Protein AF-W6Z1D4-F1 (afdb_monomer)

Solvent-accessible surface area (backbone atoms only — not comparable to full-atom values): 33164 Å² total; per-residue (Å²): 136,82,80,73,82,75,75,82,73,79,56,74,67,78,78,37,56,40,79,55,51,76,67,74,68,61,49,74,65,32,55,49,47,57,71,74,48,84,62,74,86,43,56,58,60,74,37,72,70,52,59,51,46,56,58,51,53,50,53,50,41,42,54,59,42,61,68,42,86,90,57,48,70,42,57,30,40,47,49,32,44,51,51,51,37,50,51,51,35,44,55,33,66,64,41,55,37,60,101,57,88,87,54,86,67,48,43,51,81,35,26,44,56,51,52,31,75,82,48,58,75,86,40,72,54,58,48,49,69,56,43,52,53,55,52,45,39,54,52,31,33,58,66,36,71,65,37,65,70,63,39,50,54,43,48,54,47,41,47,68,48,45,56,46,70,42,93,81,51,72,70,41,63,69,61,42,35,53,52,57,50,48,52,50,50,51,52,46,64,77,39,38,64,52,39,35,48,51,58,33,42,32,60,57,35,53,26,22,51,49,12,34,47,36,2,62,88,58,61,28,46,34,53,56,61,84,73,66,53,29,49,47,51,49,33,54,53,30,48,51,54,46,17,41,44,8,12,48,42,23,37,66,52,61,76,66,42,65,80,74,44,40,63,42,50,47,40,49,67,40,61,37,35,53,50,16,23,53,51,37,14,51,50,41,21,68,64,43,72,47,55,63,51,49,17,33,31,47,14,23,27,66,39,34,30,17,43,66,62,45,42,55,61,55,44,97,34,63,68,25,71,27,47,38,64,72,52,48,54,48,53,43,55,44,20,21,43,25,57,37,64,25,49,62,49,29,51,52,22,50,34,62,78,73,46,96,45,72,69,63,37,54,49,44,44,49,53,46,42,48,46,42,15,46,50,46,14,38,53,51,8,33,52,49,8,42,50,51,36,50,53,49,50,56,35,57,78,65,66,72,58,56,77,70,52,55,64,49,47,57,58,49,53,25,54,47,34,27,54,52,18,56,75,70,65,25,28,33,27,32,11,7,14,29,17,20,33,25,38,22,62,88,49,84,44,85,63,66,83,44,70,53,69,60,49,50,45,59,53,53,53,35,49,47,26,24,48,49,27,29,61,58,57,68,70,55,44,65,68,40,94,56,39,35,64,68,50,53,52,53,49,46,54,48,46,65,55,56,29,33,29,56,54,40,41,52,36,44,77,66,64,52,28,82,81,48,89,36,72,52,44,28,49,47,59,17,62,69,55,34,33,38,58,50,29,54,25,42,40,41,44,50,36,5,37,66,74,66,69,38,88,56,41,56,68,61,84,78,92,81,54,61,68,73,52,42,50,37,54,64,49,33,53,49,54,49,52,51,42,27,52,52,29,34,44,53,57,32,43,40,56,30,51,52,31,53,51,57,42,68,72,41,56,84,90,74,43,56,98,46,72,52,65,63,78,65,61,47,80,73,57,80,46,73,75,65,53,59,58,57,55,55,67,73,78,107

Sequence (636 aa):
MSLQPSSSKDARRRRSSSLVYKEPPESLEQLSDQSALPNLNVEWVNAKGAWAIHFVLIFFGKILFDIIPGMTQEASWTLVNLSYVAGSYLMFHYVRGVPFDFNSGAYDNLNMWEQIDNGDQYTPAKKFLLSVPIVLFLVSTHYTNYGLTYFLINCFATIAVVIPKLPSLEPTGPHVTYLVLTFFLILYALFSLMIRNRLHLSEPPLATLFGIIVGPRALGLLKPYDWGFSDDTIQETTRLIVGIQCFAVGLELENHYLSKKKYALLALLGPVMTFGWLICALFVTVIFETDVVTAMTIAACLTPTDPVLAASVLSNSQFSTRVPKRIRDLLSAESGCNDGVSFPFLYIGLSLLLKNTAGGVLKKWFLVTILYQCAVGIIIGIVLGHIFNRLYRLSHAREWMGEASYLTFYLLAAVFSIGLASVLGVDDFLVAFFAGRGFSHRQKSPMADTALPVIIDMMINSAFFVFFGAMIPWESFSAFDAITPARLIGFLILILLFRRIPIVFILFQANMLPFVKTTTEALFVGHFGPMGVGALFLAIEARAQLETGTSLPLPNPPDDLPIERQRTVTLIWPIVCFVVLGSTMIHGFSTLAVSIGGHFARKEGERAPLIGAESEGLHDMVHDEEVETEVEDIDA

Radius of gyration: 29.56 Å; Cα contacts (8 Å, |Δi|>4): 922; chains: 1; bounding box: 84×56×97 Å

InterPro domains:
  IPR004712 Na+/H+ antiporter, fungi [PTHR31382] (167-606)
  IPR006153 Cation/H+ exchanger, transmembrane domain [PF00999] (187-591)
  IPR007203 ORMDL family [PF04061] (39-169)
  IPR038770 Sodium/solute symporter superfamily [G3DSA:1.20.1530.20] (176-544)

Secondary structure (DSSP, 8-state):
---PPP------PPPP--SS--PPPPPHHHHHHHHHS--HHHHGGGSHHHHHHHHHHHHHHHHHHHTSTT--HHHHHHHHHHHHHHHHHIIIII-BS-SSGGGTTTTTT-BHHHHGGGG-SS-HHHHHHHHHHHHHHHHHHHHTTT-HHHHHHHHHHHHHHHGGG-TT----HHHHHHHHHHHHHHHHHHHHHIIIIIS---HHHHHHHHHHHHSTTTT----SGGGT--HHHHHHHHHHHHHHHHHHHHHHSPTTHHHHHHHHHHHIIIIIHHHHHHHHHHHHHHHHT--HHHHHHHHHHHSSPPHHHHHHHHSSSTTGGGS-HHHHHHHHHHHHHHHHHTHHHHHHHHHHHH-S-HHHHHHHIIIIIIIIIIIIHHHHHHHHHHHHHHHHHHHHHTT-S-HHHHHHHHHHHHHHHHHHHHHHTS-HHHHHHHHHHHHTSSS--TTTTSSHHHHHIIIIIHHHHHHHHHH--GGGGSSBTTB-HHHHHHHHHHHHHHSSHHHHHHHHHTT--TT--SHHHHHHHHH-----HHHHHHHHHHHHHHHTSSS---SS--S-S-HHHHHHHHHHHHHHHHHHHHHHHHHHHHHHHHHHHHHHHS-TTTS-SSTT---SPPTT---HHHHHHHHHTT--

Nearest PDB structures (foldseek):
  8c82-assembly1_E  TM=8.390E-01  e=1.818E-09  Saccharomyces cerevisiae
  8iaj-assembly1_D  TM=8.479E-01  e=1.390E-08  Saccharomyces cerevisiae S288C
  8jd9-assembly1_B  TM=7.496E-01  e=9.452E-08  Arabidopsis thaliana
  7dsx-assembly1_A  TM=7.145E-01  e=2.078E-06  Homo sapiens
  7dsv-assembly1_B  TM=7.031E-01  e=1.405E-06  Homo sapiens

pLDDT: mean 85.46, std 12.83, range [28.91, 97.81]

Structure (mmCIF, N/CA/C/O backbone):
data_AF-W6Z1D4-F1
#
_entry.id   AF-W6Z1D4-F1
#
loop_
_atom_site.group_PDB
_atom_site.id
_atom_site.type_symbol
_atom_site.label_atom_id
_atom_site.label_alt_id
_atom_site.label_comp_id
_atom_site.label_asym_id
_atom_site.label_entity_id
_atom_site.label_seq_id
_atom_site.pdbx_PDB_ins_code
_atom_site.Cartn_x
_atom_site.Cartn_y
_atom_site.Cartn_z
_atom_site.occupancy
_atom_site.B_iso_or_equiv
_atom_site.auth_seq_id
_atom_site.auth_comp_id
_atom_site.auth_asym_id
_atom_site.auth_atom_id
_atom_site.pdbx_PDB_model_num
ATOM 1 N N . MET A 1 1 ? -19.022 -15.669 -41.832 1.00 33.41 1 MET A N 1
ATOM 2 C CA . MET A 1 1 ? -18.170 -16.683 -41.180 1.00 33.41 1 MET A CA 1
ATOM 3 C C . MET A 1 1 ? -16.730 -16.251 -41.408 1.00 33.41 1 MET A C 1
ATOM 5 O O . MET A 1 1 ? -16.145 -16.597 -42.424 1.00 33.41 1 MET A O 1
ATOM 9 N N . SER A 1 2 ? -16.229 -15.343 -40.564 1.00 28.91 2 SER A N 1
ATOM 10 C CA . SER A 1 2 ? -14.841 -14.885 -40.627 1.00 28.91 2 SER A CA 1
ATOM 11 C C . SER A 1 2 ? -13.964 -15.992 -40.060 1.00 28.91 2 SER A C 1
ATOM 13 O O . SER A 1 2 ? -14.155 -16.442 -38.932 1.00 28.91 2 SER A O 1
ATOM 15 N N . LEU A 1 3 ? -13.045 -16.484 -40.880 1.00 30.77 3 LEU A N 1
ATOM 16 C CA . LEU A 1 3 ? -12.021 -17.416 -40.444 1.00 30.77 3 LEU A CA 1
ATOM 17 C C . LEU A 1 3 ? -11.114 -16.663 -39.463 1.00 30.77 3 LEU A C 1
ATOM 19 O O . LEU A 1 3 ? -10.347 -15.795 -39.872 1.00 30.77 3 LEU A O 1
ATOM 23 N N . GLN A 1 4 ? -11.231 -16.969 -38.169 1.00 30.22 4 GLN A N 1
ATOM 24 C CA . GLN A 1 4 ? -10.151 -16.711 -37.219 1.00 30.22 4 GLN A CA 1
ATOM 25 C C . GLN A 1 4 ? -8.902 -17.426 -37.755 1.00 30.22 4 GLN A C 1
ATOM 27 O O . GLN A 1 4 ? -8.993 -18.622 -38.055 1.00 30.22 4 GLN A O 1
ATOM 32 N N . PRO A 1 5 ? -7.753 -16.746 -37.907 1.00 33.19 5 PRO A N 1
ATOM 33 C CA . PRO A 1 5 ? -6.526 -17.429 -38.267 1.00 33.19 5 PRO A CA 1
ATOM 34 C C . PRO A 1 5 ? -6.215 -18.457 -37.181 1.00 33.19 5 PRO A C 1
ATOM 36 O O . PRO A 1 5 ? -6.076 -18.129 -36.003 1.00 33.19 5 PRO A O 1
ATOM 39 N N . SER A 1 6 ? -6.156 -19.717 -37.595 1.00 32.62 6 SER A N 1
ATOM 40 C CA . SER A 1 6 ? -5.701 -20.839 -36.788 1.00 32.62 6 SER A CA 1
ATOM 41 C C . SER A 1 6 ? -4.349 -20.517 -36.155 1.00 32.62 6 SER A C 1
ATOM 43 O O . SER A 1 6 ? -3.433 -20.130 -36.879 1.00 32.62 6 SER A O 1
ATOM 45 N N . SER A 1 7 ? -4.262 -20.707 -34.836 1.00 38.78 7 SER A N 1
ATOM 46 C CA . SER A 1 7 ? -3.057 -20.851 -34.006 1.00 38.78 7 SER A CA 1
ATOM 47 C C . SER A 1 7 ? -1.733 -20.558 -34.720 1.00 38.78 7 SER A C 1
ATOM 49 O O . SER A 1 7 ? -1.265 -21.369 -35.527 1.00 38.78 7 SER A O 1
ATOM 51 N N . SER A 1 8 ? -1.103 -19.439 -34.356 1.00 38.84 8 SER A N 1
ATOM 52 C CA . SER A 1 8 ? 0.315 -19.179 -34.593 1.00 38.84 8 SER A CA 1
ATOM 53 C C . SER A 1 8 ? 1.124 -20.428 -34.234 1.00 38.84 8 SER A C 1
ATOM 55 O O . SER A 1 8 ? 1.319 -20.727 -33.056 1.00 38.84 8 SER A O 1
ATOM 57 N N . LYS A 1 9 ? 1.546 -21.195 -35.243 1.00 40.53 9 LYS A N 1
ATOM 58 C CA . LYS A 1 9 ? 2.541 -22.252 -35.067 1.00 40.53 9 LYS A CA 1
ATOM 59 C C . LYS A 1 9 ? 3.776 -21.592 -34.468 1.00 40.53 9 LYS A C 1
ATOM 61 O O . LYS A 1 9 ? 4.325 -20.703 -35.108 1.00 40.53 9 LYS A O 1
ATOM 66 N N . ASP A 1 10 ? 4.116 -22.000 -33.248 1.00 45.97 10 ASP A N 1
ATOM 67 C CA . ASP A 1 10 ? 5.319 -21.691 -32.470 1.00 45.97 10 ASP A CA 1
ATOM 68 C C . ASP A 1 10 ? 6.316 -20.748 -33.165 1.00 45.97 10 ASP A C 1
ATOM 70 O O . ASP A 1 10 ? 7.315 -21.184 -33.742 1.00 45.97 10 ASP A O 1
ATOM 74 N N . ALA A 1 11 ? 6.060 -19.437 -33.096 1.00 46.91 11 ALA A N 1
ATOM 75 C CA . ALA A 1 11 ? 7.100 -18.459 -33.378 1.00 46.91 11 ALA A CA 1
ATOM 76 C C . ALA A 1 11 ? 8.188 -18.661 -32.316 1.00 46.91 11 ALA A C 1
ATOM 78 O O . ALA A 1 11 ? 7.921 -18.597 -31.111 1.00 46.91 11 ALA A O 1
ATOM 79 N N . ARG A 1 12 ? 9.403 -19.007 -32.753 1.00 51.84 12 ARG A N 1
ATOM 80 C CA . ARG A 1 12 ? 10.516 -19.334 -31.859 1.00 51.84 12 ARG A CA 1
ATOM 81 C C . ARG A 1 12 ? 10.841 -18.096 -31.027 1.00 51.84 12 ARG A C 1
ATOM 83 O O . ARG A 1 12 ? 11.356 -17.118 -31.545 1.00 51.84 12 ARG A O 1
ATOM 90 N N . ARG A 1 13 ? 10.535 -18.129 -29.731 1.00 57.25 13 ARG A N 1
ATOM 91 C CA . ARG A 1 13 ? 10.830 -17.011 -28.832 1.00 57.25 13 ARG A CA 1
ATOM 92 C C . ARG A 1 13 ? 12.336 -16.948 -28.562 1.00 57.25 13 ARG A C 1
ATOM 94 O O . ARG A 1 13 ? 12.894 -17.911 -28.030 1.00 57.25 13 ARG A O 1
ATOM 101 N N . ARG A 1 14 ? 12.990 -15.835 -28.908 1.00 65.50 14 ARG A N 1
ATOM 102 C CA . ARG A 1 14 ? 14.395 -15.589 -28.554 1.00 65.50 14 ARG A CA 1
ATOM 103 C C . ARG A 1 14 ? 14.546 -15.408 -27.040 1.00 65.50 14 ARG A C 1
ATOM 105 O O . ARG A 1 14 ? 13.624 -14.983 -26.339 1.00 65.50 14 ARG A O 1
ATOM 112 N N . ARG A 1 15 ? 15.712 -15.789 -26.514 1.00 67.69 15 ARG A N 1
ATOM 113 C CA . ARG A 1 15 ? 16.064 -15.583 -25.102 1.00 67.69 15 ARG A CA 1
ATOM 114 C C . ARG A 1 15 ? 16.450 -14.121 -24.904 1.00 67.69 15 ARG A C 1
ATOM 116 O O . ARG A 1 15 ? 17.391 -13.667 -25.546 1.00 67.69 15 ARG A O 1
ATOM 123 N N . SER A 1 16 ? 15.755 -13.426 -24.003 1.00 68.38 16 SER A N 1
ATOM 124 C CA . SER A 1 16 ? 16.112 -12.054 -23.630 1.00 68.38 16 SER A CA 1
ATOM 125 C C . SER A 1 16 ? 17.320 -12.058 -22.699 1.00 68.38 16 SER A C 1
ATOM 127 O O . SER A 1 16 ? 17.330 -12.734 -21.670 1.00 68.38 16 SER A O 1
ATOM 129 N N . SER A 1 17 ? 18.315 -11.250 -23.045 1.00 70.00 17 SER A N 1
ATOM 130 C CA . SER A 1 17 ? 19.462 -10.932 -22.187 1.00 70.00 17 SER A CA 1
ATOM 131 C C . SER A 1 17 ? 19.147 -9.845 -21.148 1.00 70.00 17 SER A C 1
ATOM 133 O O . SER A 1 17 ? 19.993 -9.512 -20.318 1.00 70.00 17 SER A O 1
ATOM 135 N N . SER A 1 18 ? 17.936 -9.276 -21.173 1.00 69.50 18 SER A N 1
ATOM 136 C CA . SER A 1 18 ? 17.510 -8.171 -20.312 1.00 69.50 18 SER A CA 1
ATOM 137 C C . SER A 1 18 ? 16.590 -8.632 -19.181 1.00 69.50 18 SER A C 1
ATOM 139 O O . SER A 1 18 ? 15.619 -9.347 -19.407 1.00 69.50 18 SER A O 1
ATOM 141 N N . LEU A 1 19 ? 16.836 -8.138 -17.962 1.00 65.75 19 LEU A N 1
ATOM 142 C CA . LEU A 1 19 ? 15.927 -8.310 -16.817 1.00 65.75 19 LEU A CA 1
ATOM 143 C C . LEU A 1 19 ? 14.692 -7.389 -16.876 1.00 65.75 19 LEU A C 1
ATOM 145 O O . LEU A 1 19 ? 13.708 -7.645 -16.192 1.00 65.75 19 LEU A O 1
ATOM 149 N N . VAL A 1 20 ? 14.755 -6.309 -17.661 1.00 65.31 20 VAL A N 1
ATOM 150 C CA . VAL A 1 20 ? 13.753 -5.221 -17.688 1.00 65.31 20 VAL A CA 1
ATOM 151 C C . VAL A 1 20 ? 12.790 -5.364 -18.868 1.00 65.31 20 VAL A C 1
ATOM 153 O O . VAL A 1 20 ? 11.639 -4.911 -18.837 1.00 65.31 20 VAL A O 1
ATOM 156 N N . TYR A 1 21 ? 13.265 -5.981 -19.948 1.00 69.94 21 TYR A N 1
ATOM 157 C CA . TYR A 1 21 ? 12.504 -6.113 -21.174 1.00 69.94 21 TYR A CA 1
ATOM 158 C C . TYR A 1 21 ? 12.424 -7.546 -21.642 1.00 69.94 21 TYR A C 1
ATOM 160 O O . TYR A 1 21 ? 13.416 -8.270 -21.732 1.00 69.94 21 TYR A O 1
ATOM 168 N N . LYS A 1 22 ? 11.199 -7.913 -21.988 1.00 66.69 22 LYS A N 1
ATOM 169 C CA . LYS A 1 22 ? 10.873 -9.192 -22.569 1.00 66.69 22 LYS A CA 1
ATOM 170 C C . LYS A 1 22 ? 10.519 -8.955 -24.023 1.00 66.69 22 LYS A C 1
ATOM 172 O O . LYS A 1 22 ? 9.577 -8.223 -24.313 1.00 66.69 22 LYS A O 1
ATOM 177 N N . GLU A 1 23 ? 11.269 -9.589 -24.908 1.00 66.56 23 GLU A N 1
ATOM 178 C CA . GLU A 1 23 ? 11.008 -9.501 -26.334 1.00 66.56 23 GLU A CA 1
ATOM 179 C C . GLU A 1 23 ? 9.618 -10.093 -26.659 1.00 66.56 23 GLU A C 1
ATOM 181 O O . GLU A 1 23 ? 9.253 -11.163 -26.118 1.00 66.56 23 GLU A O 1
ATOM 186 N N . PRO A 1 24 ? 8.809 -9.402 -27.488 1.00 70.56 24 PRO A N 1
ATOM 187 C CA . PRO A 1 24 ? 7.626 -10.001 -28.085 1.00 70.56 24 PRO A CA 1
ATOM 188 C C . PRO A 1 24 ? 8.036 -11.150 -29.024 1.00 70.56 24 PRO A C 1
ATOM 190 O O . PRO A 1 24 ? 9.175 -11.204 -29.479 1.00 70.56 24 PRO A O 1
ATOM 193 N N . PRO A 1 25 ? 7.140 -12.110 -29.302 1.00 73.06 25 PRO A N 1
ATOM 194 C CA . PRO A 1 25 ? 7.410 -13.116 -30.323 1.00 73.06 25 PRO A CA 1
ATOM 195 C C . PRO A 1 25 ? 7.637 -12.440 -31.684 1.00 73.06 25 PRO A C 1
ATOM 197 O O . PRO A 1 25 ? 6.815 -11.627 -32.107 1.00 73.06 25 PRO A O 1
ATOM 200 N N . GLU A 1 26 ? 8.742 -12.780 -32.350 1.00 76.31 26 GLU A N 1
ATOM 201 C CA . GLU A 1 26 ? 9.078 -12.263 -33.682 1.00 76.31 26 GLU A CA 1
ATOM 202 C C . GLU A 1 26 ? 8.019 -12.709 -34.707 1.00 76.31 26 GLU A C 1
ATOM 204 O O . GLU A 1 26 ? 7.583 -13.867 -34.715 1.00 76.31 26 GLU A O 1
ATOM 209 N N . SER A 1 27 ? 7.588 -11.789 -35.576 1.00 80.81 27 SER A N 1
ATOM 210 C CA . SER A 1 27 ? 6.671 -12.121 -36.669 1.00 80.81 27 SER A CA 1
ATOM 211 C C . SER A 1 27 ? 7.394 -12.907 -37.772 1.00 80.81 27 SER A C 1
ATOM 213 O O . SER A 1 27 ? 8.615 -12.840 -37.917 1.00 80.81 27 SER A O 1
ATOM 215 N N . LEU A 1 28 ? 6.643 -13.648 -38.593 1.00 78.69 28 LEU A N 1
ATOM 216 C CA . LEU A 1 28 ? 7.224 -14.355 -39.745 1.00 78.69 28 LEU A CA 1
ATOM 217 C C . LEU A 1 28 ? 7.883 -13.393 -40.747 1.00 78.69 28 LEU A C 1
ATOM 219 O O . LEU A 1 28 ? 8.880 -13.754 -41.365 1.00 78.69 28 LEU A O 1
ATOM 223 N N . GLU A 1 29 ? 7.347 -12.179 -40.881 1.00 78.81 29 GLU A N 1
ATOM 224 C CA . GLU A 1 29 ? 7.918 -11.121 -41.721 1.00 78.81 29 GLU A CA 1
ATOM 225 C C . GLU A 1 29 ? 9.259 -10.643 -41.156 1.00 78.81 29 GLU A C 1
ATOM 227 O O . GLU A 1 29 ? 10.248 -10.633 -41.879 1.00 78.81 29 GLU A O 1
ATOM 232 N N . GLN A 1 30 ? 9.337 -10.386 -39.844 1.00 79.25 30 GLN A N 1
ATOM 233 C CA . GLN A 1 30 ? 10.589 -10.004 -39.182 1.00 79.25 30 GLN A CA 1
ATOM 234 C C . GLN A 1 30 ? 11.660 -11.089 -39.318 1.00 79.25 30 GLN A C 1
ATOM 236 O O . GLN A 1 30 ? 12.803 -10.785 -39.642 1.00 79.25 30 GLN A O 1
ATOM 241 N N . LEU A 1 31 ? 11.298 -12.360 -39.122 1.00 78.75 31 LEU A N 1
ATOM 242 C CA . LEU A 1 31 ? 12.222 -13.484 -39.305 1.00 78.75 31 LEU A CA 1
ATOM 243 C C . LEU A 1 31 ? 12.725 -13.584 -40.752 1.00 78.75 31 LEU A C 1
ATOM 245 O O . LEU A 1 31 ? 13.906 -13.856 -40.978 1.00 78.75 31 LEU A O 1
ATOM 249 N N . SER A 1 32 ? 11.841 -13.358 -41.728 1.00 81.19 32 SER A N 1
ATOM 250 C CA . SER A 1 32 ? 12.204 -13.319 -43.146 1.00 81.19 32 SER A CA 1
ATOM 251 C C . SER A 1 32 ? 13.176 -12.172 -43.432 1.00 81.19 32 SER A C 1
ATOM 253 O O . SER A 1 32 ? 14.235 -12.409 -44.014 1.00 81.19 32 SER A O 1
ATOM 255 N N . ASP A 1 33 ? 12.878 -10.962 -42.960 1.00 79.69 33 ASP A N 1
ATOM 256 C CA . ASP A 1 33 ? 13.707 -9.772 -43.172 1.00 79.69 33 ASP A CA 1
ATOM 257 C C . ASP A 1 33 ? 15.086 -9.903 -42.508 1.00 79.69 33 ASP A C 1
ATOM 259 O O . ASP A 1 33 ? 16.104 -9.626 -43.145 1.00 79.69 33 ASP A O 1
ATOM 263 N N . GLN A 1 34 ? 15.148 -10.431 -41.277 1.00 79.31 34 GLN A N 1
ATOM 264 C CA . GLN A 1 34 ? 16.409 -10.732 -40.585 1.00 79.31 34 GLN A CA 1
ATOM 265 C C . GLN A 1 34 ? 17.264 -11.769 -41.329 1.00 79.31 34 GLN A C 1
ATOM 267 O O . GLN A 1 34 ? 18.486 -11.769 -41.195 1.00 79.31 34 GLN A O 1
ATOM 272 N N . SER A 1 35 ? 16.638 -12.677 -42.085 1.00 78.12 35 SER A N 1
ATOM 273 C CA . SER A 1 35 ? 17.351 -13.689 -42.875 1.00 78.12 35 SER A CA 1
ATOM 274 C C . SER A 1 35 ? 17.812 -13.176 -44.243 1.00 78.12 35 SER A C 1
ATOM 276 O O . SER A 1 35 ? 18.761 -13.716 -44.812 1.00 78.12 35 SER A O 1
ATOM 278 N N . ALA A 1 36 ? 17.141 -12.149 -44.773 1.00 76.62 36 ALA A N 1
ATOM 279 C CA . ALA A 1 36 ? 17.368 -11.625 -46.114 1.00 76.62 36 ALA A CA 1
ATOM 280 C C . ALA A 1 36 ? 18.389 -10.476 -46.155 1.00 76.62 36 ALA A C 1
ATOM 282 O O . ALA A 1 36 ? 19.047 -10.294 -47.182 1.00 76.62 36 ALA A O 1
ATOM 283 N N . LEU A 1 37 ? 18.528 -9.707 -45.067 1.00 72.19 37 LEU A N 1
ATOM 284 C CA . LEU A 1 37 ? 19.370 -8.509 -45.014 1.00 72.19 37 LEU A CA 1
ATOM 285 C C . LEU A 1 37 ? 20.545 -8.654 -44.026 1.00 72.19 37 LEU A C 1
ATOM 287 O O . LEU A 1 37 ? 20.361 -9.160 -42.920 1.00 72.19 37 LEU A O 1
ATOM 291 N N . PRO A 1 38 ? 21.759 -8.185 -44.383 1.00 72.12 38 PRO A N 1
ATOM 292 C CA . PRO A 1 38 ? 22.892 -8.148 -43.461 1.00 72.12 38 PRO A CA 1
ATOM 293 C C . PRO A 1 38 ? 22.676 -7.124 -42.338 1.00 72.12 38 PRO A C 1
ATOM 295 O O . PRO A 1 38 ? 22.249 -5.991 -42.580 1.00 72.12 38 PRO A O 1
ATOM 298 N N . ASN A 1 39 ? 23.028 -7.485 -41.099 1.00 79.88 39 ASN A N 1
ATOM 299 C CA . ASN A 1 39 ? 22.923 -6.574 -39.960 1.00 79.88 39 ASN A CA 1
ATOM 300 C C . ASN A 1 39 ? 24.192 -5.721 -39.781 1.00 79.88 39 ASN A C 1
ATOM 302 O O . ASN A 1 39 ? 25.045 -5.978 -38.924 1.00 79.88 39 ASN A O 1
ATOM 306 N N . LEU A 1 40 ? 24.274 -4.637 -40.554 1.00 80.38 40 LEU A N 1
ATOM 307 C CA . LEU A 1 40 ? 25.394 -3.687 -40.531 1.00 80.38 40 LEU A CA 1
ATOM 308 C C . LEU A 1 40 ? 25.645 -3.045 -39.150 1.00 80.38 40 LEU A C 1
ATOM 310 O O . LEU A 1 40 ? 26.756 -2.591 -38.874 1.00 80.38 40 LEU A O 1
ATOM 314 N N . ASN A 1 41 ? 24.643 -3.021 -38.264 1.00 8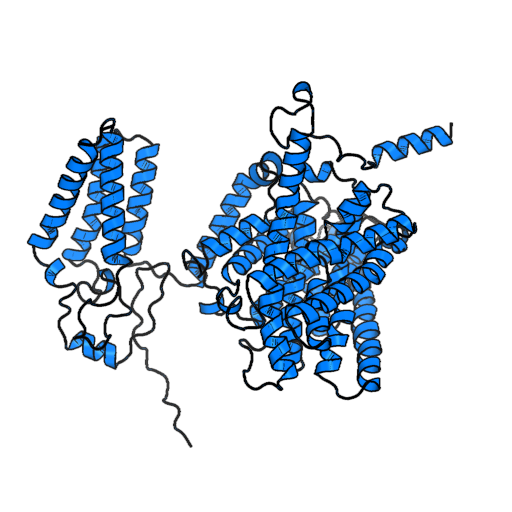2.75 41 ASN A N 1
ATOM 315 C CA . ASN A 1 41 ? 24.753 -2.438 -36.924 1.00 82.75 41 ASN A CA 1
ATOM 316 C C . ASN A 1 41 ? 25.695 -3.229 -36.002 1.00 82.75 41 ASN A C 1
ATOM 318 O O . ASN A 1 41 ? 26.275 -2.658 -35.080 1.00 82.75 41 ASN A O 1
ATOM 322 N N . VAL A 1 42 ? 25.872 -4.531 -36.253 1.00 83.50 42 VAL A N 1
ATOM 323 C CA . VAL A 1 42 ? 26.699 -5.425 -35.421 1.00 83.50 42 VAL A CA 1
ATOM 324 C C . VAL A 1 42 ? 27.839 -6.096 -36.176 1.00 83.50 42 VAL A C 1
ATOM 326 O O . VAL A 1 42 ? 28.761 -6.605 -35.544 1.00 83.50 42 VAL A O 1
ATOM 329 N N . GLU A 1 43 ? 27.836 -6.073 -37.510 1.00 82.31 43 GLU A N 1
ATOM 330 C CA . GLU A 1 43 ? 28.884 -6.712 -38.317 1.00 82.31 43 GLU A CA 1
ATOM 331 C C . GLU A 1 43 ? 30.295 -6.204 -37.998 1.00 82.31 43 GLU A C 1
ATOM 333 O O . GLU A 1 43 ? 31.252 -6.982 -37.965 1.00 82.31 43 GLU A O 1
ATOM 338 N N . TRP A 1 44 ? 30.433 -4.914 -37.684 1.00 85.12 44 TRP A N 1
ATOM 339 C CA . TRP A 1 44 ? 31.721 -4.318 -37.331 1.00 85.12 44 TRP A CA 1
ATOM 340 C C . TRP A 1 44 ? 32.346 -4.942 -36.073 1.00 85.12 44 TRP A C 1
ATOM 342 O O . TRP A 1 44 ? 33.569 -4.921 -35.938 1.00 85.12 44 TRP A O 1
ATOM 352 N N . VAL A 1 45 ? 31.550 -5.549 -35.181 1.00 86.69 45 VAL A N 1
ATOM 353 C CA . VAL A 1 45 ? 32.027 -6.197 -33.946 1.00 86.69 45 VAL A CA 1
ATOM 354 C C . VAL A 1 45 ? 32.961 -7.373 -34.255 1.00 86.69 45 VAL A C 1
ATOM 356 O O . VAL A 1 45 ? 33.832 -7.705 -33.451 1.00 86.69 45 VAL A O 1
ATOM 359 N N . ASN A 1 46 ? 32.843 -7.974 -35.441 1.00 86.62 46 ASN A N 1
ATOM 360 C CA . ASN A 1 46 ? 33.713 -9.057 -35.892 1.00 86.62 46 ASN A CA 1
ATOM 361 C C . ASN A 1 46 ? 35.057 -8.568 -36.476 1.00 86.62 46 ASN A C 1
ATOM 363 O O . ASN A 1 46 ? 35.962 -9.372 -36.713 1.00 86.62 46 ASN A O 1
ATOM 367 N N . ALA A 1 47 ? 35.242 -7.259 -36.681 1.00 89.56 47 ALA A N 1
ATOM 368 C CA . ALA A 1 47 ? 36.498 -6.707 -37.178 1.00 89.56 47 ALA A CA 1
ATOM 369 C C . ALA A 1 47 ? 37.565 -6.625 -36.070 1.00 89.56 47 ALA A C 1
ATOM 371 O O . ALA A 1 47 ? 37.316 -6.144 -34.969 1.00 89.56 47 ALA A O 1
ATOM 372 N N . LYS A 1 48 ? 38.822 -6.981 -36.373 1.00 86.00 48 LYS A N 1
ATOM 373 C CA . LYS A 1 48 ? 39.932 -6.907 -35.394 1.00 86.00 48 LYS A CA 1
ATOM 374 C C . LYS A 1 48 ? 40.147 -5.499 -34.816 1.00 86.00 48 LYS A C 1
ATOM 376 O O . LYS A 1 48 ? 40.519 -5.365 -33.653 1.00 86.00 48 LYS A O 1
ATOM 381 N N . GLY A 1 49 ? 39.897 -4.456 -35.614 1.00 86.25 49 GLY A N 1
ATOM 382 C CA . GLY A 1 49 ? 39.968 -3.062 -35.159 1.00 86.25 49 GLY A CA 1
ATOM 383 C C . GLY A 1 49 ? 38.938 -2.737 -34.073 1.00 86.25 49 GLY A C 1
ATOM 384 O O . GLY A 1 49 ? 39.247 -2.002 -33.138 1.00 86.25 49 GLY A O 1
ATOM 385 N N . ALA A 1 50 ? 37.758 -3.359 -34.135 1.00 87.00 50 ALA A N 1
ATOM 386 C CA . ALA A 1 50 ? 36.731 -3.235 -33.109 1.00 87.00 50 ALA A CA 1
ATOM 387 C C . ALA A 1 50 ? 37.179 -3.831 -31.773 1.00 87.00 50 ALA A C 1
ATOM 389 O O . ALA A 1 50 ? 36.848 -3.308 -30.722 1.00 87.00 50 ALA A O 1
ATOM 390 N N . TRP A 1 51 ? 37.983 -4.894 -31.777 1.00 92.50 51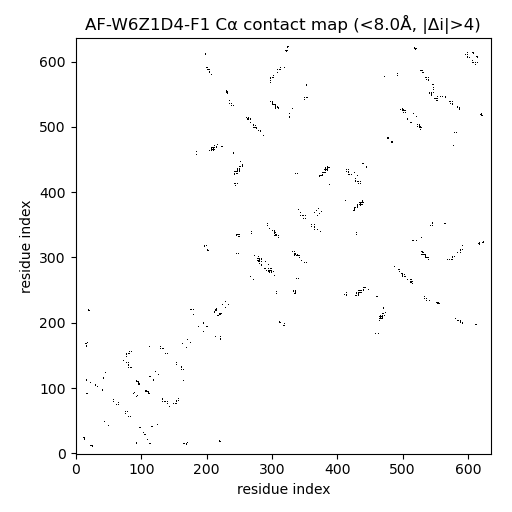 TRP A N 1
ATOM 391 C CA . TRP A 1 51 ? 38.481 -5.478 -30.528 1.00 92.50 51 TRP A CA 1
ATOM 392 C C . TRP A 1 51 ? 39.576 -4.610 -29.907 1.00 92.50 51 TRP A C 1
ATOM 394 O O . TRP A 1 51 ? 39.612 -4.420 -28.690 1.00 92.50 51 TRP A O 1
ATOM 404 N N . ALA A 1 52 ? 40.427 -4.016 -30.749 1.00 92.25 52 ALA A N 1
ATOM 405 C CA . ALA A 1 52 ? 41.473 -3.097 -30.316 1.00 92.25 52 ALA A CA 1
ATOM 406 C C . ALA A 1 52 ? 40.911 -1.854 -29.601 1.00 92.25 52 ALA A C 1
ATOM 408 O O . ALA A 1 52 ? 41.526 -1.381 -28.642 1.00 92.25 52 ALA A O 1
ATOM 409 N N . ILE A 1 53 ? 39.730 -1.359 -30.004 1.00 92.69 53 ILE A N 1
ATOM 410 C CA . ILE A 1 53 ? 39.138 -0.151 -29.409 1.00 92.69 53 ILE A CA 1
ATOM 411 C C . ILE A 1 53 ? 38.884 -0.300 -27.908 1.00 92.69 53 ILE A C 1
ATOM 413 O O . ILE A 1 53 ? 39.026 0.671 -27.176 1.00 92.69 53 ILE A O 1
ATOM 417 N N . HIS A 1 54 ? 38.580 -1.504 -27.411 1.00 94.19 54 HIS A N 1
ATOM 418 C CA . HIS A 1 54 ? 38.324 -1.703 -25.985 1.00 94.19 54 HIS A CA 1
ATOM 419 C C . HIS A 1 54 ? 39.578 -1.450 -25.144 1.00 94.19 54 HIS A C 1
ATOM 421 O O . HIS A 1 54 ? 39.488 -0.809 -24.100 1.00 94.19 54 HIS A O 1
ATOM 427 N N . PHE A 1 55 ? 40.752 -1.875 -25.619 1.00 94.88 55 PHE A N 1
ATOM 428 C CA . PHE A 1 55 ? 42.021 -1.570 -24.956 1.00 94.88 55 PHE A CA 1
ATOM 429 C C . PHE A 1 55 ? 42.344 -0.076 -25.019 1.00 94.88 55 PHE A C 1
ATOM 431 O O . PHE A 1 55 ? 42.791 0.493 -24.025 1.00 94.88 55 PHE A O 1
ATOM 438 N N . VAL A 1 56 ? 42.062 0.570 -26.158 1.00 94.62 56 VAL A N 1
ATOM 439 C CA . VAL A 1 56 ? 42.233 2.021 -26.322 1.00 94.62 56 VAL A CA 1
ATOM 440 C C . VAL A 1 56 ? 41.340 2.788 -25.347 1.00 94.62 56 VAL A C 1
ATOM 442 O O . VAL A 1 56 ? 41.830 3.680 -24.665 1.00 94.62 56 VAL A O 1
ATOM 445 N N . LEU A 1 57 ? 40.062 2.418 -25.222 1.00 94.19 57 LEU A N 1
ATOM 446 C CA . LEU A 1 57 ? 39.113 3.051 -24.302 1.00 94.19 57 LEU A CA 1
ATOM 447 C C . LEU A 1 57 ? 39.535 2.889 -22.838 1.00 94.19 57 LEU A C 1
ATOM 449 O O . LEU A 1 57 ? 39.473 3.854 -22.082 1.00 94.19 57 LEU A O 1
ATOM 453 N N . ILE A 1 58 ? 39.998 1.699 -22.442 1.00 96.31 58 ILE A N 1
ATOM 454 C CA . ILE A 1 58 ? 40.490 1.441 -21.078 1.00 96.31 58 ILE A CA 1
ATOM 455 C C . ILE A 1 58 ? 41.732 2.290 -20.787 1.00 96.31 58 ILE A C 1
ATOM 457 O O . ILE A 1 58 ? 41.797 2.955 -19.754 1.00 96.31 58 ILE A O 1
ATOM 461 N N . PHE A 1 59 ? 42.706 2.303 -21.700 1.00 95.94 59 PHE A N 1
ATOM 462 C CA . PHE A 1 59 ? 43.941 3.070 -21.534 1.00 95.94 59 PHE A CA 1
ATOM 463 C C . PHE A 1 59 ? 43.683 4.580 -21.511 1.00 95.94 59 PHE A C 1
ATOM 465 O O . PHE A 1 59 ? 44.197 5.292 -20.651 1.00 95.94 59 PHE A O 1
ATOM 472 N N . PHE A 1 60 ? 42.841 5.066 -22.420 1.00 95.75 60 PHE A N 1
ATOM 473 C CA . PHE A 1 60 ? 42.453 6.468 -22.475 1.00 95.75 60 PHE A CA 1
ATOM 474 C C . PHE A 1 60 ? 41.680 6.890 -21.222 1.00 95.75 60 PHE A C 1
ATOM 476 O O . PHE A 1 60 ? 42.009 7.909 -20.620 1.00 95.75 60 PHE A O 1
ATOM 483 N N . GLY A 1 61 ? 40.718 6.077 -20.773 1.00 94.69 61 GLY A N 1
ATOM 484 C CA . GLY A 1 61 ? 40.010 6.300 -19.513 1.00 94.69 61 GLY A CA 1
ATOM 485 C C . GLY A 1 61 ? 40.967 6.372 -18.324 1.00 94.69 61 GLY A C 1
ATOM 486 O O . GLY A 1 61 ? 40.829 7.257 -17.484 1.00 94.69 61 GLY A O 1
ATOM 487 N N . LYS A 1 62 ? 41.987 5.502 -18.285 1.00 96.25 62 LYS A N 1
ATOM 488 C CA . LYS A 1 62 ? 43.011 5.526 -17.231 1.00 96.25 62 LYS A CA 1
ATOM 489 C C . LYS A 1 62 ? 43.781 6.842 -17.211 1.00 96.25 62 LYS A C 1
ATOM 491 O O . LYS A 1 62 ? 43.908 7.442 -16.150 1.00 96.25 62 LYS A O 1
ATOM 496 N N . ILE A 1 63 ? 44.230 7.315 -18.373 1.00 95.94 63 ILE A N 1
ATOM 497 C CA . ILE A 1 63 ? 44.911 8.611 -18.491 1.00 95.94 63 ILE A CA 1
ATOM 498 C C . ILE A 1 63 ? 43.997 9.746 -18.018 1.00 95.94 63 ILE A C 1
ATOM 500 O O . ILE A 1 63 ? 44.432 10.595 -17.247 1.00 95.94 63 ILE A O 1
ATOM 504 N N . LEU A 1 64 ? 42.735 9.759 -18.455 1.00 95.94 64 LEU A N 1
ATOM 505 C CA . LEU A 1 64 ? 41.793 10.817 -18.093 1.00 95.94 64 LEU A CA 1
ATOM 506 C C . LEU A 1 64 ? 41.569 10.911 -16.582 1.00 95.94 64 LEU A C 1
ATOM 508 O O . LEU A 1 64 ? 41.605 12.014 -16.040 1.00 95.94 64 LEU A O 1
ATOM 512 N N . PHE A 1 65 ? 41.353 9.782 -15.902 1.00 96.56 65 PHE A N 1
ATOM 513 C CA . PHE A 1 65 ? 41.134 9.792 -14.455 1.00 96.56 65 PHE A CA 1
ATOM 514 C C . PHE A 1 65 ? 42.410 10.117 -13.671 1.00 96.5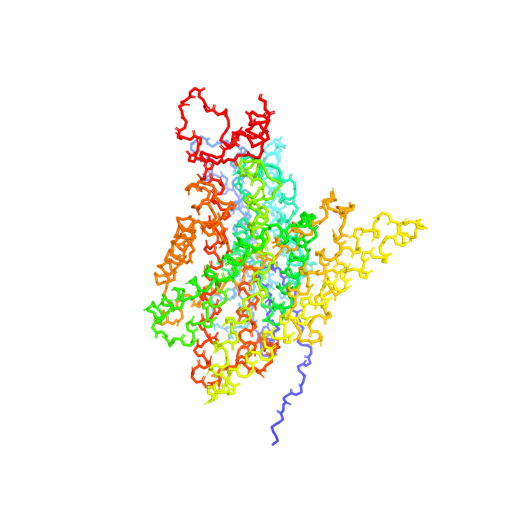6 65 PHE A C 1
ATOM 516 O O . PHE A 1 65 ? 42.323 10.809 -12.661 1.00 96.56 65 PHE A O 1
ATOM 523 N N . ASP A 1 66 ? 43.588 9.709 -14.150 1.00 94.38 66 ASP A N 1
ATOM 524 C CA . ASP A 1 66 ? 44.873 10.016 -13.500 1.00 94.38 66 ASP A CA 1
ATOM 525 C C . ASP A 1 66 ? 45.248 11.497 -13.540 1.00 94.38 66 ASP A C 1
ATOM 527 O O . ASP A 1 66 ? 45.963 11.978 -12.663 1.00 94.38 66 ASP A O 1
ATOM 531 N N . ILE A 1 67 ? 44.777 12.232 -14.550 1.00 95.00 67 ILE A N 1
ATOM 532 C CA . ILE A 1 67 ? 45.035 13.672 -14.678 1.00 95.00 67 ILE A CA 1
ATOM 533 C C . ILE A 1 67 ? 44.254 14.478 -13.622 1.00 95.00 67 ILE A C 1
ATOM 535 O O . ILE A 1 67 ? 44.604 15.627 -13.345 1.00 95.00 67 ILE A O 1
ATOM 539 N N . ILE A 1 68 ? 43.215 13.901 -13.007 1.00 95.06 68 ILE A N 1
ATOM 540 C CA . ILE A 1 68 ? 42.384 14.595 -12.018 1.00 95.06 68 ILE A CA 1
ATOM 541 C C . ILE A 1 68 ? 43.197 14.843 -10.732 1.00 95.06 68 ILE A C 1
ATOM 543 O O . ILE A 1 68 ? 43.642 13.886 -10.090 1.00 95.06 68 ILE A O 1
ATOM 547 N N . PRO A 1 69 ? 43.371 16.108 -10.297 1.00 93.44 69 PRO A N 1
ATOM 548 C CA . PRO A 1 69 ? 44.122 16.416 -9.084 1.00 93.44 69 PRO A CA 1
ATOM 549 C C . PRO A 1 69 ? 43.524 15.735 -7.847 1.00 93.44 69 PRO A C 1
ATOM 551 O O . PRO A 1 69 ? 42.326 15.839 -7.589 1.00 93.44 69 PRO A O 1
ATOM 554 N N . GLY A 1 70 ? 44.369 15.062 -7.062 1.00 90.31 70 GLY A N 1
ATOM 555 C CA . GLY A 1 70 ? 43.952 14.343 -5.853 1.00 90.31 70 GLY A CA 1
ATOM 556 C C . GLY A 1 70 ? 43.415 12.925 -6.091 1.00 90.31 70 GLY A C 1
ATOM 557 O O . GLY A 1 70 ? 43.020 12.272 -5.127 1.00 90.31 70 GLY A O 1
ATOM 558 N N . MET A 1 71 ? 43.418 12.427 -7.333 1.00 94.44 71 MET A N 1
ATOM 559 C CA . MET A 1 71 ? 43.022 11.052 -7.644 1.00 94.44 71 MET A CA 1
ATOM 560 C C . MET A 1 71 ? 44.059 10.044 -7.131 1.00 94.44 71 MET A C 1
ATOM 562 O O . MET A 1 71 ? 45.244 10.142 -7.453 1.00 94.44 71 MET A O 1
ATOM 566 N N . THR A 1 72 ? 43.623 9.046 -6.356 1.00 94.56 72 THR A N 1
ATOM 567 C CA . THR A 1 72 ? 44.492 7.921 -5.977 1.00 94.56 72 THR A CA 1
ATOM 568 C C . THR A 1 72 ? 44.501 6.851 -7.064 1.00 94.56 72 THR A C 1
ATOM 570 O O . THR A 1 72 ? 43.581 6.753 -7.882 1.00 94.56 72 THR A O 1
ATOM 573 N N . GLN A 1 73 ? 45.529 6.004 -7.060 1.00 92.94 73 GLN A N 1
ATOM 574 C CA . GLN A 1 73 ? 45.662 4.946 -8.058 1.00 92.94 73 GLN A CA 1
ATOM 575 C C . GLN A 1 73 ? 44.515 3.924 -7.968 1.00 92.94 73 GLN A C 1
ATOM 577 O O . GLN A 1 73 ? 44.004 3.474 -8.994 1.00 92.94 73 GLN A O 1
ATOM 582 N N . GLU A 1 74 ? 44.070 3.594 -6.755 1.00 93.38 74 GLU A N 1
ATOM 583 C CA . GLU A 1 74 ? 42.967 2.665 -6.493 1.00 93.38 74 GLU A CA 1
ATOM 584 C C . GLU A 1 74 ? 41.626 3.224 -6.989 1.00 93.38 74 GLU A C 1
ATOM 586 O O . GLU A 1 74 ? 40.839 2.515 -7.628 1.00 93.38 74 GLU A O 1
ATOM 591 N N . ALA A 1 75 ? 41.380 4.512 -6.726 1.00 93.25 75 ALA A N 1
ATOM 592 C CA . ALA A 1 75 ? 40.180 5.207 -7.170 1.00 93.25 75 ALA A CA 1
ATOM 593 C C . ALA A 1 75 ? 40.138 5.313 -8.701 1.00 93.25 75 ALA A C 1
ATOM 595 O O . ALA A 1 75 ? 39.113 4.998 -9.304 1.00 93.25 75 ALA A O 1
ATOM 596 N N . SER A 1 76 ? 41.264 5.657 -9.332 1.00 96.31 76 SER A N 1
ATOM 597 C CA . SER A 1 76 ? 41.385 5.735 -10.790 1.00 96.31 76 SER A CA 1
ATOM 598 C C . SER A 1 76 ? 41.065 4.400 -11.470 1.00 96.31 76 SER A C 1
ATOM 600 O O . SER A 1 76 ? 40.192 4.345 -12.335 1.00 96.31 76 SER A O 1
ATOM 602 N N . TRP A 1 77 ? 41.680 3.290 -11.040 1.00 96.56 77 TRP A N 1
ATOM 603 C CA . TRP A 1 77 ? 41.384 1.964 -11.607 1.00 96.56 77 TRP A CA 1
ATOM 604 C C . TRP A 1 77 ? 39.924 1.544 -11.424 1.00 96.56 77 TRP A C 1
ATOM 606 O O . TRP A 1 77 ? 39.316 1.006 -12.352 1.00 96.56 77 TRP A O 1
ATOM 616 N N . THR A 1 78 ? 39.345 1.853 -10.263 1.00 95.69 78 THR A N 1
ATOM 617 C CA . THR A 1 78 ? 37.924 1.605 -10.000 1.00 95.69 78 THR A CA 1
ATOM 618 C C . THR A 1 78 ? 37.038 2.423 -10.944 1.00 95.69 78 THR A C 1
ATOM 620 O O . THR A 1 78 ? 36.121 1.872 -11.546 1.00 95.69 78 THR A O 1
ATOM 623 N N . LEU A 1 79 ? 37.333 3.709 -11.159 1.00 95.94 79 LEU A N 1
ATOM 624 C CA . LEU A 1 79 ? 36.587 4.565 -12.088 1.00 95.94 79 LEU A CA 1
ATOM 625 C C . LEU A 1 79 ? 36.710 4.109 -13.547 1.00 95.94 79 LEU A C 1
ATOM 627 O O . LEU A 1 79 ? 35.711 4.134 -14.268 1.00 95.94 79 LEU A O 1
ATOM 631 N N . VAL A 1 80 ? 37.888 3.642 -13.978 1.00 97.12 80 VAL A N 1
ATOM 632 C CA . VAL A 1 80 ? 38.076 3.039 -15.310 1.00 97.12 80 VAL A CA 1
ATOM 633 C C . VAL A 1 80 ? 37.179 1.818 -15.476 1.00 97.12 80 VAL A C 1
ATOM 635 O O . VAL A 1 80 ? 36.460 1.720 -16.471 1.00 97.12 80 VAL A O 1
ATOM 638 N N . ASN A 1 81 ? 37.192 0.907 -14.498 1.00 96.44 81 ASN A N 1
ATOM 639 C CA . ASN A 1 81 ? 36.363 -0.292 -14.535 1.00 96.44 81 ASN A CA 1
ATOM 640 C C . ASN A 1 81 ? 34.870 0.061 -14.573 1.00 96.44 81 ASN A C 1
ATOM 642 O O . ASN A 1 81 ? 34.160 -0.393 -15.468 1.00 96.44 81 ASN A O 1
ATOM 646 N N . LEU A 1 82 ? 34.409 0.933 -13.669 1.00 96.06 82 LEU A N 1
ATOM 647 C CA . LEU A 1 82 ? 33.020 1.396 -13.623 1.00 96.06 82 LEU A CA 1
ATOM 648 C C . LEU A 1 82 ? 32.579 2.039 -14.943 1.00 96.06 82 LEU A C 1
ATOM 650 O O . LEU A 1 82 ? 31.517 1.703 -15.463 1.00 96.06 82 LEU A O 1
ATOM 654 N N . SER A 1 83 ? 33.405 2.916 -15.515 1.00 95.50 83 SER A N 1
ATOM 655 C CA . SER A 1 83 ? 33.085 3.625 -16.759 1.00 95.50 83 SER A CA 1
ATOM 656 C C . SER A 1 83 ? 33.030 2.681 -17.958 1.00 95.50 83 SER A C 1
ATOM 658 O O . SER A 1 83 ? 32.106 2.761 -18.767 1.00 95.50 83 SER A O 1
ATOM 660 N N . TYR A 1 84 ? 33.985 1.751 -18.063 1.00 96.25 84 TYR A N 1
ATOM 661 C CA . TYR A 1 84 ? 34.001 0.757 -19.135 1.00 96.25 84 TYR A CA 1
ATOM 662 C C . TYR A 1 84 ? 32.796 -0.186 -19.047 1.00 96.25 84 TYR A C 1
ATOM 664 O O . TYR A 1 84 ? 32.119 -0.424 -20.046 1.00 96.25 84 TYR A O 1
ATOM 672 N N . VAL A 1 85 ? 32.509 -0.707 -17.852 1.00 94.88 85 VAL A N 1
ATOM 673 C CA . VAL A 1 85 ? 31.363 -1.587 -17.591 1.00 94.88 85 VAL A CA 1
ATOM 674 C C . VAL A 1 85 ? 30.049 -0.868 -17.902 1.00 94.88 85 VAL A C 1
ATOM 676 O O . VAL A 1 85 ? 29.211 -1.434 -18.603 1.00 94.88 85 VAL A O 1
ATOM 679 N N . ALA A 1 86 ? 29.883 0.380 -17.450 1.00 92.88 86 ALA A N 1
ATOM 680 C CA . ALA A 1 86 ? 28.697 1.187 -17.730 1.00 92.88 86 ALA A CA 1
ATOM 681 C C . ALA A 1 86 ? 28.525 1.448 -19.234 1.00 92.88 86 ALA A C 1
ATOM 683 O O . ALA A 1 86 ? 27.440 1.238 -19.774 1.00 92.88 86 ALA A O 1
ATOM 684 N N . GLY A 1 87 ? 29.602 1.829 -19.928 1.00 93.00 87 GLY A N 1
ATOM 685 C CA . GLY A 1 87 ? 29.591 2.014 -21.379 1.00 93.00 87 GLY A CA 1
ATOM 686 C C . GLY A 1 87 ? 29.270 0.722 -22.134 1.00 93.00 87 GLY A C 1
ATOM 687 O O . GLY A 1 87 ? 28.451 0.730 -23.048 1.00 93.00 87 GLY A O 1
ATOM 688 N N . SER A 1 88 ? 29.850 -0.409 -21.716 1.00 93.06 88 SER A N 1
ATOM 689 C CA . SER A 1 88 ? 29.570 -1.724 -22.303 1.00 93.06 88 SER A CA 1
ATOM 690 C C . SER A 1 88 ? 28.113 -2.137 -22.092 1.00 93.06 88 SER A C 1
ATOM 692 O O . SER A 1 88 ? 27.483 -2.618 -23.030 1.00 93.06 88 SER A O 1
ATOM 694 N N . TYR A 1 89 ? 27.557 -1.923 -20.898 1.00 90.50 89 TYR A N 1
ATOM 695 C CA . TYR A 1 89 ? 26.152 -2.209 -20.622 1.00 90.50 89 TYR A CA 1
ATOM 696 C C . TYR A 1 89 ? 25.224 -1.342 -21.478 1.00 90.50 89 TYR A C 1
ATOM 698 O O . TYR A 1 89 ? 24.326 -1.870 -22.133 1.00 90.50 89 TYR A O 1
ATOM 706 N N . LEU A 1 90 ? 25.470 -0.027 -21.516 1.00 89.62 90 LEU A N 1
ATOM 707 C CA . LEU A 1 90 ? 24.683 0.911 -22.314 1.00 89.62 90 LEU A CA 1
ATOM 708 C C . LEU A 1 90 ? 24.674 0.485 -23.787 1.00 89.62 90 LEU A C 1
ATOM 710 O O . LEU A 1 90 ? 23.621 0.330 -24.396 1.00 89.62 90 LEU A O 1
ATOM 714 N N . MET A 1 91 ? 25.856 0.233 -24.337 1.00 88.50 91 MET A N 1
ATOM 715 C CA . MET A 1 91 ? 26.024 -0.110 -25.739 1.00 88.50 91 MET A CA 1
ATOM 716 C C . MET A 1 91 ? 25.377 -1.447 -26.113 1.00 88.50 91 MET A C 1
ATOM 718 O O . MET A 1 91 ? 24.665 -1.520 -27.108 1.00 88.50 91 MET A O 1
ATOM 722 N N . PHE A 1 92 ? 25.624 -2.505 -25.336 1.00 90.31 92 PHE A N 1
ATOM 723 C CA . PHE A 1 92 ? 25.234 -3.856 -25.740 1.00 90.31 92 PHE A CA 1
ATOM 724 C C . PHE A 1 92 ? 23.858 -4.291 -25.234 1.00 90.31 92 PHE A C 1
ATOM 726 O O . PHE A 1 92 ? 23.211 -5.098 -25.894 1.00 90.31 92 PHE A O 1
ATOM 733 N N . HIS A 1 93 ? 23.396 -3.769 -24.096 1.00 86.25 93 HIS A N 1
ATOM 734 C CA . HIS A 1 93 ? 22.171 -4.243 -23.444 1.00 86.25 93 HIS A CA 1
ATOM 735 C C . HIS A 1 93 ? 21.071 -3.182 -23.323 1.00 86.25 93 HIS A C 1
ATOM 737 O O . HIS A 1 93 ? 19.907 -3.547 -23.141 1.00 86.25 93 HIS A O 1
ATOM 743 N N . TYR A 1 94 ? 21.402 -1.890 -23.434 1.00 84.00 94 TYR A N 1
ATOM 744 C CA . TYR A 1 94 ? 20.415 -0.807 -23.367 1.00 84.00 94 TYR A CA 1
ATOM 745 C C . TYR A 1 94 ? 20.001 -0.288 -24.751 1.00 84.00 94 TYR A C 1
ATOM 747 O O . TYR A 1 94 ? 18.807 -0.149 -25.005 1.00 84.00 94 TYR A O 1
ATOM 755 N N . VAL A 1 95 ? 20.959 -0.026 -25.649 1.00 85.06 95 VAL A N 1
ATOM 756 C CA . VAL A 1 95 ? 20.673 0.426 -27.023 1.00 85.06 95 VAL A CA 1
ATOM 757 C C . VAL A 1 95 ? 20.002 -0.694 -27.826 1.00 85.06 95 VAL A C 1
ATOM 759 O O . VAL A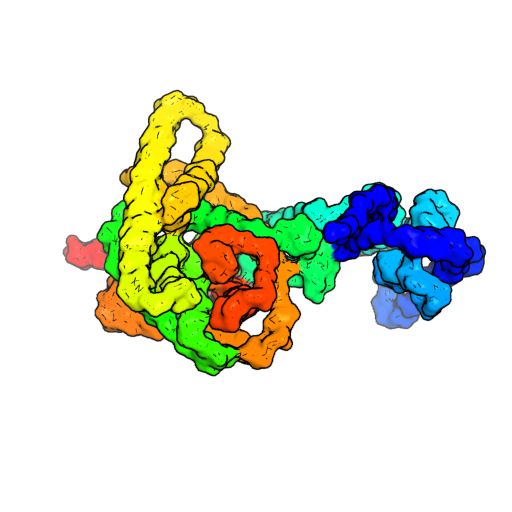 1 95 ? 20.456 -1.842 -27.811 1.00 85.06 95 VAL A O 1
ATOM 762 N N . ARG A 1 96 ? 18.918 -0.346 -28.530 1.00 83.38 96 ARG A N 1
ATOM 763 C CA . ARG A 1 96 ? 18.106 -1.258 -29.350 1.00 83.38 96 ARG A CA 1
ATOM 764 C C . ARG A 1 96 ? 17.871 -0.735 -30.747 1.00 83.38 96 ARG A C 1
ATOM 766 O O . ARG A 1 96 ? 18.037 0.456 -31.001 1.00 83.38 96 ARG A O 1
ATOM 773 N N . GLY A 1 97 ? 17.430 -1.648 -31.604 1.00 81.88 97 GLY A N 1
ATOM 774 C CA . GLY A 1 97 ? 17.161 -1.353 -32.995 1.00 81.88 97 GLY A CA 1
ATOM 775 C C . GLY A 1 97 ? 18.440 -1.148 -33.782 1.00 81.88 97 GLY A C 1
ATOM 776 O O . GLY A 1 97 ? 19.548 -1.476 -33.339 1.00 81.88 97 GLY A O 1
ATOM 777 N N . VAL A 1 98 ? 18.257 -0.618 -34.980 1.00 79.12 98 VAL A N 1
ATOM 778 C CA . VAL A 1 98 ? 19.337 -0.208 -35.867 1.00 79.12 98 VAL A CA 1
ATOM 779 C C . VAL A 1 98 ? 19.186 1.288 -36.142 1.00 79.12 98 VAL A C 1
ATOM 781 O O . VAL A 1 98 ? 18.068 1.766 -36.298 1.00 79.12 98 VAL A O 1
ATOM 784 N N . PRO A 1 99 ? 20.281 2.058 -36.218 1.00 70.81 99 PRO A N 1
ATOM 785 C CA . PRO A 1 99 ? 20.206 3.501 -36.453 1.00 70.81 99 PRO A CA 1
ATOM 786 C C . PRO A 1 99 ? 19.845 3.872 -37.904 1.00 70.81 99 PRO A C 1
ATOM 788 O O . PRO A 1 99 ? 19.846 5.053 -38.244 1.00 70.81 99 PRO A O 1
ATOM 791 N N . PHE A 1 100 ? 19.578 2.889 -38.771 1.00 68.56 100 PHE A N 1
ATOM 792 C CA . PHE A 1 100 ? 19.324 3.081 -40.197 1.00 68.56 100 PHE A CA 1
ATOM 793 C C . PHE A 1 100 ? 17.983 2.448 -40.606 1.00 68.56 100 PHE A C 1
ATOM 795 O O . PHE A 1 100 ? 17.758 1.271 -40.336 1.00 68.56 100 PHE A O 1
ATOM 802 N N . ASP A 1 101 ? 17.142 3.187 -41.337 1.00 61.34 101 ASP A N 1
ATOM 803 C CA . ASP A 1 101 ? 15.768 2.795 -41.721 1.00 61.34 101 ASP A CA 1
ATOM 804 C C . ASP A 1 101 ? 15.668 1.660 -42.768 1.00 61.34 101 ASP A C 1
ATOM 806 O O . ASP A 1 101 ? 14.590 1.363 -43.279 1.00 61.34 101 ASP A O 1
ATOM 810 N N . PHE A 1 102 ? 16.771 0.997 -43.124 1.00 65.06 102 PHE A N 1
ATOM 811 C CA . PHE A 1 102 ? 16.803 0.025 -44.228 1.00 65.06 102 PHE A CA 1
ATOM 812 C C . PHE A 1 102 ? 16.217 -1.358 -43.888 1.00 65.06 102 PHE A C 1
ATOM 814 O O . PHE A 1 102 ? 16.120 -2.197 -44.781 1.00 65.06 102 PHE A O 1
ATOM 821 N N . ASN A 1 103 ? 15.815 -1.601 -42.634 1.00 65.75 103 ASN A N 1
ATOM 822 C CA . ASN A 1 103 ? 15.482 -2.944 -42.135 1.00 65.75 103 ASN A CA 1
ATOM 823 C C . ASN A 1 103 ? 13.996 -3.137 -41.772 1.00 65.75 103 ASN A C 1
ATOM 825 O O . ASN A 1 103 ? 13.683 -4.099 -41.079 1.00 65.75 103 ASN A O 1
ATOM 829 N N . SER A 1 104 ? 13.089 -2.234 -42.169 1.00 68.69 104 SER A N 1
ATOM 830 C CA . SER A 1 104 ? 11.629 -2.343 -41.927 1.00 68.69 104 SER A CA 1
ATOM 831 C C . SER A 1 104 ? 11.219 -2.647 -40.468 1.00 68.69 104 SER A C 1
ATOM 833 O O . SER A 1 104 ? 10.168 -3.231 -40.219 1.00 68.69 104 SER A O 1
ATOM 835 N N . GLY A 1 105 ? 12.052 -2.277 -39.489 1.00 73.94 105 GLY A N 1
ATOM 836 C CA . GLY A 1 105 ? 11.832 -2.561 -38.065 1.00 73.94 105 GLY A CA 1
ATOM 837 C C . GLY A 1 105 ? 12.169 -3.990 -37.607 1.00 73.94 105 GLY A C 1
ATOM 838 O O . GLY A 1 105 ? 11.803 -4.398 -36.503 1.00 73.94 105 GLY A O 1
ATOM 839 N N . ALA A 1 106 ? 12.889 -4.773 -38.419 1.00 76.62 106 ALA A N 1
ATOM 840 C CA . ALA A 1 106 ? 13.210 -6.178 -38.143 1.00 76.62 106 ALA A CA 1
ATOM 841 C C . ALA A 1 106 ? 14.043 -6.410 -36.865 1.00 76.62 106 ALA A C 1
ATOM 843 O O . ALA A 1 106 ? 14.018 -7.511 -36.317 1.00 76.62 106 ALA A O 1
ATOM 844 N N . TYR A 1 107 ? 14.760 -5.391 -36.376 1.00 81.00 107 TYR A N 1
ATOM 845 C CA . TYR A 1 107 ? 15.635 -5.475 -35.197 1.00 81.00 107 TYR A CA 1
ATOM 846 C C . TYR A 1 107 ? 15.228 -4.535 -34.050 1.00 81.00 107 TYR A C 1
ATOM 848 O O . TYR A 1 107 ? 15.944 -4.465 -33.052 1.00 81.00 107 TYR A O 1
ATOM 856 N N . ASP A 1 108 ? 14.103 -3.820 -34.152 1.00 81.38 108 ASP A N 1
ATOM 857 C CA . ASP A 1 108 ? 13.714 -2.752 -33.207 1.00 81.38 108 ASP A CA 1
ATOM 858 C C . ASP A 1 108 ? 13.563 -3.245 -31.762 1.00 81.38 108 ASP A C 1
ATOM 860 O O . ASP A 1 108 ? 13.817 -2.515 -30.801 1.00 81.38 108 ASP A O 1
ATOM 864 N N . ASN A 1 109 ? 13.208 -4.520 -31.608 1.00 77.94 109 ASN A N 1
ATOM 865 C CA . ASN A 1 109 ? 13.019 -5.161 -30.312 1.00 77.94 109 ASN A CA 1
ATOM 866 C C . ASN A 1 109 ? 14.308 -5.762 -29.728 1.00 77.94 109 ASN A C 1
ATOM 868 O O . ASN A 1 109 ? 14.338 -6.077 -28.540 1.00 77.94 109 ASN A O 1
ATOM 872 N N . LEU A 1 110 ? 15.372 -5.882 -30.525 1.00 82.56 110 LEU A N 1
ATOM 873 C CA . LEU A 1 110 ? 16.611 -6.554 -30.140 1.00 82.56 110 LEU A CA 1
ATOM 874 C C . LEU A 1 110 ? 17.654 -5.541 -29.678 1.00 82.56 110 LEU A C 1
ATOM 876 O O . LEU A 1 110 ? 17.923 -4.544 -30.361 1.00 82.56 110 LEU A O 1
ATOM 880 N N . ASN A 1 111 ? 18.295 -5.817 -28.543 1.00 87.44 111 ASN A N 1
ATOM 881 C CA . ASN A 1 111 ? 19.496 -5.077 -28.171 1.00 87.44 111 ASN A CA 1
ATOM 882 C C . ASN A 1 111 ? 20.698 -5.519 -29.015 1.00 87.44 111 ASN A C 1
ATOM 884 O O . ASN A 1 111 ? 20.691 -6.555 -29.683 1.00 87.44 111 ASN A O 1
ATOM 888 N N . MET A 1 112 ? 21.760 -4.721 -28.988 1.00 88.44 112 MET A N 1
ATOM 889 C CA . MET A 1 112 ? 22.933 -4.995 -29.811 1.00 88.44 112 MET A CA 1
ATOM 890 C C . MET A 1 112 ? 23.596 -6.349 -29.471 1.00 88.44 112 MET A C 1
ATOM 892 O O . MET A 1 112 ? 24.099 -7.024 -30.366 1.00 88.44 112 MET A O 1
ATOM 896 N N . TRP A 1 113 ? 23.571 -6.795 -28.208 1.00 89.12 113 TRP A N 1
ATOM 897 C CA . TRP A 1 113 ? 24.083 -8.113 -27.806 1.00 89.12 113 TRP A CA 1
ATOM 898 C C . TRP A 1 113 ? 23.322 -9.278 -28.454 1.00 89.12 113 TRP A C 1
ATOM 900 O O . TRP A 1 113 ? 23.930 -10.264 -28.882 1.00 89.12 113 TRP A O 1
ATOM 910 N N . GLU A 1 114 ? 21.999 -9.165 -28.527 1.00 86.50 114 GLU A N 1
ATOM 911 C CA . GLU A 1 114 ? 21.098 -10.147 -29.137 1.00 86.50 114 GLU A CA 1
ATOM 912 C C . GLU A 1 114 ? 21.231 -10.165 -30.661 1.00 86.50 114 GLU A C 1
ATOM 914 O O . GLU A 1 114 ? 21.160 -11.231 -31.270 1.00 86.50 114 GLU A O 1
ATOM 919 N N . GLN A 1 115 ? 21.507 -9.004 -31.259 1.00 87.50 115 GLN A N 1
ATOM 920 C CA . GLN A 1 115 ? 21.758 -8.856 -32.691 1.00 87.50 115 GLN A CA 1
ATOM 921 C C . GLN A 1 115 ? 23.074 -9.518 -33.147 1.00 87.50 115 GLN A C 1
ATOM 923 O O . GLN A 1 115 ? 23.123 -10.064 -34.250 1.00 87.50 115 GLN A O 1
ATOM 928 N N . ILE A 1 116 ? 24.138 -9.496 -32.325 1.00 88.81 116 ILE A N 1
ATOM 929 C CA . ILE A 1 116 ? 25.456 -10.055 -32.690 1.00 88.81 116 ILE A CA 1
ATOM 930 C C . ILE A 1 116 ? 25.339 -11.536 -33.059 1.00 88.81 116 ILE A C 1
ATOM 932 O O . ILE A 1 116 ? 24.804 -12.343 -32.288 1.00 88.81 116 ILE A O 1
ATOM 936 N N . ASP A 1 117 ? 25.920 -11.872 -34.215 1.00 87.12 117 ASP A N 1
ATOM 937 C CA . ASP A 1 117 ? 26.012 -13.221 -34.774 1.00 87.12 117 ASP A CA 1
ATOM 938 C C . ASP A 1 117 ? 24.654 -13.940 -34.799 1.00 87.12 117 ASP A C 1
ATOM 940 O O . ASP A 1 117 ? 24.546 -15.112 -34.449 1.00 87.12 117 ASP A O 1
ATOM 944 N N . ASN A 1 118 ? 23.585 -13.214 -35.146 1.00 80.50 118 ASN A N 1
ATOM 945 C CA . ASN A 1 118 ? 22.213 -13.731 -35.173 1.00 80.50 118 ASN A CA 1
ATOM 946 C C . ASN A 1 118 ? 21.771 -14.363 -33.841 1.00 80.50 118 ASN A C 1
ATOM 948 O O . ASN A 1 118 ? 20.943 -15.276 -33.807 1.00 80.50 118 ASN A O 1
ATOM 952 N N . GLY A 1 119 ? 22.291 -13.871 -32.718 1.00 79.81 119 GLY A N 1
ATOM 953 C CA . GLY A 1 119 ? 21.960 -14.379 -31.390 1.00 79.81 119 GLY A CA 1
ATOM 954 C C . GLY A 1 119 ? 22.724 -15.642 -30.990 1.00 79.81 119 GLY A C 1
ATOM 955 O O . GLY A 1 119 ? 22.580 -16.070 -29.838 1.00 79.81 119 GLY A O 1
ATOM 956 N N . ASP A 1 120 ? 23.586 -16.187 -31.858 1.00 82.38 120 ASP A N 1
ATOM 957 C CA . ASP A 1 120 ? 24.416 -17.346 -31.536 1.00 82.38 120 ASP A CA 1
ATOM 958 C C . ASP A 1 120 ? 25.290 -17.050 -30.321 1.00 82.38 120 ASP A C 1
ATOM 960 O O . ASP A 1 120 ? 25.848 -15.962 -30.151 1.00 82.38 120 ASP A O 1
ATOM 964 N N . GLN A 1 121 ? 25.371 -18.025 -29.423 1.00 82.62 121 GLN A N 1
ATOM 965 C CA . GLN A 1 121 ? 26.146 -17.920 -28.195 1.00 82.62 121 GLN A CA 1
ATOM 966 C C . GLN A 1 121 ? 27.536 -18.520 -28.406 1.00 82.62 121 GLN A C 1
ATOM 968 O O . GLN A 1 121 ? 27.743 -19.372 -29.266 1.00 82.62 121 GLN A O 1
ATOM 973 N N . TYR A 1 122 ? 28.505 -18.103 -27.589 1.00 82.81 122 TYR A N 1
ATOM 974 C CA . TYR A 1 122 ? 29.882 -18.623 -27.610 1.00 82.81 122 TYR A CA 1
ATOM 975 C C . TYR A 1 122 ? 30.687 -18.373 -28.898 1.00 82.81 122 TYR A C 1
ATOM 977 O O . TYR A 1 122 ? 31.726 -19.018 -29.108 1.00 82.81 122 TYR A O 1
ATOM 985 N N . THR A 1 123 ? 30.275 -17.411 -29.719 1.00 90.44 123 THR A N 1
ATOM 986 C CA . THR A 1 123 ? 31.066 -16.931 -30.856 1.00 90.44 123 THR A CA 1
ATOM 987 C C . THR A 1 123 ? 32.346 -16.226 -30.381 1.00 90.44 123 THR A C 1
ATOM 989 O O . THR A 1 123 ? 32.426 -15.797 -29.221 1.00 90.44 123 THR A O 1
ATOM 992 N N . PRO A 1 124 ? 33.388 -16.109 -31.227 1.00 91.38 124 PRO A N 1
ATOM 993 C CA . PRO A 1 124 ? 34.624 -15.419 -30.857 1.00 91.38 124 PRO A CA 1
ATOM 994 C C . PRO A 1 124 ? 34.391 -13.984 -30.366 1.00 91.38 124 PRO A C 1
ATOM 996 O O . PRO A 1 124 ? 34.952 -13.601 -29.340 1.00 91.38 124 PRO A O 1
ATOM 999 N N . ALA A 1 125 ? 33.513 -13.231 -31.036 1.00 90.88 125 ALA A N 1
ATOM 1000 C CA . ALA A 1 125 ? 33.152 -11.869 -30.654 1.00 90.88 125 ALA A CA 1
ATOM 1001 C C . ALA A 1 125 ? 32.495 -11.808 -29.267 1.00 90.88 125 ALA A C 1
ATOM 1003 O O . ALA A 1 125 ? 32.961 -11.068 -28.399 1.00 90.88 125 ALA A O 1
ATOM 1004 N N . LYS A 1 126 ? 31.470 -12.632 -28.999 1.00 90.50 126 LYS A N 1
ATOM 1005 C CA . LYS A 1 126 ? 30.815 -12.656 -27.679 1.00 90.50 126 LYS A CA 1
ATOM 1006 C C . LYS A 1 126 ? 31.743 -13.147 -26.571 1.00 90.50 126 LYS A C 1
ATOM 1008 O O . LYS A 1 126 ? 31.728 -12.582 -25.482 1.00 90.50 126 LYS A O 1
ATOM 1013 N N . LYS A 1 127 ? 32.603 -14.139 -26.835 1.00 90.94 127 LYS A N 1
ATOM 1014 C CA . LYS A 1 127 ? 33.637 -14.583 -25.879 1.00 90.94 127 LYS A CA 1
ATOM 1015 C C . LYS A 1 127 ? 34.601 -13.453 -25.535 1.00 90.94 127 LYS A C 1
ATOM 1017 O O . LYS A 1 127 ? 34.885 -13.237 -24.359 1.00 90.94 127 LYS A O 1
ATOM 1022 N N . PHE A 1 128 ? 35.064 -12.714 -26.542 1.00 93.69 128 PHE A N 1
ATOM 1023 C CA . PHE A 1 128 ? 35.926 -11.557 -26.335 1.00 93.69 128 PHE A CA 1
ATOM 1024 C C . PHE A 1 128 ? 35.215 -10.494 -25.487 1.00 93.69 128 PHE A C 1
ATOM 1026 O O . PHE A 1 128 ? 35.692 -10.167 -24.401 1.00 93.69 128 PHE A O 1
ATOM 1033 N N . LEU A 1 129 ? 34.029 -10.043 -25.902 1.00 93.06 129 LEU A N 1
ATOM 1034 C CA . LEU A 1 129 ? 33.247 -9.016 -25.202 1.00 93.06 129 LEU A CA 1
ATOM 1035 C C . LEU A 1 129 ? 32.792 -9.424 -23.791 1.00 93.06 129 LEU A C 1
ATOM 1037 O O . LEU A 1 129 ? 32.543 -8.553 -22.953 1.00 93.06 129 LEU A O 1
ATOM 1041 N N . LEU A 1 130 ? 32.672 -10.723 -23.512 1.00 92.00 130 LEU A N 1
ATOM 1042 C CA . LEU A 1 130 ? 32.461 -11.264 -22.169 1.00 92.00 130 LEU A CA 1
ATOM 1043 C C . LEU A 1 130 ? 33.751 -11.223 -21.335 1.00 92.00 130 LEU A C 1
ATOM 1045 O O . LEU A 1 130 ? 33.708 -10.890 -20.154 1.00 92.00 130 LEU A O 1
ATOM 1049 N N . SER A 1 131 ? 34.898 -11.537 -21.942 1.00 93.69 131 SER A N 1
ATOM 1050 C CA . SER A 1 131 ? 36.188 -11.624 -21.248 1.00 93.69 131 SER A CA 1
ATOM 1051 C C . SER A 1 131 ? 36.765 -10.270 -20.829 1.00 93.69 131 SER A C 1
ATOM 1053 O O . SER A 1 131 ? 37.338 -10.178 -19.746 1.00 93.69 131 SER A O 1
ATOM 1055 N N . VAL A 1 132 ? 36.595 -9.209 -21.630 1.00 95.44 132 VAL A N 1
ATOM 1056 C CA . VAL A 1 132 ? 37.203 -7.896 -21.341 1.00 95.44 132 VAL A CA 1
ATOM 1057 C C . VAL A 1 132 ? 36.796 -7.319 -19.975 1.00 95.44 132 VAL A C 1
ATOM 1059 O O . VAL A 1 132 ? 37.705 -6.982 -19.216 1.00 95.44 132 VAL A O 1
ATOM 1062 N N . PRO A 1 133 ? 35.503 -7.223 -19.593 1.00 95.50 133 PRO A N 1
ATOM 1063 C CA . PRO A 1 133 ? 35.139 -6.708 -18.269 1.00 95.50 133 PRO A CA 1
ATOM 1064 C C . PRO A 1 133 ? 35.657 -7.595 -17.125 1.00 95.50 133 PRO A C 1
ATOM 1066 O O . PRO A 1 133 ? 36.036 -7.077 -16.081 1.00 95.50 133 PRO A O 1
ATOM 1069 N N . ILE A 1 134 ? 35.750 -8.916 -17.325 1.00 96.00 134 ILE A N 1
ATOM 1070 C CA . ILE A 1 134 ? 36.290 -9.846 -16.319 1.00 96.00 134 ILE A CA 1
ATOM 1071 C C . ILE A 1 134 ? 37.792 -9.615 -16.123 1.00 96.00 134 ILE A C 1
ATOM 1073 O O . ILE A 1 134 ? 38.271 -9.535 -14.995 1.00 96.00 134 ILE A O 1
ATOM 1077 N N . VAL A 1 135 ? 38.550 -9.479 -17.211 1.00 96.69 135 VAL A N 1
ATOM 1078 C CA . VAL A 1 135 ? 39.989 -9.199 -17.133 1.00 96.69 135 VAL A CA 1
ATOM 1079 C C . VAL A 1 135 ? 40.232 -7.816 -16.529 1.00 96.69 135 VAL A C 1
ATOM 1081 O O . VAL A 1 135 ? 41.089 -7.685 -15.659 1.00 96.69 135 VAL A O 1
ATOM 1084 N N . LEU A 1 136 ? 39.454 -6.802 -16.921 1.00 96.38 136 LEU A N 1
ATOM 1085 C CA . LEU A 1 136 ? 39.557 -5.454 -16.359 1.00 96.38 136 LEU A CA 1
ATOM 1086 C C . LEU A 1 136 ? 39.269 -5.437 -14.853 1.00 96.38 136 LEU A C 1
ATOM 1088 O O . LEU A 1 136 ? 39.997 -4.793 -14.101 1.00 96.38 136 LEU A O 1
ATOM 1092 N N . PHE A 1 137 ? 38.275 -6.198 -14.399 1.00 96.50 137 PHE A N 1
ATOM 1093 C CA . PHE A 1 137 ? 38.001 -6.407 -12.981 1.00 96.50 137 PHE A CA 1
ATOM 1094 C C . PHE A 1 137 ? 39.191 -7.007 -12.228 1.00 96.50 137 PHE A C 1
ATOM 1096 O O . PHE A 1 137 ? 39.552 -6.512 -11.158 1.00 96.50 137 PHE A O 1
ATOM 1103 N N . LEU A 1 138 ? 39.820 -8.049 -12.779 1.00 95.62 138 LEU A N 1
ATOM 1104 C CA . LEU A 1 138 ? 40.989 -8.685 -12.163 1.00 95.62 138 LEU A CA 1
ATOM 1105 C C . LEU A 1 138 ? 42.183 -7.722 -12.103 1.00 95.62 138 LEU A C 1
ATOM 1107 O O . LEU A 1 138 ? 42.851 -7.637 -11.074 1.00 95.62 138 LEU A O 1
ATOM 1111 N N . VAL A 1 139 ? 42.406 -6.947 -13.168 1.00 94.69 139 VAL A N 1
ATOM 1112 C CA . VAL A 1 139 ? 43.435 -5.898 -13.221 1.00 94.69 139 VAL A CA 1
ATOM 1113 C C . VAL A 1 139 ? 43.159 -4.808 -12.180 1.00 94.69 139 VAL A C 1
ATOM 1115 O O . VAL A 1 139 ? 44.047 -4.465 -11.402 1.00 94.69 139 VAL A O 1
ATOM 1118 N N . SER A 1 140 ? 41.923 -4.309 -12.098 1.00 93.62 140 SER A N 1
ATOM 1119 C CA . SER A 1 140 ? 41.516 -3.320 -11.093 1.00 93.62 140 SER A CA 1
ATOM 1120 C C . SER A 1 140 ? 41.671 -3.864 -9.671 1.00 93.62 140 SER A C 1
ATOM 1122 O O . SER A 1 140 ? 42.184 -3.179 -8.793 1.00 93.62 140 SER A O 1
ATOM 1124 N N . THR A 1 141 ? 41.302 -5.123 -9.431 1.00 92.88 141 THR A N 1
ATOM 1125 C CA . THR A 1 141 ? 41.466 -5.782 -8.124 1.00 92.88 141 THR A CA 1
ATOM 1126 C C . THR A 1 141 ? 42.937 -5.866 -7.714 1.00 92.88 141 THR A C 1
ATOM 1128 O O . THR A 1 141 ? 43.279 -5.579 -6.567 1.00 92.88 141 THR A O 1
ATOM 1131 N N . HIS A 1 142 ? 43.819 -6.199 -8.659 1.00 94.56 142 HIS A N 1
ATOM 1132 C CA . HIS A 1 142 ? 45.257 -6.226 -8.420 1.00 94.56 142 HIS A CA 1
ATOM 1133 C C . HIS A 1 142 ? 45.800 -4.839 -8.043 1.00 94.56 142 HIS A C 1
ATOM 1135 O O . HIS A 1 142 ? 46.456 -4.694 -7.014 1.00 94.56 142 HIS A O 1
ATOM 1141 N N . TYR A 1 143 ? 45.481 -3.802 -8.825 1.00 93.00 143 TYR A N 1
ATOM 1142 C CA . TYR A 1 143 ? 45.986 -2.444 -8.585 1.00 93.00 143 TYR A CA 1
ATOM 1143 C C . TYR A 1 143 ? 45.291 -1.693 -7.439 1.00 93.00 143 TYR A C 1
ATOM 1145 O O . TYR A 1 143 ? 45.801 -0.671 -6.989 1.00 93.00 143 TYR A O 1
ATOM 1153 N N . THR A 1 144 ? 44.162 -2.199 -6.941 1.00 92.94 144 THR A N 1
ATOM 1154 C CA . THR A 1 144 ? 43.504 -1.729 -5.707 1.00 92.94 144 THR A CA 1
ATOM 1155 C C . THR A 1 144 ? 43.995 -2.477 -4.461 1.00 92.94 144 THR A C 1
ATOM 1157 O O . THR A 1 144 ? 43.400 -2.356 -3.389 1.00 92.94 144 THR A O 1
ATOM 1160 N N . ASN A 1 145 ? 45.079 -3.256 -4.588 1.00 92.06 145 ASN A N 1
ATOM 1161 C CA . ASN A 1 145 ? 45.703 -4.026 -3.510 1.00 92.06 145 ASN A CA 1
ATOM 1162 C C . ASN A 1 145 ? 44.723 -4.963 -2.781 1.00 92.06 145 ASN A C 1
ATOM 1164 O O . ASN A 1 145 ? 44.855 -5.185 -1.579 1.00 92.06 145 ASN A O 1
ATOM 1168 N N . TYR A 1 146 ? 43.728 -5.507 -3.494 1.00 89.81 146 TYR A N 1
ATOM 1169 C CA . TYR A 1 146 ? 42.698 -6.391 -2.932 1.00 89.81 146 TYR A CA 1
ATOM 1170 C C . TYR A 1 146 ? 41.891 -5.768 -1.774 1.00 89.81 146 TYR A C 1
ATOM 1172 O O . TYR A 1 146 ? 41.335 -6.485 -0.940 1.00 89.81 146 TYR A O 1
ATOM 1180 N N . GLY A 1 147 ? 41.801 -4.434 -1.714 1.00 90.00 147 GLY A N 1
ATOM 1181 C CA . GLY A 1 147 ? 40.991 -3.742 -0.716 1.00 90.00 147 GLY A CA 1
ATOM 1182 C C . GLY A 1 147 ? 39.514 -4.129 -0.832 1.00 90.00 147 GLY A C 1
ATOM 1183 O O . GLY A 1 147 ? 38.921 -3.996 -1.902 1.00 90.00 147 GLY A O 1
ATOM 1184 N N . LEU A 1 148 ? 38.905 -4.576 0.272 1.00 83.56 148 LEU A N 1
ATOM 1185 C CA . LEU A 1 148 ? 37.551 -5.146 0.279 1.00 83.56 148 LEU A CA 1
ATOM 1186 C C . LEU A 1 148 ? 36.504 -4.214 -0.350 1.00 83.56 148 LEU A C 1
ATOM 1188 O O . LEU A 1 148 ? 35.694 -4.657 -1.158 1.00 83.56 148 LEU A O 1
ATOM 1192 N N . THR A 1 149 ? 36.538 -2.920 -0.028 1.00 87.88 149 THR A N 1
ATOM 1193 C CA . THR A 1 149 ? 35.583 -1.936 -0.559 1.00 87.88 149 THR A CA 1
ATOM 1194 C C . THR A 1 149 ? 35.675 -1.811 -2.081 1.00 87.88 149 THR A C 1
ATOM 1196 O O . THR A 1 149 ? 34.664 -1.928 -2.773 1.00 87.88 149 THR A O 1
ATOM 1199 N N . TYR A 1 150 ? 36.884 -1.628 -2.620 1.00 90.69 150 TYR A N 1
ATOM 1200 C CA . TYR A 1 150 ? 37.105 -1.519 -4.065 1.00 90.69 150 TYR A CA 1
ATOM 1201 C C . TYR A 1 150 ? 36.813 -2.834 -4.785 1.00 90.69 150 TYR A C 1
ATOM 1203 O O . TYR A 1 150 ? 36.237 -2.821 -5.872 1.00 90.69 150 TYR A O 1
ATOM 1211 N N . PHE A 1 151 ? 37.167 -3.967 -4.173 1.00 92.81 151 PHE A N 1
ATOM 1212 C CA . PHE A 1 151 ? 36.821 -5.287 -4.682 1.00 92.81 151 PHE A CA 1
ATOM 1213 C C . PHE A 1 151 ? 35.306 -5.439 -4.821 1.00 92.81 151 PHE A C 1
ATOM 1215 O O . PHE A 1 151 ? 34.843 -5.790 -5.900 1.00 92.81 151 PHE A O 1
ATOM 1222 N N . LEU A 1 152 ? 34.530 -5.129 -3.775 1.00 88.69 152 LEU A N 1
ATOM 1223 C CA . LEU A 1 152 ? 33.070 -5.243 -3.809 1.00 88.69 152 LEU A CA 1
ATOM 1224 C C . LEU A 1 152 ? 32.463 -4.346 -4.893 1.00 88.69 152 LEU A C 1
ATOM 1226 O O . LEU A 1 152 ? 31.687 -4.837 -5.708 1.00 88.69 152 LEU A O 1
ATOM 1230 N N . ILE A 1 153 ? 32.860 -3.071 -4.958 1.00 91.06 153 ILE A N 1
ATOM 1231 C CA . ILE A 1 153 ? 32.371 -2.124 -5.977 1.00 91.06 153 ILE A CA 1
ATOM 1232 C C . ILE A 1 153 ? 32.652 -2.650 -7.390 1.00 91.06 153 ILE A C 1
ATOM 1234 O O . ILE A 1 153 ? 31.745 -2.745 -8.218 1.00 91.06 153 ILE A O 1
ATOM 1238 N N . ASN A 1 154 ? 33.901 -3.035 -7.660 1.00 92.69 154 ASN A N 1
ATOM 1239 C CA . ASN A 1 154 ? 34.305 -3.523 -8.973 1.00 92.69 154 ASN A CA 1
ATOM 1240 C C . ASN A 1 154 ? 33.656 -4.873 -9.312 1.00 92.69 154 ASN A C 1
ATOM 1242 O O . ASN A 1 154 ? 33.286 -5.098 -10.464 1.00 92.69 154 ASN A O 1
ATOM 1246 N N . CYS A 1 155 ? 33.476 -5.752 -8.326 1.00 91.38 155 CYS A N 1
ATOM 1247 C CA . CYS A 1 155 ? 32.840 -7.055 -8.487 1.00 91.38 155 CYS A CA 1
ATOM 1248 C C . CYS A 1 155 ? 31.362 -6.893 -8.851 1.00 91.38 155 CYS A C 1
ATOM 1250 O O . CYS A 1 155 ? 30.932 -7.422 -9.873 1.00 91.38 155 CYS A O 1
ATOM 1252 N N . PHE A 1 156 ? 30.601 -6.095 -8.093 1.00 90.06 156 PHE A N 1
ATOM 1253 C CA . PHE A 1 156 ? 29.187 -5.845 -8.385 1.00 90.06 156 PHE A CA 1
ATOM 1254 C C . PHE A 1 156 ? 28.983 -5.191 -9.752 1.00 90.06 156 PHE A C 1
ATOM 1256 O O . PHE A 1 156 ? 28.112 -5.623 -10.506 1.00 90.06 156 PHE A O 1
ATOM 1263 N N . ALA A 1 157 ? 29.816 -4.210 -10.111 1.00 91.06 157 ALA A N 1
ATOM 1264 C CA . ALA A 1 157 ? 29.768 -3.600 -11.435 1.00 91.06 157 ALA A CA 1
ATOM 1265 C C . ALA A 1 157 ? 30.013 -4.639 -12.542 1.00 91.06 157 ALA A C 1
ATOM 1267 O O . ALA A 1 157 ? 29.255 -4.737 -13.505 1.00 91.06 157 ALA A O 1
ATOM 1268 N N . THR A 1 158 ? 31.033 -5.477 -12.375 1.00 93.00 158 THR A N 1
ATOM 1269 C CA . THR A 1 158 ? 31.370 -6.523 -13.349 1.00 93.00 158 THR A CA 1
ATOM 1270 C C . THR A 1 158 ? 30.254 -7.552 -13.475 1.00 93.00 158 THR A C 1
ATOM 1272 O O . THR A 1 158 ? 29.863 -7.901 -14.585 1.00 93.00 158 THR A O 1
ATOM 1275 N N . ILE A 1 159 ? 29.682 -7.994 -12.354 1.00 89.25 159 ILE A N 1
ATOM 1276 C CA . ILE A 1 159 ? 28.525 -8.892 -12.327 1.00 89.25 159 ILE A CA 1
ATOM 1277 C C . ILE A 1 159 ? 27.350 -8.278 -13.103 1.00 89.25 159 ILE A C 1
ATOM 1279 O O . ILE A 1 159 ? 26.740 -8.975 -13.914 1.00 89.25 159 ILE A O 1
ATOM 1283 N N . ALA A 1 160 ? 27.077 -6.980 -12.929 1.00 86.50 160 ALA A N 1
ATOM 1284 C CA . ALA A 1 160 ? 25.973 -6.290 -13.598 1.00 86.50 160 ALA A CA 1
ATOM 1285 C C . ALA A 1 160 ? 26.075 -6.296 -15.136 1.00 86.50 160 ALA A C 1
ATOM 1287 O O . ALA A 1 160 ? 25.045 -6.322 -15.805 1.00 86.50 160 ALA A O 1
ATOM 1288 N N . VAL A 1 161 ? 27.286 -6.323 -15.713 1.00 89.50 161 VAL A N 1
ATOM 1289 C CA . VAL A 1 161 ? 27.477 -6.430 -17.176 1.00 89.50 161 VAL A CA 1
ATOM 1290 C C . VAL A 1 161 ? 27.727 -7.859 -17.661 1.00 89.50 161 VAL A C 1
ATOM 1292 O O . VAL A 1 161 ? 27.494 -8.160 -18.829 1.00 89.50 161 VAL A O 1
ATOM 1295 N N . VAL A 1 162 ? 28.210 -8.751 -16.795 1.00 89.75 162 VAL A N 1
ATOM 1296 C CA . VAL A 1 162 ? 28.490 -10.149 -17.148 1.00 89.75 162 VAL A CA 1
ATOM 1297 C C . VAL A 1 162 ? 27.220 -10.994 -17.127 1.00 89.75 162 VAL A C 1
ATOM 1299 O O . VAL A 1 162 ? 27.032 -11.786 -18.046 1.00 89.75 162 VAL A O 1
ATOM 1302 N N . ILE A 1 163 ? 26.334 -10.821 -16.137 1.00 86.38 163 ILE A N 1
ATOM 1303 C CA . ILE A 1 163 ? 25.087 -11.600 -16.027 1.00 86.38 163 ILE A CA 1
ATOM 1304 C C . ILE A 1 163 ? 24.236 -11.514 -17.308 1.00 86.38 163 ILE A C 1
ATOM 1306 O O . ILE A 1 163 ? 23.881 -12.575 -17.824 1.00 86.38 163 ILE A O 1
ATOM 1310 N N . PRO A 1 164 ? 23.955 -10.321 -17.875 1.00 84.12 164 PRO A N 1
ATOM 1311 C CA . PRO A 1 164 ? 23.212 -10.199 -19.134 1.00 84.12 164 PRO A CA 1
ATOM 1312 C C . PRO A 1 164 ? 23.865 -10.926 -20.320 1.00 84.12 164 PRO A C 1
ATOM 1314 O O . PRO A 1 164 ? 23.189 -11.323 -21.263 1.00 84.12 164 PRO A O 1
ATOM 1317 N N . LYS A 1 165 ? 25.188 -11.131 -20.287 1.00 86.44 165 LYS A N 1
ATOM 1318 C CA . LYS A 1 165 ? 25.939 -11.823 -21.346 1.00 86.44 165 LYS A CA 1
ATOM 1319 C C . LYS A 1 165 ? 25.910 -13.349 -21.213 1.00 86.44 165 LYS A C 1
ATOM 1321 O O . LYS A 1 165 ? 26.413 -14.036 -22.104 1.00 86.44 165 LYS A O 1
ATOM 1326 N N . LEU A 1 166 ? 25.366 -13.896 -20.121 1.00 83.06 166 LEU A N 1
ATOM 1327 C CA . LEU A 1 166 ? 25.318 -15.339 -19.898 1.00 83.06 166 LEU A CA 1
ATOM 1328 C C . LEU A 1 166 ? 24.203 -16.004 -20.732 1.00 83.06 166 LEU A C 1
ATOM 1330 O O . LEU A 1 166 ? 23.068 -15.537 -20.740 1.00 83.06 166 LEU A O 1
ATOM 1334 N N . PRO A 1 167 ? 24.479 -17.155 -21.369 1.00 71.19 167 PRO A N 1
ATOM 1335 C CA . PRO A 1 167 ? 23.559 -17.803 -22.313 1.00 71.19 167 PRO A CA 1
ATOM 1336 C C . PRO A 1 167 ? 22.361 -18.522 -21.664 1.00 71.19 167 PRO A C 1
ATOM 1338 O O . PRO A 1 167 ? 21.458 -18.974 -22.375 1.00 71.19 167 PRO A O 1
ATOM 1341 N N . SER A 1 168 ? 22.361 -18.656 -20.334 1.00 70.81 168 SER A N 1
ATOM 1342 C CA . SER A 1 168 ? 21.341 -19.380 -19.557 1.00 70.81 168 SER A CA 1
ATOM 1343 C C . SER A 1 168 ? 20.360 -18.463 -18.819 1.00 70.81 168 SER A C 1
ATOM 1345 O O . SER A 1 168 ? 19.550 -18.956 -18.038 1.00 70.81 168 SER A O 1
ATOM 1347 N N . LEU A 1 169 ? 20.445 -17.142 -19.007 1.00 71.19 169 LEU A N 1
ATOM 1348 C CA . LEU A 1 169 ? 19.524 -16.205 -18.369 1.00 71.19 169 LEU A CA 1
ATOM 1349 C C . LEU A 1 169 ? 18.169 -16.239 -19.100 1.00 71.19 169 LEU A C 1
ATOM 1351 O O . LEU A 1 169 ? 18.094 -15.942 -20.288 1.00 71.19 169 LEU A O 1
ATOM 1355 N N . GLU A 1 170 ? 17.101 -16.602 -18.390 1.00 72.44 170 GLU A N 1
ATOM 1356 C CA . GLU A 1 170 ? 15.719 -16.575 -18.897 1.00 72.44 170 GLU A CA 1
ATOM 1357 C C . GLU A 1 170 ? 14.816 -15.850 -17.880 1.00 72.44 170 GLU A C 1
ATOM 1359 O O . GLU A 1 170 ? 14.071 -16.485 -17.123 1.00 72.44 170 GLU A O 1
ATOM 1364 N N . PRO A 1 171 ? 14.902 -14.510 -17.791 1.00 76.75 171 PRO A N 1
ATOM 1365 C CA . PRO A 1 171 ? 14.109 -13.759 -16.832 1.00 76.75 171 PRO A CA 1
ATOM 1366 C C . PRO A 1 171 ? 12.642 -13.762 -17.266 1.00 76.75 171 PRO A C 1
ATOM 1368 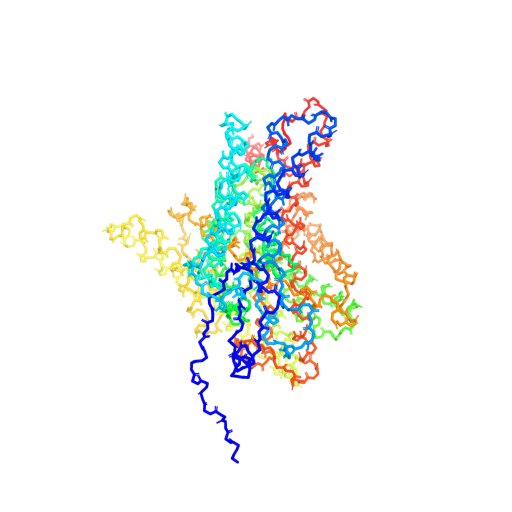O O . PRO A 1 171 ? 12.278 -13.317 -18.356 1.00 76.75 171 PRO A O 1
ATOM 1371 N N . THR A 1 172 ? 11.773 -14.276 -16.400 1.00 81.50 172 THR A N 1
ATOM 1372 C CA . THR A 1 172 ? 10.319 -14.177 -16.564 1.00 81.50 172 THR A CA 1
ATOM 1373 C C . THR A 1 172 ? 9.775 -13.148 -15.577 1.00 81.50 172 THR A C 1
ATOM 1375 O O . THR A 1 172 ? 10.344 -12.968 -14.501 1.00 81.50 172 THR A O 1
ATOM 1378 N N . GLY A 1 173 ? 8.661 -12.491 -15.922 1.00 83.12 173 GLY A N 1
ATOM 1379 C CA . GLY A 1 173 ? 7.971 -11.554 -15.025 1.00 83.12 173 GLY A CA 1
ATOM 1380 C C . GLY A 1 173 ? 7.774 -12.111 -13.605 1.00 83.12 173 GLY A C 1
ATOM 1381 O O . GLY A 1 173 ? 8.219 -11.462 -12.657 1.00 83.12 173 GLY A O 1
ATOM 1382 N N . PRO A 1 174 ? 7.236 -13.338 -13.437 1.00 86.44 174 PRO A N 1
ATOM 1383 C CA . PRO A 1 174 ? 7.129 -13.975 -12.125 1.00 86.44 174 PRO A CA 1
ATOM 1384 C C . PRO A 1 174 ? 8.478 -14.151 -11.410 1.00 86.44 174 PRO A C 1
ATOM 1386 O O . PRO A 1 174 ? 8.607 -13.789 -10.245 1.00 86.44 174 PRO A O 1
ATOM 1389 N N . HIS A 1 175 ? 9.514 -14.659 -12.090 1.00 87.94 175 HIS A N 1
ATOM 1390 C CA . HIS A 1 175 ? 10.804 -14.940 -11.442 1.00 87.94 175 HIS A CA 1
ATOM 1391 C C . HIS A 1 175 ? 11.537 -13.661 -11.017 1.00 87.94 175 HIS A C 1
ATOM 1393 O O . HIS A 1 175 ? 12.109 -13.612 -9.927 1.00 87.94 175 HIS A O 1
ATOM 1399 N N . VAL A 1 176 ? 11.494 -12.613 -11.848 1.00 87.75 176 VAL A N 1
ATOM 1400 C CA . VAL A 1 176 ? 12.042 -11.294 -11.494 1.00 87.75 176 VAL A CA 1
ATOM 1401 C C . VAL A 1 176 ? 11.253 -10.694 -10.333 1.00 87.75 176 VAL A C 1
ATOM 1403 O O . VAL A 1 176 ? 11.853 -10.149 -9.410 1.00 87.75 176 VAL A O 1
ATOM 1406 N N . THR A 1 177 ? 9.930 -10.873 -10.320 1.00 88.19 177 THR A N 1
ATOM 1407 C CA . THR A 1 177 ? 9.076 -10.449 -9.206 1.00 88.19 177 THR A CA 1
ATOM 1408 C C . THR A 1 177 ? 9.492 -11.114 -7.896 1.00 88.19 177 THR A C 1
ATOM 1410 O O . THR A 1 177 ? 9.697 -10.411 -6.910 1.00 88.19 177 THR A O 1
ATOM 1413 N N . TYR A 1 178 ? 9.700 -12.436 -7.877 1.00 88.44 178 TYR A N 1
ATOM 1414 C CA . TYR A 1 178 ? 10.156 -13.140 -6.673 1.00 88.44 178 TYR A CA 1
ATOM 1415 C C . TYR A 1 178 ? 11.497 -12.603 -6.180 1.00 88.44 178 TYR A C 1
ATOM 1417 O O . TYR A 1 178 ? 11.652 -12.351 -4.986 1.00 88.44 178 TYR A O 1
ATOM 1425 N N . LEU A 1 179 ? 12.447 -12.385 -7.093 1.00 89.56 179 LEU A N 1
ATOM 1426 C CA . LEU A 1 179 ? 13.773 -11.871 -6.760 1.00 89.56 179 LEU A CA 1
ATOM 1427 C C . LEU A 1 179 ? 13.692 -10.468 -6.148 1.00 89.56 179 LEU A C 1
ATOM 1429 O O . LEU A 1 179 ? 14.244 -10.237 -5.078 1.00 89.56 179 LEU A O 1
ATOM 1433 N N . VAL A 1 180 ? 12.981 -9.543 -6.796 1.00 90.94 180 VAL A N 1
ATOM 1434 C CA . VAL A 1 180 ? 12.864 -8.142 -6.358 1.00 90.94 180 VAL A CA 1
ATOM 1435 C C . VAL A 1 180 ? 12.113 -8.029 -5.032 1.00 90.94 180 VAL A C 1
ATOM 1437 O O . VAL A 1 180 ? 12.545 -7.314 -4.128 1.00 90.94 180 VAL A O 1
ATOM 1440 N N . LEU A 1 181 ? 11.008 -8.760 -4.900 1.00 90.06 181 LEU A N 1
ATOM 1441 C CA . LEU A 1 181 ? 10.164 -8.734 -3.713 1.00 90.06 181 LEU A CA 1
ATOM 1442 C C . LEU A 1 181 ? 10.891 -9.334 -2.507 1.00 90.06 181 LEU A C 1
ATOM 1444 O O . LEU A 1 181 ? 10.976 -8.697 -1.460 1.00 90.06 181 LEU A O 1
ATOM 1448 N N . THR A 1 182 ? 11.482 -10.524 -2.655 1.00 90.25 182 THR A N 1
ATOM 1449 C CA . THR A 1 182 ? 12.227 -11.159 -1.555 1.00 90.25 182 THR A CA 1
ATOM 1450 C C . THR A 1 182 ? 13.491 -10.390 -1.197 1.00 90.25 182 THR A C 1
ATOM 1452 O O . THR A 1 182 ? 13.826 -10.327 -0.020 1.00 90.25 182 THR A O 1
ATOM 1455 N N . PHE A 1 183 ? 14.154 -9.737 -2.157 1.00 91.38 183 PHE A N 1
ATOM 1456 C CA . PHE A 1 183 ? 15.277 -8.848 -1.867 1.00 91.38 183 PHE A CA 1
ATOM 1457 C C . PHE A 1 183 ? 14.878 -7.725 -0.901 1.00 91.38 183 PHE A C 1
ATOM 1459 O O . PHE A 1 183 ? 15.549 -7.527 0.112 1.00 91.38 183 PHE A O 1
ATOM 1466 N N . PHE A 1 184 ? 13.759 -7.040 -1.160 1.00 91.56 184 PHE A N 1
ATOM 1467 C CA . PHE A 1 184 ? 13.242 -6.024 -0.242 1.00 91.56 184 PHE A CA 1
ATOM 1468 C C . PHE A 1 184 ? 12.882 -6.615 1.124 1.00 91.56 184 PHE A C 1
ATOM 1470 O O . PHE A 1 184 ? 13.323 -6.088 2.143 1.00 91.56 184 PHE A O 1
ATOM 1477 N N . LEU A 1 185 ? 12.136 -7.725 1.158 1.00 90.25 185 LEU A N 1
ATOM 1478 C CA . LEU A 1 185 ? 11.708 -8.346 2.417 1.00 90.25 185 LEU A CA 1
ATOM 1479 C C . LEU A 1 185 ? 12.890 -8.835 3.265 1.00 90.25 185 LEU A C 1
ATOM 1481 O O . LEU A 1 185 ? 12.878 -8.667 4.480 1.00 90.25 185 LEU A O 1
ATOM 1485 N N . ILE A 1 186 ? 13.933 -9.395 2.643 1.00 89.19 186 ILE A N 1
ATOM 1486 C CA . ILE A 1 186 ? 15.157 -9.821 3.335 1.00 89.19 186 ILE A CA 1
ATOM 1487 C C . ILE A 1 186 ? 15.874 -8.607 3.924 1.00 89.19 186 ILE A C 1
ATOM 1489 O O . ILE A 1 186 ? 16.243 -8.633 5.097 1.00 89.19 186 ILE A O 1
ATOM 1493 N N . LEU A 1 187 ? 16.049 -7.532 3.147 1.00 88.06 187 LEU A N 1
ATOM 1494 C CA . LEU A 1 187 ? 16.657 -6.303 3.657 1.00 88.06 187 LEU A CA 1
ATOM 1495 C C . LEU A 1 187 ? 15.844 -5.724 4.815 1.00 88.06 187 LEU A C 1
ATOM 1497 O O . LEU A 1 187 ? 16.407 -5.401 5.860 1.00 88.06 187 LEU A O 1
ATOM 1501 N N . TYR A 1 188 ? 14.526 -5.635 4.661 1.00 86.88 188 TYR A N 1
ATOM 1502 C CA . TYR A 1 188 ? 13.657 -5.139 5.714 1.00 86.88 188 TYR A CA 1
ATOM 1503 C C . TYR A 1 188 ? 13.762 -5.994 6.978 1.00 86.88 188 TYR A C 1
ATOM 1505 O O . TYR A 1 188 ? 13.970 -5.451 8.058 1.00 86.88 188 TYR A O 1
ATOM 1513 N N . ALA A 1 189 ? 13.704 -7.322 6.856 1.00 85.19 189 ALA A N 1
ATOM 1514 C CA . ALA A 1 189 ? 13.813 -8.235 7.988 1.00 85.19 189 ALA A CA 1
ATOM 1515 C C . ALA A 1 189 ? 15.158 -8.087 8.723 1.00 85.19 189 ALA A C 1
ATOM 1517 O O . ALA A 1 189 ? 15.169 -7.945 9.949 1.00 85.19 189 ALA A O 1
ATOM 1518 N N . LEU A 1 190 ? 16.276 -8.046 7.982 1.00 85.69 190 LEU A N 1
ATOM 1519 C CA . LEU A 1 190 ? 17.631 -7.892 8.532 1.00 85.69 190 LEU A CA 1
ATOM 1520 C C . LEU A 1 190 ? 17.816 -6.571 9.289 1.00 85.69 190 LEU A C 1
ATOM 1522 O O . LEU A 1 190 ? 18.517 -6.532 10.300 1.00 85.69 190 LEU A O 1
ATOM 1526 N N . PHE A 1 191 ? 17.182 -5.496 8.817 1.00 85.19 191 PHE A N 1
ATOM 1527 C CA . PHE A 1 191 ? 17.322 -4.152 9.381 1.00 85.19 191 PHE A CA 1
ATOM 1528 C C . PHE A 1 191 ? 16.077 -3.670 10.143 1.00 85.19 191 PHE A C 1
ATOM 1530 O O . PHE A 1 191 ? 16.008 -2.501 10.520 1.00 85.19 191 PHE A O 1
ATOM 1537 N N . SER A 1 192 ? 15.114 -4.549 10.421 1.00 83.31 192 SER A N 1
ATOM 1538 C CA . SER A 1 192 ? 13.777 -4.202 10.932 1.00 83.31 192 SER A CA 1
ATOM 1539 C C . SER A 1 192 ? 13.818 -3.373 12.217 1.00 83.31 192 SER A C 1
ATOM 1541 O O . SER A 1 192 ? 13.178 -2.326 12.296 1.00 83.31 192 SER A O 1
ATOM 1543 N N . LEU A 1 193 ? 14.631 -3.770 13.200 1.00 82.19 193 LEU A N 1
ATOM 1544 C CA . LEU A 1 193 ? 14.802 -3.025 14.454 1.00 82.19 193 LEU A CA 1
ATOM 1545 C C . LEU A 1 193 ? 15.469 -1.664 14.239 1.00 82.19 193 LEU A C 1
ATOM 1547 O O . LEU A 1 193 ? 15.090 -0.687 14.881 1.00 82.19 193 LEU A O 1
ATOM 1551 N N . MET A 1 194 ? 16.444 -1.572 13.334 1.00 83.88 194 MET A N 1
ATOM 1552 C CA . MET A 1 194 ? 17.069 -0.294 12.992 1.00 83.88 194 MET A CA 1
ATOM 1553 C C . MET A 1 194 ? 16.042 0.636 12.332 1.00 83.88 194 MET A C 1
ATOM 1555 O O . MET A 1 194 ? 15.894 1.784 12.735 1.00 83.88 194 MET A O 1
ATOM 1559 N N . ILE A 1 195 ? 15.281 0.132 11.364 1.00 84.44 195 ILE A N 1
ATOM 1560 C CA . ILE A 1 195 ? 14.285 0.911 10.626 1.00 84.44 195 ILE A CA 1
ATOM 1561 C C . ILE A 1 195 ? 13.139 1.357 11.551 1.00 84.44 195 ILE A C 1
ATOM 1563 O O . ILE A 1 195 ? 12.841 2.549 11.624 1.00 84.44 195 ILE A O 1
ATOM 1567 N N . ARG A 1 196 ? 12.542 0.432 12.314 1.00 80.31 196 ARG A N 1
ATOM 1568 C CA . ARG A 1 196 ? 11.391 0.719 13.188 1.00 80.31 196 ARG A CA 1
ATOM 1569 C C . ARG A 1 196 ? 11.773 1.498 14.446 1.00 80.31 196 ARG A C 1
ATOM 1571 O O . ARG A 1 196 ? 11.098 2.464 14.777 1.00 80.31 196 ARG A O 1
ATOM 1578 N N . ASN A 1 197 ? 12.842 1.108 15.144 1.00 80.25 197 ASN A N 1
ATOM 1579 C CA . ASN A 1 197 ? 13.157 1.645 16.478 1.00 80.25 197 ASN A CA 1
ATOM 1580 C C . ASN A 1 197 ? 14.274 2.692 16.493 1.00 80.25 197 ASN A C 1
ATOM 1582 O O . ASN A 1 197 ? 14.417 3.380 17.493 1.00 80.25 197 ASN A O 1
ATOM 1586 N N . ARG A 1 198 ? 15.095 2.816 15.440 1.00 77.25 198 ARG A N 1
ATOM 1587 C CA . ARG A 1 198 ? 16.088 3.908 15.348 1.00 77.25 198 ARG A CA 1
ATOM 1588 C C . ARG A 1 198 ? 15.653 4.991 14.379 1.00 77.25 198 ARG A C 1
ATOM 1590 O O . ARG A 1 198 ? 15.782 6.164 14.691 1.00 77.25 198 ARG A O 1
ATOM 1597 N N . LEU A 1 199 ? 15.156 4.600 13.206 1.00 80.81 199 LEU A N 1
ATOM 1598 C CA . LEU A 1 199 ? 14.716 5.553 12.188 1.00 80.81 199 LEU A CA 1
ATOM 1599 C C . LEU A 1 199 ? 13.238 5.925 12.322 1.00 80.81 199 LEU A C 1
ATOM 1601 O O . LEU A 1 199 ? 12.807 6.861 11.666 1.00 80.81 199 LEU A O 1
ATOM 1605 N N . HIS A 1 200 ? 12.459 5.215 13.146 1.00 82.12 200 HIS A N 1
ATOM 1606 C CA . HIS A 1 200 ? 11.023 5.461 13.348 1.00 82.12 200 HIS A CA 1
ATOM 1607 C C . HIS A 1 200 ? 10.225 5.463 12.039 1.00 82.12 200 HIS A C 1
ATOM 1609 O O . HIS A 1 200 ? 9.215 6.158 11.903 1.00 82.12 200 HIS A O 1
ATOM 1615 N N . LEU A 1 201 ? 10.694 4.673 11.072 1.00 85.19 201 LEU A N 1
ATOM 1616 C CA . LEU A 1 201 ? 10.078 4.513 9.768 1.00 85.19 201 LEU A CA 1
ATOM 1617 C C . LEU A 1 201 ? 9.155 3.301 9.801 1.00 85.19 201 LEU A C 1
ATOM 1619 O O . LEU A 1 201 ? 9.571 2.190 10.143 1.00 85.19 201 LEU A O 1
ATOM 1623 N N . SER A 1 202 ? 7.903 3.519 9.414 1.00 86.06 202 SER A N 1
ATOM 1624 C CA . SER A 1 202 ? 6.986 2.418 9.150 1.00 86.06 202 SER A CA 1
ATOM 1625 C C . SER A 1 202 ? 7.353 1.712 7.843 1.00 86.06 202 SER A C 1
ATOM 1627 O O . SER A 1 202 ? 7.985 2.265 6.940 1.00 86.06 202 SER A O 1
ATOM 1629 N N . GLU A 1 203 ? 6.970 0.447 7.762 1.00 86.38 203 GLU A N 1
ATOM 1630 C CA . GLU A 1 203 ? 7.240 -0.426 6.623 1.00 86.38 203 GLU A CA 1
ATOM 1631 C C . GLU A 1 203 ? 6.496 -0.047 5.332 1.00 86.38 203 GLU A C 1
ATOM 1633 O O . GLU A 1 203 ? 7.144 0.013 4.283 1.00 86.38 203 GLU A O 1
ATOM 1638 N N . PRO A 1 204 ? 5.181 0.253 5.360 1.00 91.06 204 PRO A N 1
ATOM 1639 C CA . PRO A 1 204 ? 4.401 0.433 4.134 1.00 91.06 204 PRO A CA 1
ATOM 1640 C C . PRO A 1 204 ? 4.882 1.570 3.212 1.00 91.06 204 PRO A C 1
ATOM 1642 O O . PRO A 1 204 ? 4.934 1.355 1.996 1.00 91.06 204 PRO A O 1
ATOM 1645 N N . PRO A 1 205 ? 5.311 2.750 3.715 1.00 93.12 205 PRO A N 1
ATOM 1646 C CA . PRO A 1 205 ? 5.915 3.784 2.874 1.00 93.12 205 PRO A CA 1
ATOM 1647 C C . PRO A 1 205 ? 7.201 3.326 2.190 1.00 93.12 205 PRO A C 1
ATOM 1649 O O . PRO A 1 205 ? 7.416 3.631 1.020 1.00 93.12 205 PRO A O 1
ATOM 1652 N N . LEU A 1 206 ? 8.051 2.576 2.899 1.00 92.88 206 LEU A N 1
ATOM 1653 C CA . LEU A 1 206 ? 9.311 2.074 2.350 1.00 92.88 206 LEU A CA 1
ATOM 1654 C C . LEU A 1 206 ? 9.061 1.031 1.263 1.00 92.88 206 LEU A C 1
ATOM 1656 O O . LEU A 1 206 ? 9.671 1.108 0.198 1.00 92.88 206 LEU A O 1
ATOM 1660 N N . ALA A 1 207 ? 8.130 0.107 1.506 1.00 94.06 207 ALA A N 1
ATOM 1661 C CA . ALA A 1 207 ? 7.693 -0.886 0.530 1.00 94.06 207 ALA A CA 1
ATOM 1662 C C . ALA A 1 207 ? 7.102 -0.220 -0.721 1.00 94.06 207 ALA A C 1
ATOM 1664 O O . ALA A 1 207 ? 7.500 -0.538 -1.840 1.00 94.06 207 ALA A O 1
ATOM 1665 N N . THR A 1 208 ? 6.227 0.771 -0.536 1.00 95.75 208 THR A N 1
ATOM 1666 C CA . THR A 1 208 ? 5.615 1.524 -1.641 1.00 95.75 208 THR A CA 1
ATOM 1667 C C . THR A 1 208 ? 6.661 2.293 -2.445 1.00 95.75 208 THR A C 1
ATOM 1669 O O . THR A 1 208 ? 6.670 2.212 -3.671 1.00 95.75 208 THR A O 1
ATOM 1672 N N . LEU A 1 209 ? 7.583 3.004 -1.785 1.00 96.00 209 LEU A N 1
ATOM 1673 C CA . LEU A 1 209 ? 8.654 3.740 -2.461 1.00 96.00 209 LEU A CA 1
ATOM 1674 C C . LEU A 1 209 ? 9.584 2.799 -3.232 1.00 96.00 209 LEU A C 1
ATOM 1676 O O . LEU A 1 209 ? 9.927 3.080 -4.379 1.00 96.00 209 LEU A O 1
ATOM 1680 N N . PHE A 1 210 ? 9.952 1.665 -2.631 1.00 95.69 210 PHE A N 1
ATOM 1681 C CA . PHE A 1 210 ? 10.722 0.633 -3.313 1.00 95.69 210 PHE A CA 1
ATOM 1682 C C . PHE A 1 210 ? 9.975 0.122 -4.549 1.00 95.69 210 PHE A C 1
ATOM 1684 O O . PHE A 1 210 ? 10.559 0.097 -5.629 1.00 95.69 210 PHE A O 1
ATOM 1691 N N . GLY A 1 211 ? 8.679 -0.178 -4.416 1.00 96.00 211 GLY A N 1
ATOM 1692 C CA . GLY A 1 211 ? 7.777 -0.548 -5.509 1.00 96.00 211 GLY A CA 1
ATOM 1693 C C . GLY A 1 211 ? 7.755 0.464 -6.655 1.00 96.00 211 GLY A C 1
ATOM 1694 O O . GLY A 1 211 ? 7.865 0.077 -7.814 1.00 96.00 211 GLY A O 1
ATOM 1695 N N . ILE A 1 212 ? 7.697 1.763 -6.348 1.00 96.50 212 ILE A N 1
ATOM 1696 C CA . ILE A 1 212 ? 7.750 2.841 -7.351 1.00 96.50 212 ILE A CA 1
ATOM 1697 C C . ILE A 1 212 ? 9.097 2.844 -8.090 1.00 96.50 212 ILE A C 1
ATOM 1699 O O . ILE A 1 212 ? 9.130 2.997 -9.311 1.00 96.50 212 ILE A O 1
ATOM 1703 N N . ILE A 1 213 ? 10.206 2.661 -7.363 1.00 95.38 213 ILE A N 1
ATOM 1704 C CA . ILE A 1 213 ? 11.563 2.646 -7.930 1.00 95.38 213 ILE A CA 1
ATOM 1705 C C . ILE A 1 213 ? 11.767 1.427 -8.839 1.00 95.38 213 ILE A C 1
ATOM 1707 O O . ILE A 1 213 ? 12.305 1.557 -9.938 1.00 95.38 213 ILE A O 1
ATOM 1711 N N . VAL A 1 214 ? 11.347 0.236 -8.407 1.00 93.94 214 VAL A N 1
ATOM 1712 C CA . VAL A 1 214 ? 11.510 -0.998 -9.199 1.00 93.94 214 VAL A CA 1
ATOM 1713 C C . VAL A 1 214 ? 10.426 -1.174 -10.263 1.00 93.94 214 VAL A C 1
ATOM 1715 O O . VAL A 1 214 ? 10.605 -1.964 -11.191 1.00 93.94 214 VAL A O 1
ATOM 1718 N N . GLY A 1 215 ? 9.322 -0.442 -10.137 1.00 93.06 215 GLY A N 1
ATOM 1719 C CA . GLY A 1 215 ? 8.164 -0.487 -11.015 1.00 93.06 215 GLY A CA 1
ATOM 1720 C C . GLY A 1 215 ? 8.385 0.140 -12.397 1.00 93.06 215 GLY A C 1
ATOM 1721 O O . GLY A 1 215 ? 9.473 0.642 -12.700 1.00 93.06 215 GLY A O 1
ATOM 1722 N N . PRO A 1 216 ? 7.341 0.165 -13.247 1.00 89.62 216 PRO A N 1
ATOM 1723 C CA . PRO A 1 216 ? 7.427 0.600 -14.644 1.00 89.62 216 PRO A CA 1
ATOM 1724 C C . PRO A 1 216 ? 7.891 2.050 -14.825 1.00 89.62 216 PRO A C 1
ATOM 1726 O O . PRO A 1 216 ? 8.474 2.385 -15.851 1.00 89.62 216 PRO A O 1
ATOM 1729 N N . ARG A 1 217 ? 7.649 2.915 -13.830 1.00 88.50 217 ARG A N 1
ATOM 1730 C CA . ARG A 1 217 ? 7.963 4.348 -13.904 1.00 88.50 217 ARG A CA 1
ATOM 1731 C C . ARG A 1 217 ? 9.464 4.652 -13.858 1.00 88.50 217 ARG A C 1
ATOM 1733 O O . ARG A 1 217 ? 9.866 5.698 -14.369 1.00 88.50 217 ARG A O 1
ATOM 1740 N N . ALA A 1 218 ? 10.252 3.780 -13.229 1.00 89.88 218 ALA A N 1
ATOM 1741 C CA . ALA A 1 218 ? 11.683 3.964 -13.011 1.00 89.88 218 ALA A CA 1
ATOM 1742 C C . ALA A 1 218 ? 12.496 2.800 -13.601 1.00 89.88 218 ALA A C 1
ATOM 1744 O O . ALA A 1 218 ? 12.850 2.858 -14.776 1.00 89.88 218 ALA A O 1
ATOM 1745 N N . LEU A 1 219 ? 12.810 1.751 -12.830 1.00 87.00 219 LEU A N 1
ATOM 1746 C CA . LEU A 1 219 ? 13.685 0.666 -13.306 1.00 87.00 219 LEU A CA 1
ATOM 1747 C C . LEU A 1 219 ? 12.983 -0.335 -14.237 1.00 87.00 219 LEU A C 1
ATOM 1749 O O . LEU A 1 219 ? 13.656 -1.019 -15.005 1.00 87.00 219 LEU A O 1
ATOM 1753 N N . GLY A 1 220 ? 11.655 -0.458 -14.162 1.00 87.00 220 GLY A N 1
ATOM 1754 C CA . GLY A 1 220 ? 10.873 -1.377 -14.993 1.00 87.00 220 GLY A CA 1
ATOM 1755 C C . GLY A 1 220 ? 11.146 -2.864 -14.741 1.00 87.00 220 GLY A C 1
ATOM 1756 O O . GLY A 1 220 ? 10.915 -3.674 -15.636 1.00 87.00 220 GLY A O 1
ATOM 1757 N N . LEU A 1 221 ? 11.643 -3.230 -13.557 1.00 87.56 221 LEU A N 1
ATOM 1758 C CA . LEU A 1 221 ? 11.917 -4.619 -13.166 1.00 87.56 221 LEU A CA 1
ATOM 1759 C C . LEU A 1 221 ? 10.645 -5.347 -12.718 1.00 87.56 221 LEU A C 1
ATOM 1761 O O . LEU A 1 221 ? 10.465 -6.526 -13.013 1.00 87.56 221 LEU A O 1
ATOM 1765 N N . LEU A 1 222 ? 9.758 -4.643 -12.012 1.00 90.69 222 LEU A N 1
ATOM 1766 C CA . LEU A 1 222 ? 8.485 -5.168 -11.535 1.00 90.69 222 LEU A CA 1
ATOM 1767 C C . LEU A 1 222 ? 7.348 -4.612 -12.394 1.00 90.69 222 LEU A C 1
ATOM 1769 O O . LEU A 1 222 ? 7.034 -3.428 -12.317 1.00 90.69 222 LEU A O 1
ATOM 1773 N N . LYS A 1 223 ? 6.722 -5.466 -13.210 1.00 89.25 223 LYS A N 1
ATOM 1774 C CA . LYS A 1 223 ? 5.583 -5.098 -14.069 1.00 89.25 223 LYS A CA 1
ATOM 1775 C C . LYS A 1 223 ? 4.408 -6.047 -13.825 1.00 89.25 223 LYS A C 1
ATOM 1777 O O . LYS A 1 223 ? 4.278 -7.030 -14.549 1.00 89.25 223 LYS A O 1
ATOM 1782 N N . PRO A 1 224 ? 3.594 -5.821 -12.780 1.00 88.44 224 PRO A N 1
ATOM 1783 C CA . PRO A 1 224 ? 2.577 -6.788 -12.356 1.00 88.44 224 PRO A CA 1
ATOM 1784 C C . PRO A 1 224 ? 1.525 -7.077 -13.440 1.00 88.44 224 PRO A C 1
ATOM 1786 O O . PRO A 1 224 ? 1.220 -8.239 -13.705 1.00 88.44 224 PRO A O 1
ATOM 1789 N N . TYR A 1 225 ? 1.048 -6.039 -14.132 1.00 87.75 225 TYR A N 1
ATOM 1790 C CA . TYR A 1 225 ? 0.038 -6.178 -15.187 1.00 87.75 225 TYR A CA 1
ATOM 1791 C C . TYR A 1 225 ? 0.521 -7.019 -16.387 1.00 87.75 225 TYR A C 1
ATOM 1793 O O . TYR A 1 225 ? -0.245 -7.823 -16.910 1.00 87.75 225 TYR A O 1
ATOM 1801 N N . ASP A 1 226 ? 1.803 -6.930 -16.770 1.00 84.19 226 ASP A N 1
ATOM 1802 C CA . ASP A 1 226 ? 2.370 -7.622 -17.946 1.00 84.19 226 ASP A CA 1
ATOM 1803 C C . ASP A 1 226 ? 2.316 -9.157 -17.864 1.00 84.19 226 ASP A C 1
ATOM 1805 O O . ASP A 1 226 ? 2.458 -9.839 -18.883 1.00 84.19 226 ASP A O 1
ATOM 1809 N N . TRP A 1 227 ? 2.180 -9.729 -16.664 1.00 83.12 227 TRP A N 1
ATOM 1810 C CA . TRP A 1 227 ? 2.151 -11.182 -16.478 1.00 83.12 227 TRP A CA 1
ATOM 1811 C C . TRP A 1 227 ? 0.891 -11.704 -15.782 1.00 83.12 227 TRP A C 1
ATOM 1813 O O . TRP A 1 227 ? 0.867 -12.871 -15.396 1.00 83.12 227 TRP A O 1
ATOM 1823 N N . GLY A 1 228 ? -0.170 -10.892 -15.711 1.00 81.75 228 GLY A N 1
ATOM 1824 C CA . GLY A 1 228 ? -1.508 -11.348 -15.320 1.00 81.75 228 GLY A CA 1
ATOM 1825 C C . GLY A 1 228 ? -1.980 -10.918 -13.932 1.00 81.75 228 GLY A C 1
ATOM 1826 O O . GLY A 1 228 ? -2.935 -11.496 -13.431 1.00 81.75 228 GLY A O 1
ATOM 1827 N N . PHE A 1 229 ? -1.351 -9.919 -13.304 1.00 86.75 229 PHE A N 1
ATOM 1828 C CA . PHE A 1 229 ? -1.865 -9.316 -12.067 1.00 86.75 229 PHE A CA 1
ATOM 1829 C C . PHE A 1 229 ? -2.926 -8.241 -12.388 1.00 86.75 229 PHE A C 1
ATOM 1831 O O . PHE A 1 229 ? -2.677 -7.046 -12.233 1.00 86.75 229 PHE A O 1
ATOM 1838 N N . SER A 1 230 ? -4.074 -8.669 -12.924 1.00 88.88 230 SER A N 1
ATOM 1839 C CA . SER A 1 230 ? -5.222 -7.822 -13.298 1.00 88.88 230 SER A CA 1
ATOM 1840 C C . SER A 1 230 ? -6.171 -7.547 -12.123 1.00 88.88 230 SER A C 1
ATOM 1842 O O . SER A 1 230 ? -5.934 -8.008 -11.005 1.00 88.88 230 SER A O 1
ATOM 1844 N N . ASP A 1 231 ? -7.241 -6.779 -12.360 1.00 89.31 231 ASP A N 1
ATOM 1845 C CA . ASP A 1 231 ? -8.192 -6.339 -11.325 1.00 89.31 231 ASP A CA 1
ATOM 1846 C C . ASP A 1 231 ? -8.770 -7.488 -10.481 1.00 89.31 231 ASP A C 1
ATOM 1848 O O . ASP A 1 231 ? -8.895 -7.348 -9.268 1.00 89.31 231 ASP A O 1
ATOM 1852 N N . ASP A 1 232 ? -9.045 -8.648 -11.077 1.00 90.00 232 ASP A N 1
ATOM 1853 C CA . ASP A 1 232 ? -9.479 -9.865 -10.375 1.00 90.00 232 ASP A CA 1
ATOM 1854 C C . ASP A 1 232 ? -8.446 -10.348 -9.348 1.00 90.00 232 ASP A C 1
ATOM 1856 O O . ASP A 1 232 ? -8.761 -10.595 -8.183 1.00 90.00 232 ASP A O 1
ATOM 1860 N N . THR A 1 233 ? -7.178 -10.403 -9.750 1.00 90.94 233 THR A N 1
ATOM 1861 C CA . THR A 1 233 ? -6.081 -10.808 -8.870 1.00 90.94 233 THR A CA 1
ATOM 1862 C C . THR A 1 233 ? -5.860 -9.773 -7.769 1.00 90.94 233 THR A C 1
ATOM 1864 O O . THR A 1 233 ? -5.608 -10.136 -6.617 1.00 90.94 233 THR A O 1
ATOM 1867 N N . ILE A 1 234 ? -5.994 -8.484 -8.092 1.00 92.12 234 ILE A N 1
ATOM 1868 C CA . ILE A 1 234 ? -5.903 -7.386 -7.123 1.00 92.12 234 ILE A CA 1
ATOM 1869 C C . ILE A 1 234 ? -7.021 -7.510 -6.088 1.00 92.12 234 ILE A C 1
ATOM 1871 O O . ILE A 1 234 ? -6.751 -7.423 -4.889 1.00 92.12 234 ILE A O 1
ATOM 1875 N N . GLN A 1 235 ? -8.259 -7.746 -6.520 1.00 93.12 235 GLN A N 1
ATOM 1876 C CA . GLN A 1 235 ? -9.405 -7.879 -5.628 1.00 93.12 235 GLN A CA 1
ATOM 1877 C C . GLN A 1 235 ? -9.230 -9.050 -4.661 1.00 93.12 235 GLN A C 1
ATOM 1879 O O . GLN A 1 235 ? -9.364 -8.863 -3.456 1.00 93.12 235 GLN A O 1
ATOM 1884 N N . GLU A 1 236 ? -8.873 -10.238 -5.152 1.00 92.75 236 GLU A N 1
ATOM 1885 C CA . GLU A 1 236 ? -8.694 -11.409 -4.286 1.00 92.75 236 GLU A CA 1
ATOM 1886 C C . GLU A 1 236 ? -7.493 -11.246 -3.345 1.00 92.75 236 GLU A C 1
ATOM 1888 O O . GLU A 1 236 ? -7.569 -11.582 -2.162 1.00 92.75 236 GLU A O 1
ATOM 1893 N N . THR A 1 237 ? -6.393 -10.662 -3.831 1.00 92.06 237 THR A N 1
ATOM 1894 C CA . THR A 1 237 ? -5.207 -10.405 -3.000 1.00 92.06 237 THR A CA 1
ATOM 1895 C C . THR A 1 237 ? -5.525 -9.410 -1.883 1.00 92.06 237 THR A C 1
ATOM 1897 O O . THR A 1 237 ? -5.204 -9.658 -0.721 1.00 92.06 237 THR A O 1
ATOM 1900 N N . THR A 1 238 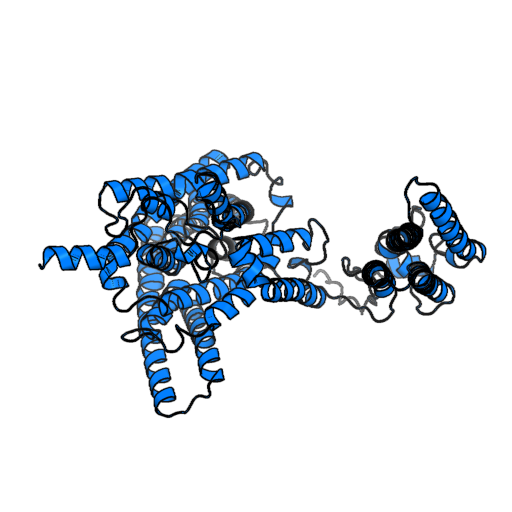? -6.195 -8.301 -2.210 1.00 93.62 238 THR A N 1
ATOM 1901 C CA . THR A 1 238 ? -6.596 -7.285 -1.224 1.00 93.62 238 THR A CA 1
ATOM 1902 C C . THR A 1 238 ? -7.654 -7.814 -0.253 1.00 93.62 238 THR A C 1
ATOM 1904 O O . THR A 1 238 ? -7.531 -7.565 0.946 1.00 93.62 238 THR A O 1
ATOM 1907 N N . ARG A 1 239 ? -8.621 -8.621 -0.720 1.00 93.75 239 ARG A N 1
ATOM 1908 C CA . ARG A 1 239 ? -9.617 -9.306 0.126 1.00 93.75 239 ARG A CA 1
ATOM 1909 C C . ARG A 1 239 ? -8.946 -10.185 1.177 1.00 93.75 239 ARG A C 1
ATOM 1911 O O . ARG A 1 239 ? -9.289 -10.103 2.355 1.00 93.75 239 ARG A O 1
ATOM 1918 N N . LEU A 1 240 ? -7.978 -11.007 0.766 1.00 92.56 240 LEU A N 1
ATOM 1919 C CA . LEU A 1 240 ? -7.248 -11.881 1.685 1.00 92.56 240 LEU A CA 1
ATOM 1920 C C . LEU A 1 240 ? -6.433 -11.079 2.701 1.00 92.56 240 LEU A C 1
ATOM 1922 O O . LEU A 1 240 ? -6.500 -11.381 3.889 1.00 92.56 240 LEU A O 1
ATOM 1926 N N . ILE A 1 241 ? -5.711 -10.046 2.263 1.00 91.50 241 ILE A N 1
ATOM 1927 C CA . ILE A 1 241 ? -4.901 -9.195 3.148 1.00 91.50 241 ILE A CA 1
ATOM 1928 C C . ILE A 1 241 ? -5.764 -8.534 4.220 1.00 91.50 241 ILE A C 1
ATOM 1930 O O . ILE A 1 241 ? -5.516 -8.701 5.415 1.00 91.50 241 ILE A O 1
ATOM 1934 N N . VAL A 1 242 ? -6.801 -7.815 3.792 1.00 92.12 242 VAL A N 1
ATOM 1935 C CA . VAL A 1 242 ? -7.666 -7.058 4.698 1.00 92.12 242 VAL A CA 1
ATOM 1936 C C . VAL A 1 242 ? -8.422 -8.012 5.616 1.00 92.12 242 VAL A C 1
ATOM 1938 O O . VAL A 1 242 ? -8.442 -7.808 6.824 1.00 92.12 242 VAL A O 1
ATOM 1941 N N . GLY A 1 243 ? -8.964 -9.113 5.088 1.00 93.12 243 GLY A N 1
ATOM 1942 C CA . GLY A 1 243 ? -9.685 -10.094 5.894 1.00 93.12 243 GLY A CA 1
ATOM 1943 C C . GLY A 1 243 ? -8.807 -10.786 6.940 1.00 93.12 243 GLY A C 1
ATOM 1944 O O . GLY A 1 243 ? -9.237 -10.948 8.085 1.00 93.12 243 GLY A O 1
ATOM 1945 N N . ILE A 1 244 ? -7.567 -11.153 6.593 1.00 90.88 244 ILE A N 1
ATOM 1946 C CA . ILE A 1 244 ? -6.609 -11.715 7.558 1.00 90.88 244 ILE A CA 1
ATOM 1947 C C . ILE A 1 244 ? -6.309 -10.688 8.650 1.00 90.88 244 ILE A C 1
ATOM 1949 O O . ILE A 1 244 ? -6.285 -11.054 9.827 1.00 90.88 244 ILE A O 1
ATOM 1953 N N . GLN A 1 245 ? -6.170 -9.409 8.293 1.00 89.31 245 GLN A N 1
ATOM 1954 C CA . GLN A 1 245 ? -5.913 -8.354 9.266 1.00 89.31 245 GLN A CA 1
ATOM 1955 C C . GLN A 1 245 ? -7.114 -8.062 10.168 1.00 89.31 245 GLN A C 1
ATOM 1957 O O . GLN A 1 245 ? -6.960 -7.926 11.381 1.00 89.31 245 GLN A O 1
ATOM 1962 N N . CYS A 1 246 ? -8.328 -8.040 9.624 1.00 91.75 246 CYS A N 1
ATOM 1963 C CA . CYS A 1 246 ? -9.556 -7.942 10.409 1.00 91.75 246 CYS A CA 1
ATOM 1964 C C . CYS A 1 246 ? -9.651 -9.089 11.427 1.00 91.75 246 CYS A C 1
ATOM 1966 O O . CYS A 1 246 ? -9.970 -8.856 12.596 1.00 91.75 246 CYS A O 1
ATOM 1968 N N . PHE A 1 247 ? -9.321 -10.319 11.014 1.00 91.25 247 PHE A N 1
ATOM 1969 C CA . PHE A 1 247 ? -9.257 -11.472 11.915 1.00 91.25 247 PHE A CA 1
ATOM 1970 C C . PHE A 1 247 ? -8.183 -11.295 13.002 1.00 91.25 247 PHE A C 1
ATOM 1972 O O . PHE A 1 247 ? -8.465 -11.568 14.173 1.00 91.25 247 PHE A O 1
ATOM 1979 N N . ALA A 1 248 ? -6.990 -10.806 12.637 1.00 87.88 248 ALA A N 1
ATOM 1980 C CA . ALA A 1 248 ? -5.882 -10.519 13.555 1.00 87.88 248 ALA A CA 1
ATOM 1981 C C . ALA A 1 248 ? -6.306 -9.555 14.660 1.00 87.88 248 ALA A C 1
ATOM 1983 O O . ALA A 1 248 ? -6.226 -9.876 15.846 1.00 87.88 248 ALA A O 1
ATOM 1984 N N . VAL A 1 249 ? -6.867 -8.413 14.263 1.00 87.81 249 VAL A N 1
ATOM 1985 C CA . VAL A 1 249 ? -7.383 -7.410 15.193 1.00 87.81 249 VAL A CA 1
ATOM 1986 C C . VAL A 1 249 ? -8.451 -8.030 16.095 1.00 87.81 249 VAL A C 1
ATOM 1988 O O . VAL A 1 249 ? -8.402 -7.868 17.312 1.00 87.81 249 VAL A O 1
ATOM 1991 N N . GLY A 1 250 ? -9.401 -8.787 15.536 1.00 89.44 250 GLY A N 1
ATOM 1992 C CA . GLY A 1 250 ? -10.437 -9.463 16.320 1.00 89.44 250 GLY A CA 1
ATOM 1993 C C . GLY A 1 250 ? -9.871 -10.410 17.390 1.00 89.44 250 GLY A C 1
ATOM 1994 O O . GLY A 1 250 ? -10.422 -10.498 18.494 1.00 89.44 250 GLY A O 1
ATOM 1995 N N . LEU A 1 251 ? -8.765 -11.094 17.082 1.00 86.44 251 LEU A N 1
ATOM 1996 C CA . LEU A 1 251 ? -8.066 -12.004 17.988 1.00 86.44 251 LEU A CA 1
ATOM 1997 C C . LEU A 1 251 ? -7.350 -11.266 19.133 1.00 86.44 251 LEU A C 1
ATOM 1999 O O . LEU A 1 251 ? -7.415 -11.732 20.273 1.00 86.44 251 LEU A O 1
ATOM 2003 N N . GLU A 1 252 ? -6.683 -10.148 18.834 1.00 81.94 252 GLU A N 1
ATOM 2004 C CA . GLU A 1 252 ? -5.843 -9.384 19.773 1.00 81.94 252 GLU A CA 1
ATOM 2005 C C . GLU A 1 252 ? -6.648 -8.596 20.820 1.00 81.94 252 GLU A C 1
ATOM 2007 O O . GLU A 1 252 ? -6.168 -8.358 21.932 1.00 81.94 252 GLU A O 1
ATOM 2012 N N . LEU A 1 253 ? -7.890 -8.216 20.500 1.00 83.50 253 LEU A N 1
ATOM 2013 C CA . LEU A 1 253 ? -8.729 -7.422 21.399 1.00 83.50 253 LEU A CA 1
ATOM 2014 C C . LEU A 1 253 ? -9.049 -8.131 22.723 1.00 83.50 253 LEU A C 1
ATOM 2016 O O . LEU A 1 253 ? -9.407 -9.311 22.784 1.00 83.50 253 LEU A O 1
ATOM 2020 N N . GLU A 1 254 ? -9.037 -7.354 23.809 1.00 79.69 254 GLU A N 1
ATOM 2021 C CA . GLU A 1 254 ? -9.271 -7.863 25.159 1.00 79.69 254 GLU A CA 1
ATOM 2022 C C . GLU A 1 254 ? -10.668 -8.479 25.375 1.00 79.69 254 GLU A C 1
ATOM 2024 O O . GLU A 1 254 ? -11.669 -8.224 24.682 1.00 79.69 254 GLU A O 1
ATOM 2029 N N . ASN A 1 255 ? -10.773 -9.290 26.431 1.00 75.25 255 ASN A N 1
ATOM 2030 C CA . ASN A 1 255 ? -12.051 -9.829 26.877 1.00 75.25 255 ASN A CA 1
ATOM 2031 C C . ASN A 1 255 ? -13.035 -8.719 27.260 1.00 75.25 255 ASN A C 1
ATOM 2033 O O . ASN A 1 255 ? -12.691 -7.785 27.976 1.00 75.25 255 ASN A O 1
ATOM 2037 N N . HIS A 1 256 ? -14.282 -8.835 26.790 1.00 77.38 256 HIS A N 1
ATOM 2038 C CA . HIS A 1 256 ? -15.347 -7.847 27.016 1.00 77.38 256 HIS A CA 1
ATOM 2039 C C . HIS A 1 256 ? -15.069 -6.446 26.437 1.00 77.38 256 HIS A C 1
ATOM 2041 O O . HIS A 1 256 ? -15.790 -5.500 26.764 1.00 77.38 256 HIS A O 1
ATOM 2047 N N . TYR A 1 257 ? -14.082 -6.305 25.543 1.00 82.69 257 TYR A N 1
ATOM 2048 C CA . TYR A 1 257 ? -13.736 -5.024 24.927 1.00 82.69 257 TYR A CA 1
ATOM 2049 C C . TYR A 1 257 ? -14.936 -4.351 24.251 1.00 82.69 257 TYR A C 1
ATOM 2051 O O . TYR A 1 257 ? -15.293 -3.229 24.603 1.00 82.69 257 TYR A O 1
ATOM 2059 N N . LEU A 1 258 ? -15.627 -5.070 23.356 1.00 83.06 258 LEU A N 1
ATOM 2060 C CA . LEU A 1 258 ? -16.791 -4.541 22.637 1.00 83.06 258 LEU A CA 1
ATOM 2061 C C . LEU A 1 258 ? -17.917 -4.126 23.592 1.00 83.06 258 LEU A C 1
ATOM 2063 O O . LEU A 1 258 ? -18.524 -3.085 23.391 1.00 83.06 258 LEU A O 1
ATOM 2067 N N . SER A 1 259 ? -18.169 -4.870 24.674 1.00 81.69 259 SER A N 1
ATOM 2068 C CA . SER A 1 259 ? -19.186 -4.480 25.661 1.00 81.69 259 SER A CA 1
ATOM 2069 C C . SER A 1 259 ? -18.798 -3.241 26.471 1.00 81.69 259 SER A C 1
ATOM 2071 O O . SER A 1 259 ? -19.672 -2.425 26.761 1.00 81.69 259 SER A O 1
ATOM 2073 N N . LYS A 1 260 ? -17.509 -3.081 26.810 1.00 82.88 260 LYS A N 1
ATOM 2074 C CA . LYS A 1 260 ? -17.000 -1.939 27.586 1.00 82.88 260 LYS A CA 1
ATOM 2075 C C . LYS A 1 260 ? -16.896 -0.669 26.738 1.00 82.88 260 LYS A C 1
ATOM 2077 O O . LYS A 1 260 ? -17.286 0.398 27.196 1.00 82.88 260 LYS A O 1
ATOM 2082 N N . LYS A 1 261 ? -16.402 -0.780 25.499 1.00 86.19 261 LYS A N 1
ATOM 2083 C CA . LYS A 1 261 ? -16.098 0.364 24.622 1.00 86.19 261 LYS A CA 1
ATOM 2084 C C . LYS A 1 261 ? -17.094 0.587 23.474 1.00 86.19 261 LYS A C 1
ATOM 2086 O O . LYS A 1 261 ? -16.827 1.414 22.604 1.00 86.19 261 LYS A O 1
ATOM 2091 N N . LYS A 1 262 ? -18.257 -0.087 23.474 1.00 87.56 262 LYS A N 1
ATOM 2092 C CA . LYS A 1 262 ? -19.266 -0.003 22.393 1.00 87.56 262 LYS A CA 1
ATOM 2093 C C . LYS A 1 262 ? -19.617 1.420 21.971 1.00 87.56 262 LYS A C 1
ATOM 2095 O O . LYS A 1 262 ? -19.724 1.666 20.782 1.00 87.56 262 LYS A O 1
ATOM 2100 N N . TYR A 1 263 ? -19.792 2.353 22.908 1.00 87.56 263 TYR A N 1
ATOM 2101 C CA . TYR A 1 263 ? -20.236 3.708 22.566 1.00 87.56 263 TYR A CA 1
ATOM 2102 C C . TYR A 1 263 ? -19.174 4.491 21.794 1.00 87.56 263 TYR A C 1
ATOM 2104 O O . TYR A 1 263 ? -19.506 5.115 20.793 1.00 87.56 263 TYR A O 1
ATOM 2112 N N . ALA A 1 264 ? -17.902 4.399 22.194 1.00 88.25 264 ALA A N 1
ATOM 2113 C CA . ALA A 1 264 ? -16.821 5.042 21.450 1.00 88.25 264 ALA A CA 1
ATOM 2114 C C . ALA A 1 264 ? -16.602 4.379 20.087 1.00 88.25 264 ALA A C 1
ATOM 2116 O O . ALA A 1 264 ? -16.449 5.078 19.092 1.00 88.25 264 ALA A O 1
ATOM 2117 N N . LEU A 1 265 ? -16.663 3.045 20.017 1.00 91.31 265 LEU A N 1
ATOM 2118 C CA . LEU A 1 265 ? -16.544 2.339 18.742 1.00 91.31 265 LEU A CA 1
ATOM 2119 C C . LEU A 1 265 ? -17.699 2.690 17.788 1.00 91.31 265 LEU A C 1
ATOM 2121 O O . LEU A 1 265 ? -17.461 2.975 16.622 1.00 91.31 265 LEU A O 1
ATOM 2125 N N . LEU A 1 266 ? -18.941 2.745 18.280 1.00 91.88 266 LEU A N 1
ATOM 2126 C CA . LEU A 1 266 ? -20.105 3.158 17.486 1.00 91.88 266 LEU A CA 1
ATOM 2127 C C . LEU A 1 266 ? -20.044 4.634 17.073 1.00 91.88 266 LEU A C 1
ATOM 2129 O O . LEU A 1 266 ? -20.512 4.969 15.989 1.00 91.88 266 LEU A O 1
ATOM 2133 N N . ALA A 1 267 ? -19.464 5.510 17.898 1.00 92.88 267 ALA A N 1
ATOM 2134 C CA . ALA A 1 267 ? -19.241 6.908 17.536 1.00 92.88 267 ALA A CA 1
ATOM 2135 C C . ALA A 1 267 ? -18.259 7.040 16.355 1.00 92.88 267 ALA A C 1
ATOM 2137 O O . ALA A 1 267 ? -18.502 7.834 15.445 1.00 92.88 267 ALA A O 1
ATOM 2138 N N . LEU A 1 268 ? -17.193 6.229 16.340 1.00 93.06 268 LEU A N 1
ATOM 2139 C CA . LEU A 1 268 ? -16.233 6.177 15.233 1.00 93.06 268 LEU A CA 1
ATOM 2140 C C . LEU A 1 268 ? -16.846 5.538 13.970 1.00 93.06 268 LEU A C 1
ATOM 2142 O O . LEU A 1 268 ? -16.829 6.137 12.899 1.00 93.06 268 LEU A O 1
ATOM 2146 N N . LEU A 1 269 ? -17.468 4.363 14.099 1.00 93.56 269 LEU A N 1
ATOM 2147 C CA . LEU A 1 269 ? -18.022 3.614 12.960 1.00 93.56 269 LEU A CA 1
ATOM 2148 C C . LEU A 1 269 ? -19.302 4.227 12.367 1.00 93.56 269 LEU A C 1
ATOM 2150 O O . LEU A 1 269 ? -19.637 3.968 11.216 1.00 93.56 269 LEU A O 1
ATOM 2154 N N . GLY A 1 270 ? -20.050 5.008 13.147 1.00 94.00 270 GLY A N 1
ATOM 2155 C CA . GLY A 1 270 ? -21.291 5.645 12.710 1.00 94.00 270 GLY A CA 1
ATOM 2156 C C . GLY A 1 270 ? -21.077 7.117 12.346 1.00 94.00 270 GLY A C 1
ATOM 2157 O O . GLY A 1 270 ? -20.794 7.415 11.183 1.00 94.00 270 GLY A O 1
ATOM 2158 N N . PRO A 1 271 ? -21.227 8.056 13.303 1.00 94.81 271 PRO A N 1
ATOM 2159 C CA . PRO A 1 271 ? -21.106 9.492 13.057 1.00 94.81 271 PRO A CA 1
ATOM 2160 C C . PRO A 1 271 ? -19.812 9.928 12.357 1.00 94.81 271 PRO A C 1
ATOM 2162 O O . PRO A 1 271 ? -19.892 10.694 11.398 1.00 94.81 271 PRO A O 1
ATOM 2165 N N . VAL A 1 272 ? -18.638 9.450 12.793 1.00 95.38 272 VAL A N 1
ATOM 2166 C CA . VAL A 1 272 ? -17.354 9.868 12.194 1.00 95.38 272 VAL A CA 1
ATOM 2167 C C . VAL A 1 272 ? -17.222 9.363 10.761 1.00 95.38 272 VAL A C 1
ATOM 2169 O O . VAL A 1 272 ? -16.959 10.174 9.875 1.00 95.38 272 VAL A O 1
ATOM 2172 N N . MET A 1 273 ? -17.464 8.072 10.506 1.00 95.38 273 MET A N 1
ATOM 2173 C CA . MET A 1 273 ? -17.455 7.533 9.138 1.00 95.38 273 MET A CA 1
ATOM 2174 C C . MET A 1 273 ? -18.484 8.229 8.240 1.00 95.38 273 MET A C 1
ATOM 2176 O O . MET A 1 273 ? -18.155 8.619 7.125 1.00 95.38 273 MET A O 1
ATOM 2180 N N . THR A 1 274 ? -19.708 8.458 8.725 1.00 96.31 274 THR A N 1
ATOM 2181 C CA . THR A 1 274 ? -20.764 9.120 7.935 1.00 96.31 274 THR A CA 1
ATOM 2182 C C . THR A 1 274 ? -20.381 10.554 7.576 1.00 96.31 274 THR A C 1
ATOM 2184 O O . THR A 1 274 ? -20.541 10.971 6.430 1.00 96.31 274 THR A O 1
ATOM 2187 N N . PHE A 1 275 ? -19.849 11.316 8.533 1.00 96.81 275 PHE A N 1
ATOM 2188 C CA . PHE A 1 275 ? -19.363 12.669 8.276 1.00 96.81 275 PHE A CA 1
ATOM 2189 C C . PHE A 1 275 ? -18.196 12.663 7.284 1.00 96.81 275 PHE A C 1
ATOM 2191 O O . PHE A 1 275 ? -18.210 13.421 6.314 1.00 96.81 275 PHE A O 1
ATOM 2198 N N . GLY A 1 276 ? -17.215 11.782 7.498 1.00 95.69 276 GLY A N 1
ATOM 2199 C CA . GLY A 1 276 ? -16.060 11.638 6.619 1.00 95.69 276 GLY A CA 1
ATOM 2200 C C . GLY A 1 276 ? -16.464 11.298 5.189 1.00 95.69 276 GLY A C 1
ATOM 2201 O O . GLY A 1 276 ? -15.964 11.920 4.254 1.00 95.69 276 GLY A O 1
ATOM 2202 N N . TRP A 1 277 ? -17.431 10.397 5.023 1.00 97.19 277 TRP A N 1
ATOM 2203 C CA . TRP A 1 277 ? -18.007 10.035 3.733 1.00 97.19 277 TRP A CA 1
ATOM 2204 C C . TRP A 1 277 ? -18.656 11.228 3.025 1.00 97.19 277 TRP A C 1
ATOM 2206 O O . TRP A 1 277 ? -18.347 11.497 1.865 1.00 97.19 277 TRP A O 1
ATOM 2216 N N . LEU A 1 278 ? -19.499 11.993 3.724 1.00 97.38 278 LEU A N 1
ATOM 2217 C CA . LEU A 1 278 ? -20.178 13.161 3.153 1.00 97.38 278 LEU A CA 1
ATOM 2218 C C . LEU A 1 278 ? -19.197 14.275 2.765 1.00 97.38 278 LEU A C 1
ATOM 2220 O O . LEU A 1 278 ? -19.327 14.860 1.690 1.00 97.38 278 LEU A O 1
ATOM 2224 N N . ILE A 1 279 ? -18.196 14.552 3.604 1.00 97.06 279 ILE A N 1
ATOM 2225 C CA . ILE A 1 279 ? -17.159 15.551 3.312 1.00 97.06 279 ILE A CA 1
ATOM 2226 C C . ILE A 1 279 ? -16.275 15.108 2.145 1.00 97.06 279 ILE A C 1
ATOM 2228 O O . ILE A 1 279 ? -15.981 15.913 1.261 1.00 97.06 279 ILE A O 1
ATOM 2232 N N . CYS A 1 280 ? -15.894 13.829 2.089 1.00 96.75 280 CYS A N 1
ATOM 2233 C CA . CYS A 1 280 ? -15.157 13.297 0.946 1.00 96.75 280 CYS A CA 1
ATOM 2234 C C . CYS A 1 280 ? -15.983 13.409 -0.338 1.00 96.75 280 CYS A C 1
ATOM 2236 O O . CYS A 1 280 ? -15.463 13.884 -1.343 1.00 96.75 280 CYS A O 1
ATOM 2238 N N . ALA A 1 281 ? -17.270 13.052 -0.303 1.00 97.44 281 ALA A N 1
ATOM 2239 C CA . ALA A 1 281 ? -18.155 13.167 -1.460 1.00 97.44 281 ALA A CA 1
ATOM 2240 C C . ALA A 1 281 ? -18.303 14.628 -1.915 1.00 97.44 281 ALA A C 1
ATOM 2242 O O . ALA A 1 281 ? -18.245 14.912 -3.112 1.00 97.44 281 ALA A O 1
ATOM 2243 N N . LEU A 1 282 ? -18.420 15.573 -0.978 1.00 97.56 282 LEU A N 1
ATOM 2244 C CA . LEU A 1 282 ? -18.453 17.003 -1.281 1.00 97.56 282 LEU A CA 1
ATOM 2245 C C . LEU A 1 282 ? -17.184 17.448 -2.020 1.00 97.56 282 LEU A C 1
ATOM 2247 O O . LEU A 1 282 ? -17.276 18.060 -3.083 1.00 97.56 282 LEU A O 1
ATOM 2251 N N . PHE A 1 283 ? -16.003 17.118 -1.496 1.00 97.31 283 PHE A N 1
ATOM 2252 C CA . PHE A 1 283 ? -14.747 17.496 -2.141 1.00 97.31 283 PHE A CA 1
ATOM 2253 C C . PHE A 1 283 ? -14.552 16.814 -3.490 1.00 97.31 283 PHE A C 1
ATOM 2255 O O . PHE A 1 283 ? -14.109 17.474 -4.425 1.00 97.31 283 PHE A O 1
ATOM 2262 N N . VAL A 1 284 ? -14.927 15.538 -3.630 1.00 96.81 284 VAL A N 1
ATOM 2263 C CA . VAL A 1 284 ? -14.839 14.846 -4.921 1.00 96.81 284 VAL A CA 1
ATOM 2264 C C . VAL A 1 284 ? -15.739 15.523 -5.960 1.00 96.81 284 VAL A C 1
ATOM 2266 O O . VAL A 1 284 ? -15.291 15.788 -7.073 1.00 96.81 284 VAL A O 1
ATOM 2269 N N . THR A 1 285 ? -16.972 15.871 -5.580 1.00 96.44 285 THR A N 1
ATOM 2270 C CA . THR A 1 285 ? -17.930 16.575 -6.451 1.00 96.44 285 THR A CA 1
ATOM 2271 C C . THR A 1 285 ? -17.367 17.917 -6.921 1.00 96.44 285 THR A C 1
ATOM 2273 O O . THR A 1 285 ? -17.381 18.215 -8.111 1.00 96.44 285 THR A O 1
ATOM 2276 N N . VAL A 1 286 ? -16.842 18.724 -5.992 1.00 96.12 286 VAL A N 1
ATOM 2277 C CA . VAL A 1 286 ? -16.373 20.089 -6.282 1.00 96.12 286 VAL A CA 1
ATOM 2278 C C . VAL A 1 286 ? -15.055 20.097 -7.061 1.00 96.12 286 VAL A C 1
ATOM 2280 O O . VAL A 1 286 ? -14.897 20.898 -7.974 1.00 96.12 286 VAL A O 1
ATOM 2283 N N . ILE A 1 287 ? -14.102 19.230 -6.712 1.00 95.75 287 ILE A N 1
ATOM 2284 C CA . ILE A 1 287 ? -12.740 19.269 -7.270 1.00 95.75 287 ILE A CA 1
ATOM 2285 C C . ILE A 1 287 ? -12.659 18.564 -8.625 1.00 95.75 287 ILE A C 1
ATOM 2287 O O . ILE A 1 287 ? -11.955 19.039 -9.516 1.00 95.75 287 ILE A O 1
ATOM 2291 N N . PHE A 1 288 ? -13.355 17.436 -8.786 1.00 94.19 288 PHE A N 1
ATOM 2292 C CA . PHE A 1 288 ? -13.329 16.646 -10.022 1.00 94.19 288 PHE A CA 1
ATOM 2293 C C . PHE A 1 288 ? -14.540 16.910 -10.924 1.00 94.19 288 PHE A C 1
ATOM 2295 O O . PHE A 1 288 ? -14.672 16.246 -11.947 1.00 94.19 288 PHE A O 1
ATOM 2302 N N . GLU A 1 289 ? -15.405 17.865 -10.558 1.00 92.50 289 GLU A N 1
ATOM 2303 C CA . GLU A 1 289 ? -16.568 18.299 -11.351 1.00 92.50 289 GLU A CA 1
ATOM 2304 C C . GLU A 1 289 ? -17.464 17.123 -11.788 1.00 92.50 289 GLU A C 1
ATOM 2306 O O . GLU A 1 289 ? -17.980 17.068 -12.904 1.00 92.50 289 GLU A O 1
ATOM 2311 N N . THR A 1 290 ? -17.623 16.143 -10.895 1.00 92.06 290 THR A N 1
ATOM 2312 C CA . THR A 1 290 ? -18.378 14.909 -11.146 1.00 92.06 290 THR A CA 1
ATOM 2313 C C . THR A 1 290 ? -19.757 14.951 -10.488 1.00 92.06 290 THR A C 1
ATOM 2315 O O . THR A 1 290 ? -20.056 15.832 -9.682 1.00 92.06 290 THR A O 1
ATOM 2318 N N . ASP A 1 291 ? -20.625 14.000 -10.824 1.00 92.38 291 ASP A N 1
ATOM 2319 C CA . ASP A 1 291 ? -21.934 13.885 -10.188 1.00 92.38 291 ASP A CA 1
ATOM 2320 C C . ASP A 1 291 ? -21.825 13.375 -8.742 1.00 92.38 291 ASP A C 1
ATOM 2322 O O . ASP A 1 291 ? -20.907 12.638 -8.369 1.00 92.38 291 ASP A O 1
ATOM 2326 N N . VAL A 1 292 ? -22.810 13.752 -7.924 1.00 93.62 292 VAL A N 1
ATOM 2327 C CA . VAL A 1 292 ? -22.840 13.430 -6.490 1.00 93.62 292 VAL A CA 1
ATOM 2328 C C . VAL A 1 292 ? -22.820 11.917 -6.249 1.00 93.62 292 VAL A C 1
ATOM 2330 O O . VAL A 1 292 ? -22.233 11.468 -5.269 1.00 93.62 292 VAL A O 1
ATOM 2333 N N . VAL A 1 293 ? -23.409 11.110 -7.135 1.00 93.06 293 VAL A N 1
ATOM 2334 C CA . VAL A 1 293 ? -23.496 9.654 -6.948 1.00 93.06 293 VAL A CA 1
ATOM 2335 C C . VAL A 1 293 ? -22.140 8.985 -7.194 1.00 93.06 293 VAL A C 1
ATOM 2337 O O . VAL A 1 293 ? -21.694 8.167 -6.381 1.00 93.06 293 VAL A O 1
ATOM 2340 N N . THR A 1 294 ? -21.437 9.388 -8.253 1.00 94.00 294 THR A N 1
ATOM 2341 C CA . THR A 1 294 ? -20.035 9.025 -8.495 1.00 94.00 294 THR A CA 1
ATOM 2342 C C . THR A 1 294 ? -19.169 9.436 -7.306 1.00 94.00 294 THR A C 1
ATOM 2344 O O . THR A 1 294 ? -18.400 8.626 -6.788 1.00 94.00 294 THR A O 1
ATOM 2347 N N . ALA A 1 295 ? -19.335 10.666 -6.813 1.00 96.00 295 ALA A N 1
ATOM 2348 C CA . ALA A 1 295 ? -18.572 11.172 -5.680 1.00 96.00 295 ALA A CA 1
ATOM 2349 C C . ALA A 1 295 ? -18.831 10.394 -4.380 1.00 96.00 295 ALA A C 1
ATOM 2351 O O . ALA A 1 295 ? -17.884 10.078 -3.663 1.00 96.00 295 ALA A O 1
ATOM 2352 N N . MET A 1 296 ? -20.085 10.032 -4.093 1.00 95.62 296 MET A N 1
ATOM 2353 C CA . MET A 1 296 ? -20.456 9.188 -2.950 1.00 95.62 296 MET A CA 1
ATOM 2354 C C . MET A 1 296 ? -19.844 7.787 -3.048 1.00 95.62 296 MET A C 1
ATOM 2356 O O . MET A 1 296 ? -19.423 7.234 -2.033 1.00 95.62 296 MET A O 1
ATOM 2360 N N . THR A 1 297 ? -19.766 7.223 -4.255 1.00 96.25 297 THR A N 1
ATOM 2361 C CA . THR A 1 297 ? -19.159 5.904 -4.489 1.00 96.25 297 THR A CA 1
ATOM 2362 C C . THR A 1 297 ? -17.650 5.949 -4.239 1.00 96.25 297 THR A C 1
ATOM 2364 O O . THR A 1 297 ? -17.137 5.146 -3.466 1.00 96.25 297 THR A O 1
ATOM 2367 N N . ILE A 1 298 ? -16.947 6.945 -4.792 1.00 96.62 298 ILE A N 1
ATOM 2368 C CA . ILE A 1 298 ? -15.505 7.150 -4.555 1.00 96.62 298 ILE A CA 1
ATOM 2369 C C . ILE A 1 298 ? -15.230 7.432 -3.070 1.00 96.62 298 ILE A C 1
ATOM 2371 O O . ILE A 1 298 ? -14.300 6.881 -2.484 1.00 96.62 298 ILE A O 1
ATOM 2375 N N . ALA A 1 299 ? -16.056 8.266 -2.436 1.00 97.12 299 ALA A N 1
ATOM 2376 C CA . ALA A 1 299 ? -15.927 8.590 -1.023 1.00 97.12 299 ALA A CA 1
ATOM 2377 C C . ALA A 1 299 ? -16.095 7.361 -0.124 1.00 97.12 299 ALA A C 1
ATOM 2379 O O . ALA A 1 299 ? -15.412 7.268 0.895 1.00 97.12 299 ALA A O 1
ATOM 2380 N N . ALA A 1 300 ? -16.968 6.413 -0.483 1.00 96.62 300 ALA A N 1
ATOM 2381 C CA . ALA A 1 300 ? -17.157 5.189 0.292 1.00 96.62 300 ALA A CA 1
ATOM 2382 C C . ALA A 1 300 ? -15.863 4.361 0.362 1.00 96.62 300 ALA A C 1
ATOM 2384 O O . ALA A 1 300 ? -15.528 3.871 1.436 1.00 96.62 300 ALA A O 1
ATOM 2385 N N . CYS A 1 301 ? -15.084 4.303 -0.725 1.00 96.88 301 CYS A N 1
ATOM 2386 C CA . CYS A 1 301 ? -13.774 3.641 -0.748 1.00 96.88 301 CYS A CA 1
ATOM 2387 C C . CYS A 1 301 ? -12.734 4.336 0.146 1.00 96.88 301 CYS A C 1
ATOM 2389 O O . CYS A 1 301 ? -11.832 3.686 0.656 1.00 96.88 301 CYS A O 1
ATOM 2391 N N . LEU A 1 302 ? -12.846 5.654 0.347 1.00 96.19 302 LEU A N 1
ATOM 2392 C CA . LEU A 1 302 ? -11.889 6.467 1.116 1.00 96.19 302 LEU A CA 1
ATOM 2393 C C . LEU A 1 302 ? -12.311 6.713 2.571 1.00 96.19 302 LEU A C 1
ATOM 2395 O O . LEU A 1 302 ? -11.602 7.380 3.327 1.00 96.19 302 LEU A O 1
ATOM 2399 N N . THR A 1 303 ? -13.485 6.230 2.967 1.00 93.12 303 THR A N 1
ATOM 2400 C CA . THR A 1 303 ? -14.017 6.397 4.323 1.00 93.12 303 THR A CA 1
ATOM 2401 C C . THR A 1 303 ? -13.394 5.440 5.343 1.00 93.12 303 THR A C 1
ATOM 2403 O O . THR A 1 303 ? -13.042 5.927 6.422 1.00 93.12 303 THR A O 1
ATOM 2406 N N . PRO A 1 304 ? -13.245 4.125 5.073 1.00 93.50 304 PRO A N 1
ATOM 2407 C CA . PRO A 1 304 ? -12.651 3.228 6.053 1.00 93.50 304 PRO A CA 1
ATOM 2408 C C . PRO A 1 304 ? -11.165 3.537 6.267 1.00 93.50 304 PRO A C 1
ATOM 2410 O O . PRO A 1 304 ? -10.465 4.076 5.403 1.00 93.50 304 PRO A O 1
ATOM 2413 N N . THR A 1 305 ? -10.707 3.227 7.474 1.00 93.19 305 THR A N 1
ATOM 2414 C CA . THR A 1 305 ? -9.312 3.319 7.900 1.00 93.19 305 THR A CA 1
ATOM 2415 C C . THR A 1 305 ? -8.666 1.947 7.877 1.00 93.19 305 THR A C 1
ATOM 2417 O O . THR A 1 305 ? -9.235 0.979 8.362 1.00 93.19 305 THR A O 1
ATOM 2420 N N . ASP A 1 306 ? -7.454 1.881 7.351 1.00 88.56 306 ASP A N 1
ATOM 2421 C CA . ASP A 1 306 ? -6.800 0.627 7.021 1.00 88.56 306 ASP A CA 1
ATOM 2422 C C . ASP A 1 306 ? -6.119 -0.018 8.242 1.00 88.56 306 ASP A C 1
ATOM 2424 O O . ASP A 1 306 ? -5.232 0.598 8.853 1.00 88.56 306 ASP A O 1
ATOM 2428 N N . PRO A 1 307 ? -6.488 -1.264 8.597 1.00 81.75 307 PRO A N 1
ATOM 2429 C CA . PRO A 1 307 ? -5.951 -1.933 9.777 1.00 81.75 307 PRO A CA 1
ATOM 2430 C C . PRO A 1 307 ? -4.482 -2.342 9.615 1.00 81.75 307 PRO A C 1
ATOM 2432 O O . PRO A 1 307 ? -3.775 -2.478 10.615 1.00 81.75 307 PRO A O 1
ATOM 2435 N N . VAL A 1 308 ? -3.996 -2.496 8.380 1.00 82.75 308 VAL A N 1
ATOM 2436 C CA . VAL A 1 308 ? -2.597 -2.835 8.084 1.00 82.75 308 VAL A CA 1
ATOM 2437 C C . VAL A 1 308 ? -1.683 -1.642 8.377 1.00 82.75 308 VAL A C 1
ATOM 2439 O O . VAL A 1 308 ? -0.724 -1.747 9.147 1.00 82.75 308 VAL A O 1
ATOM 2442 N N . LEU A 1 309 ? -1.999 -0.474 7.816 1.00 83.56 309 LEU A N 1
ATOM 2443 C CA . LEU A 1 309 ? -1.276 0.770 8.060 1.00 83.56 309 LEU A CA 1
ATOM 2444 C C . LEU A 1 309 ? -1.361 1.165 9.539 1.00 83.56 309 LEU A C 1
ATOM 2446 O O . LEU A 1 309 ? -0.339 1.530 10.124 1.00 83.56 309 LEU A O 1
ATOM 2450 N N . ALA A 1 310 ? -2.539 1.035 10.161 1.00 81.81 310 ALA A N 1
ATOM 2451 C CA . ALA A 1 310 ? -2.721 1.308 11.585 1.00 81.81 310 ALA A CA 1
ATOM 2452 C C . ALA A 1 310 ? -1.831 0.407 12.458 1.00 81.81 310 ALA A C 1
ATOM 2454 O O . ALA A 1 310 ? -1.101 0.918 13.311 1.00 81.81 310 ALA A O 1
ATOM 2455 N N . ALA A 1 311 ? -1.814 -0.906 12.208 1.00 79.06 311 ALA A N 1
ATOM 2456 C CA . ALA A 1 311 ? -0.966 -1.843 12.942 1.00 79.06 311 ALA A CA 1
ATOM 2457 C C . ALA A 1 311 ? 0.529 -1.544 12.749 1.00 79.06 311 ALA A C 1
ATOM 2459 O O . ALA A 1 311 ? 1.280 -1.535 13.722 1.00 79.06 311 ALA A O 1
ATOM 2460 N N . SER A 1 312 ? 0.965 -1.210 11.529 1.00 78.00 312 SER A N 1
ATOM 2461 C CA . SER A 1 312 ? 2.378 -0.910 11.245 1.00 78.00 312 SER A CA 1
ATOM 2462 C C . SER A 1 312 ? 2.929 0.302 12.014 1.00 78.00 312 SER A C 1
ATOM 2464 O O . SER A 1 312 ? 4.128 0.385 12.278 1.00 78.00 312 SER A O 1
ATOM 2466 N N . VAL A 1 313 ? 2.047 1.237 12.376 1.00 77.56 313 VAL A N 1
ATOM 2467 C CA . VAL A 1 313 ? 2.367 2.465 13.111 1.00 77.56 313 VAL A CA 1
ATOM 2468 C C . VAL A 1 313 ? 2.214 2.268 14.621 1.00 77.56 313 VAL A C 1
ATOM 2470 O O . VAL A 1 313 ? 3.043 2.742 15.400 1.00 77.56 313 VAL A O 1
ATOM 2473 N N . LEU A 1 314 ? 1.142 1.591 15.042 1.00 75.38 314 LEU A N 1
ATOM 2474 C CA . LEU A 1 314 ? 0.712 1.517 16.441 1.00 75.38 314 LEU A CA 1
ATOM 2475 C C . LEU A 1 314 ? 1.167 0.239 17.161 1.00 75.38 314 LEU A C 1
ATOM 2477 O O . LEU A 1 314 ? 0.990 0.149 18.377 1.00 75.38 314 LEU A O 1
ATOM 2481 N N . SER A 1 315 ? 1.760 -0.727 16.455 1.00 70.69 315 SER A N 1
ATOM 2482 C CA . SER A 1 315 ? 2.180 -2.013 17.020 1.00 70.69 315 SER A CA 1
ATOM 2483 C C . SER A 1 315 ? 3.703 -2.174 17.068 1.00 70.69 315 SER A C 1
ATOM 2485 O O . SER A 1 315 ? 4.419 -1.820 16.131 1.00 70.69 315 SER A O 1
ATOM 2487 N N . ASN A 1 316 ? 4.194 -2.764 18.163 1.00 68.94 316 ASN A N 1
ATOM 2488 C CA . ASN A 1 316 ? 5.532 -3.357 18.291 1.00 68.94 316 ASN A CA 1
ATOM 2489 C C . ASN A 1 316 ? 6.727 -2.456 17.892 1.00 68.94 316 ASN A C 1
ATOM 2491 O O . ASN A 1 316 ? 7.718 -2.939 17.342 1.00 68.94 316 ASN A O 1
ATOM 2495 N N . SER A 1 317 ? 6.656 -1.153 18.187 1.00 73.94 317 SER A N 1
ATOM 2496 C CA . SER A 1 317 ? 7.753 -0.185 17.993 1.00 73.94 317 SER A CA 1
ATOM 2497 C C . SER A 1 317 ? 8.015 0.644 19.254 1.00 73.94 317 SER A C 1
ATOM 2499 O O . SER A 1 317 ? 7.119 0.803 20.086 1.00 73.94 317 SER A O 1
ATOM 2501 N N . GLN A 1 318 ? 9.209 1.232 19.392 1.00 74.44 318 GLN A N 1
ATOM 2502 C CA . GLN A 1 318 ? 9.471 2.183 20.489 1.00 74.44 318 GLN A CA 1
ATOM 2503 C C . GLN A 1 318 ? 8.559 3.414 20.437 1.00 74.44 318 GLN A C 1
ATOM 2505 O O . GLN A 1 318 ? 8.167 3.937 21.471 1.00 74.44 318 GLN A O 1
ATOM 2510 N N . PHE A 1 319 ? 8.132 3.841 19.247 1.00 79.62 319 PHE A N 1
ATOM 2511 C CA . PHE A 1 319 ? 7.130 4.897 19.131 1.00 79.62 319 PHE A CA 1
ATOM 2512 C C . PHE A 1 319 ? 5.785 4.480 19.749 1.00 79.62 319 PHE A C 1
ATOM 2514 O O . PHE A 1 319 ? 5.155 5.265 20.455 1.00 79.62 319 PHE A O 1
ATOM 2521 N N . SER A 1 320 ? 5.353 3.233 19.530 1.00 80.31 320 SER A N 1
ATOM 2522 C CA . SER A 1 320 ? 4.054 2.753 20.011 1.00 80.31 320 SER A CA 1
ATOM 2523 C C . SER A 1 320 ? 3.914 2.751 21.536 1.00 80.31 320 SER A C 1
ATOM 2525 O O . SER A 1 320 ? 2.797 2.882 22.034 1.00 80.31 320 SER A O 1
ATOM 2527 N N . THR A 1 321 ? 5.016 2.651 22.291 1.00 81.88 321 THR A N 1
ATOM 2528 C CA . THR A 1 321 ? 4.977 2.715 23.764 1.00 81.88 321 THR A CA 1
ATOM 2529 C C . THR A 1 321 ? 4.654 4.117 24.276 1.00 81.88 321 THR A C 1
ATOM 2531 O O . THR A 1 321 ? 4.181 4.262 25.398 1.00 81.88 321 THR A O 1
ATOM 2534 N N . ARG A 1 322 ? 4.840 5.145 23.439 1.00 83.81 322 ARG A N 1
ATOM 2535 C CA . ARG A 1 322 ? 4.535 6.547 23.755 1.00 83.81 322 ARG A CA 1
ATOM 2536 C C . ARG A 1 322 ? 3.057 6.900 23.576 1.00 83.81 322 ARG A C 1
ATOM 2538 O O . ARG A 1 322 ? 2.664 8.016 23.900 1.00 83.81 322 ARG A O 1
ATOM 2545 N N . VAL A 1 323 ? 2.248 5.975 23.048 1.00 87.25 323 VAL A N 1
ATOM 2546 C CA . VAL A 1 323 ? 0.800 6.137 22.859 1.00 87.25 323 VAL A CA 1
ATOM 2547 C C . VAL A 1 323 ? 0.058 5.244 23.864 1.00 87.25 323 VAL A C 1
ATOM 2549 O O . VAL A 1 323 ? 0.321 4.034 23.909 1.00 87.25 323 VAL A O 1
ATOM 2552 N N . PRO A 1 324 ? -0.908 5.779 24.636 1.00 88.94 324 PRO A N 1
ATOM 2553 C CA . PRO A 1 324 ? -1.672 4.993 25.600 1.00 88.94 324 PRO A CA 1
ATOM 2554 C C . PRO A 1 324 ? -2.316 3.760 24.963 1.00 88.94 324 PRO A C 1
ATOM 2556 O O . PRO A 1 324 ? -2.907 3.831 23.877 1.00 88.94 324 PRO A O 1
ATOM 2559 N N . LYS A 1 325 ? -2.236 2.613 25.649 1.00 85.75 325 LYS A N 1
ATOM 2560 C CA . LYS A 1 325 ? -2.779 1.342 25.150 1.00 85.75 325 LYS A CA 1
ATOM 2561 C C . LYS A 1 325 ? -4.277 1.459 24.860 1.00 85.75 325 LYS A C 1
ATOM 2563 O O . LYS A 1 325 ? -4.737 1.032 23.805 1.00 85.75 325 LYS A O 1
ATOM 2568 N N . ARG A 1 326 ? -5.019 2.162 25.722 1.00 89.31 326 ARG A N 1
ATOM 2569 C CA . ARG A 1 326 ? -6.441 2.483 25.521 1.00 89.31 326 ARG A CA 1
ATOM 2570 C C . ARG A 1 326 ? -6.774 3.089 24.150 1.00 89.31 326 ARG A C 1
ATOM 2572 O O . ARG A 1 326 ? -7.827 2.731 23.613 1.00 89.31 326 ARG A O 1
ATOM 2579 N N . ILE A 1 327 ? -5.935 3.993 23.630 1.00 90.69 327 ILE A N 1
ATOM 2580 C CA . ILE A 1 327 ? -6.114 4.669 22.331 1.00 90.69 327 ILE A CA 1
ATOM 2581 C C . ILE A 1 327 ? -5.692 3.750 21.185 1.00 90.69 327 ILE A C 1
ATOM 2583 O O . ILE A 1 327 ? -6.423 3.639 20.202 1.00 90.69 327 ILE A O 1
ATOM 2587 N N . ARG A 1 328 ? -4.566 3.039 21.336 1.00 89.06 328 ARG A N 1
ATOM 2588 C CA . ARG A 1 328 ? -4.104 2.046 20.352 1.00 89.06 328 ARG A CA 1
ATOM 2589 C C . ARG A 1 328 ? -5.165 0.977 20.102 1.00 89.06 328 ARG A C 1
ATOM 2591 O O . ARG A 1 328 ? -5.583 0.800 18.966 1.00 89.06 328 ARG A O 1
ATOM 2598 N N . ASP A 1 329 ? -5.696 0.373 21.163 1.00 88.31 329 ASP A N 1
ATOM 2599 C CA . ASP A 1 329 ? -6.748 -0.642 21.058 1.00 88.31 329 ASP A CA 1
ATOM 2600 C C . ASP A 1 329 ? -8.036 -0.081 20.427 1.00 88.31 329 ASP A C 1
ATOM 2602 O O . ASP A 1 329 ? -8.795 -0.813 19.791 1.00 88.31 329 ASP A O 1
ATOM 2606 N N . LEU A 1 330 ? -8.341 1.210 20.629 1.00 91.19 330 LEU A N 1
ATOM 2607 C CA . LEU A 1 330 ? -9.531 1.853 20.055 1.00 91.19 330 LEU A CA 1
ATOM 2608 C C . LEU A 1 330 ? -9.392 2.016 18.541 1.00 91.19 330 LEU A C 1
ATOM 2610 O O . LEU A 1 330 ? -10.310 1.636 17.816 1.00 91.19 330 LEU A O 1
ATOM 2614 N N . LEU A 1 331 ? -8.245 2.521 18.084 1.00 91.88 331 LEU A N 1
ATOM 2615 C CA . LEU A 1 331 ? -7.933 2.693 16.664 1.00 91.88 331 LEU A CA 1
ATOM 2616 C C . LEU A 1 331 ? -7.793 1.349 15.939 1.00 91.88 331 LEU A C 1
ATOM 2618 O O . LEU A 1 331 ? -8.291 1.202 14.822 1.00 91.88 331 LEU A O 1
ATOM 2622 N N . SER A 1 332 ? -7.186 0.349 16.586 1.00 90.00 332 SER A N 1
ATOM 2623 C CA . SER A 1 332 ? -7.127 -1.013 16.050 1.00 90.00 332 SER A CA 1
ATOM 2624 C C . SER A 1 332 ? -8.531 -1.603 15.908 1.00 90.00 332 SER A C 1
ATOM 2626 O O . SER A 1 332 ? -8.884 -2.063 14.828 1.00 90.00 332 SER A O 1
ATOM 2628 N N . ALA A 1 333 ? -9.372 -1.534 16.950 1.00 91.56 333 ALA A N 1
ATOM 2629 C CA . ALA A 1 333 ? -10.736 -2.076 16.905 1.00 91.56 333 ALA A CA 1
ATOM 2630 C C . ALA A 1 333 ? -11.618 -1.420 15.832 1.00 91.56 333 ALA A C 1
ATOM 2632 O O . ALA A 1 333 ? -12.385 -2.113 15.166 1.00 91.56 333 ALA A O 1
ATOM 2633 N N . GLU A 1 334 ? -11.525 -0.099 15.676 1.00 93.12 334 GLU A N 1
ATOM 2634 C CA . GLU A 1 334 ? -12.197 0.632 14.600 1.00 93.12 334 GLU A CA 1
ATOM 2635 C C . GLU A 1 334 ? -11.722 0.140 13.230 1.00 93.12 334 GLU A C 1
ATOM 2637 O O . GLU A 1 334 ? -12.557 -0.250 12.413 1.00 93.12 334 GLU A O 1
ATOM 2642 N N . SER A 1 335 ? -10.405 0.111 13.006 1.00 91.38 335 SER A N 1
ATOM 2643 C CA . SER A 1 335 ? -9.816 -0.282 11.720 1.00 91.38 335 SER A CA 1
ATOM 2644 C C . SER A 1 335 ? -10.088 -1.745 11.363 1.00 91.38 335 SER A C 1
ATOM 2646 O O . SER A 1 335 ? -10.174 -2.094 10.199 1.00 91.38 335 SER A O 1
ATOM 2648 N N . GLY A 1 336 ? -10.277 -2.624 12.351 1.00 90.56 336 GLY A N 1
ATOM 2649 C CA . GLY A 1 336 ? -10.663 -4.013 12.092 1.00 90.56 336 GLY A CA 1
ATOM 2650 C C . GLY A 1 336 ? -12.131 -4.199 11.682 1.00 90.56 336 GLY A C 1
ATOM 2651 O O . GLY A 1 336 ? -12.458 -5.216 11.079 1.00 90.56 336 GLY A O 1
ATOM 2652 N N . CYS A 1 337 ? -13.022 -3.257 12.017 1.00 92.00 337 CYS A N 1
ATOM 2653 C CA . CYS A 1 337 ? -14.463 -3.356 11.730 1.00 92.00 337 CYS A CA 1
ATOM 2654 C C . CYS A 1 337 ? -14.911 -2.523 10.526 1.00 92.00 337 CYS A C 1
ATOM 2656 O O . CYS A 1 337 ? -15.906 -2.848 9.877 1.00 92.00 337 CYS A O 1
ATOM 2658 N N . ASN A 1 338 ? -14.262 -1.387 10.297 1.00 93.75 338 ASN A N 1
ATOM 2659 C CA . ASN A 1 338 ? -14.765 -0.341 9.416 1.00 93.75 338 ASN A CA 1
ATOM 2660 C C . ASN A 1 338 ? -14.801 -0.727 7.930 1.00 93.75 338 ASN A C 1
ATOM 2662 O O . ASN A 1 338 ? -15.699 -0.258 7.237 1.00 93.75 338 ASN A O 1
ATOM 2666 N N . ASP A 1 339 ? -13.902 -1.594 7.455 1.00 91.06 339 ASP A N 1
ATOM 2667 C CA . ASP A 1 339 ? -13.879 -2.063 6.070 1.00 91.06 339 ASP A CA 1
ATOM 2668 C C . ASP A 1 339 ? -15.178 -2.804 5.743 1.00 91.06 339 ASP A C 1
ATOM 2670 O O . ASP A 1 339 ? -15.786 -2.554 4.706 1.00 91.06 339 ASP A O 1
ATOM 2674 N N . GLY A 1 340 ? -15.700 -3.611 6.669 1.00 89.12 340 GLY A N 1
ATOM 2675 C CA . GLY A 1 340 ? -17.022 -4.220 6.514 1.00 89.12 340 GLY A CA 1
ATOM 2676 C C . GLY A 1 340 ? -18.184 -3.235 6.725 1.00 89.12 340 GLY A C 1
ATOM 2677 O O . GLY A 1 340 ? -19.184 -3.238 6.011 1.00 89.12 340 GLY A O 1
ATOM 2678 N N . VAL A 1 341 ? -18.044 -2.275 7.648 1.00 92.69 341 VAL A N 1
ATOM 2679 C CA . VAL A 1 341 ? -19.044 -1.195 7.830 1.00 92.69 341 VAL A CA 1
ATOM 2680 C C . VAL A 1 341 ? -19.089 -0.226 6.633 1.00 92.69 341 VAL A C 1
ATOM 2682 O O . VAL A 1 341 ? -20.056 0.522 6.479 1.00 92.69 341 VAL A O 1
ATOM 2685 N N . SER A 1 342 ? -18.096 -0.258 5.741 1.00 92.75 342 SER A N 1
ATOM 2686 C CA . SER A 1 342 ? -18.052 0.565 4.530 1.00 92.75 342 SER A CA 1
ATOM 2687 C C . SER A 1 342 ? -19.044 0.107 3.444 1.00 92.75 342 SER A C 1
ATOM 2689 O O . SER A 1 342 ? -19.533 0.940 2.675 1.00 92.75 342 SER A O 1
ATOM 2691 N N . PHE A 1 343 ? -19.415 -1.182 3.415 1.00 91.50 343 PHE A N 1
ATOM 2692 C CA . PHE A 1 343 ? -20.337 -1.762 2.429 1.00 91.50 343 PHE A CA 1
ATOM 2693 C C . PHE A 1 343 ? -21.680 -1.012 2.362 1.00 91.50 343 PHE A C 1
ATOM 2695 O O . PHE A 1 343 ? -22.095 -0.626 1.266 1.00 91.50 343 PHE A O 1
ATOM 2702 N N . PRO A 1 344 ? -22.357 -0.717 3.490 1.00 93.56 344 PRO A N 1
ATOM 2703 C CA . PRO A 1 344 ? -23.526 0.155 3.513 1.00 93.56 344 PRO A CA 1
ATOM 2704 C C . PRO A 1 344 ? -23.356 1.476 2.755 1.00 93.56 344 PRO A C 1
ATOM 2706 O O . PRO A 1 344 ? -24.270 1.864 2.029 1.00 93.56 344 PRO A O 1
ATOM 2709 N N . PHE A 1 345 ? -22.218 2.157 2.889 1.00 93.81 345 PHE A N 1
ATOM 2710 C CA . PHE A 1 345 ? -21.963 3.428 2.205 1.00 93.81 345 PHE A CA 1
ATOM 2711 C C . PHE A 1 345 ? -21.733 3.217 0.706 1.00 93.81 345 PHE A C 1
ATOM 2713 O O . PHE A 1 345 ? -22.306 3.934 -0.118 1.00 93.81 345 PHE A O 1
ATOM 2720 N N . LEU A 1 346 ? -20.962 2.187 0.346 1.00 93.62 346 LEU A N 1
ATOM 2721 C CA . LEU A 1 346 ? -20.651 1.858 -1.042 1.00 93.62 346 LEU A CA 1
ATOM 2722 C C . LEU A 1 346 ? -21.910 1.469 -1.831 1.00 93.62 346 LEU A C 1
ATOM 2724 O O . LEU A 1 346 ? -22.184 2.012 -2.904 1.00 93.62 346 LEU A O 1
ATOM 2728 N N . TYR A 1 347 ? -22.723 0.567 -1.280 1.00 90.50 347 TYR A N 1
ATOM 2729 C CA . TYR A 1 347 ? -23.895 0.030 -1.968 1.00 90.50 347 TYR A CA 1
ATOM 2730 C C . TYR A 1 347 ? -25.045 1.032 -2.108 1.00 90.50 347 TYR A C 1
ATOM 2732 O O . TYR A 1 347 ? -25.905 0.815 -2.964 1.00 90.50 347 TYR A O 1
ATOM 2740 N N . ILE A 1 348 ? -25.070 2.134 -1.343 1.00 90.12 348 ILE A N 1
ATOM 2741 C CA . ILE A 1 348 ? -25.977 3.263 -1.623 1.00 90.12 348 ILE A CA 1
ATOM 2742 C C . ILE A 1 348 ? -25.604 3.898 -2.963 1.00 90.12 348 ILE A C 1
ATOM 2744 O O . ILE A 1 348 ? -26.464 3.989 -3.839 1.00 90.12 348 ILE A O 1
ATOM 2748 N N . GLY A 1 349 ? -24.333 4.280 -3.142 1.00 88.06 349 GLY A N 1
ATOM 2749 C CA . GLY A 1 349 ? -23.838 4.890 -4.381 1.00 88.06 349 GLY A CA 1
ATOM 2750 C C . GLY A 1 349 ? -24.022 3.967 -5.586 1.00 88.06 349 GLY A C 1
ATOM 2751 O O . GLY A 1 349 ? -24.656 4.342 -6.572 1.00 88.06 349 GLY A O 1
ATOM 2752 N N . LEU A 1 350 ? -23.601 2.706 -5.457 1.00 88.94 350 LEU A N 1
ATOM 2753 C CA . LEU A 1 350 ? -23.763 1.707 -6.518 1.00 88.94 350 LEU A CA 1
ATOM 2754 C C . LEU A 1 350 ? -25.232 1.447 -6.859 1.00 88.94 350 LEU A C 1
ATOM 2756 O O . LEU A 1 350 ? -25.596 1.357 -8.029 1.00 88.94 350 LEU A O 1
ATOM 2760 N N . SER A 1 351 ? -26.113 1.337 -5.861 1.00 86.00 351 SER A N 1
ATOM 2761 C CA . SER A 1 351 ? -27.531 1.079 -6.131 1.00 86.00 351 SER A CA 1
ATOM 2762 C C . SER A 1 351 ? -28.209 2.246 -6.845 1.00 86.00 351 SER A C 1
ATOM 2764 O O . SER A 1 351 ? -29.113 1.994 -7.639 1.00 86.00 351 SER A O 1
ATOM 2766 N N . LEU A 1 352 ? -27.774 3.485 -6.599 1.00 86.25 352 LEU A N 1
ATOM 2767 C CA . LEU A 1 352 ? -28.252 4.667 -7.318 1.00 86.25 352 LEU A CA 1
ATOM 2768 C C . LEU A 1 352 ? -27.779 4.688 -8.785 1.00 86.25 352 LEU A C 1
ATOM 2770 O O . LEU A 1 352 ? -28.551 5.099 -9.641 1.00 86.25 352 LEU A O 1
ATOM 2774 N N . LEU A 1 353 ? -26.578 4.177 -9.091 1.00 85.06 353 LEU A N 1
ATOM 2775 C CA . LEU A 1 353 ? -26.058 4.045 -10.470 1.00 85.06 353 LEU A CA 1
ATOM 2776 C C . LEU A 1 353 ? -26.623 2.831 -11.233 1.00 85.06 353 LEU A C 1
ATOM 2778 O O . LEU A 1 353 ? -26.624 2.783 -12.467 1.00 85.06 353 LEU A O 1
ATOM 2782 N N . LEU A 1 354 ? -27.064 1.799 -10.509 1.00 79.19 354 LEU A N 1
ATOM 2783 C CA . LEU A 1 354 ? -27.525 0.534 -11.091 1.00 79.19 354 LEU A CA 1
ATOM 2784 C C . LEU A 1 354 ? -29.052 0.424 -11.200 1.00 79.19 354 LEU A C 1
ATOM 2786 O O . LEU A 1 354 ? -29.534 -0.383 -11.999 1.00 79.19 354 LEU A O 1
ATOM 2790 N N . LYS A 1 355 ? -29.829 1.165 -10.397 1.00 70.19 355 LYS A N 1
ATOM 2791 C CA . LYS A 1 355 ? -31.292 1.013 -10.314 1.00 70.19 355 LYS A CA 1
ATOM 2792 C C . LYS A 1 355 ? -32.048 2.332 -10.444 1.00 70.19 355 LYS A C 1
ATOM 2794 O O . LYS A 1 355 ? -31.731 3.316 -9.795 1.00 70.19 355 LYS A O 1
ATOM 2799 N N . ASN A 1 356 ? -33.183 2.271 -11.143 1.00 65.38 356 ASN A N 1
ATOM 2800 C CA . ASN A 1 356 ? -33.991 3.448 -11.488 1.00 65.38 356 ASN A CA 1
ATOM 2801 C C . ASN A 1 356 ? -35.101 3.804 -10.471 1.00 65.38 356 ASN A C 1
ATOM 2803 O O . ASN A 1 356 ? -35.855 4.741 -10.712 1.00 65.38 356 ASN A O 1
ATOM 2807 N N . THR A 1 357 ? -35.273 3.068 -9.357 1.00 78.81 357 THR A N 1
ATOM 2808 C CA . THR A 1 357 ? -36.358 3.338 -8.381 1.00 78.81 357 THR A CA 1
ATOM 2809 C C . THR A 1 357 ? -35.881 3.420 -6.930 1.00 78.81 357 THR A C 1
ATOM 2811 O O . THR A 1 357 ? -35.318 2.470 -6.384 1.00 78.81 357 THR A O 1
ATOM 2814 N N . ALA A 1 358 ? -36.204 4.533 -6.259 1.00 77.00 358 ALA A N 1
ATOM 2815 C CA . ALA A 1 358 ? -35.804 4.811 -4.874 1.00 77.00 358 ALA A CA 1
ATOM 2816 C C . ALA A 1 358 ? -36.276 3.738 -3.870 1.00 77.00 358 ALA A C 1
ATOM 2818 O O . ALA A 1 358 ? -35.509 3.301 -3.013 1.00 77.00 358 ALA A O 1
ATOM 2819 N N . GLY A 1 359 ? -37.512 3.241 -4.010 1.00 78.50 359 GLY A N 1
ATOM 2820 C CA . GLY A 1 359 ? -38.035 2.169 -3.152 1.00 78.50 359 GLY A CA 1
ATOM 2821 C C . GLY A 1 359 ? -37.299 0.833 -3.331 1.00 78.50 359 GLY A C 1
ATOM 2822 O O . GLY A 1 359 ? -37.080 0.105 -2.362 1.00 78.50 359 GLY A O 1
ATOM 2823 N N . GLY A 1 360 ? -36.863 0.522 -4.557 1.00 80.81 360 GLY A N 1
ATOM 2824 C CA . GLY A 1 360 ? -36.073 -0.675 -4.853 1.00 80.81 360 GLY A CA 1
ATOM 2825 C C . GLY A 1 360 ? -34.641 -0.595 -4.320 1.00 80.81 360 GLY A C 1
ATOM 2826 O O . GLY A 1 360 ? -34.090 -1.618 -3.903 1.00 80.81 360 GLY A O 1
ATOM 2827 N N . VAL A 1 361 ? -34.060 0.610 -4.304 1.00 82.50 361 VAL A N 1
ATOM 2828 C CA . VAL A 1 361 ? -32.749 0.899 -3.702 1.00 82.50 361 VAL A CA 1
ATOM 2829 C C . VAL A 1 361 ? -32.808 0.715 -2.190 1.00 82.50 361 VAL A C 1
ATOM 2831 O O . VAL A 1 361 ? -32.069 -0.111 -1.661 1.00 82.50 361 VAL A O 1
ATOM 2834 N N . LEU A 1 362 ? -33.743 1.385 -1.505 1.00 85.44 362 LEU A N 1
ATOM 2835 C CA . LEU A 1 362 ? -33.850 1.326 -0.044 1.00 85.44 362 LEU A CA 1
ATOM 2836 C C . LEU A 1 362 ? -34.121 -0.100 0.456 1.00 85.44 362 LEU A C 1
ATOM 2838 O O . LEU A 1 362 ? -33.510 -0.552 1.422 1.00 85.44 362 LEU A O 1
ATOM 2842 N N . LYS A 1 363 ? -34.993 -0.844 -0.241 1.00 86.31 363 LYS A N 1
ATOM 2843 C CA . LYS A 1 363 ? -35.291 -2.242 0.093 1.00 86.31 363 LYS A CA 1
ATOM 2844 C C . LYS A 1 363 ? -34.070 -3.148 -0.075 1.00 86.31 363 LYS A C 1
ATOM 2846 O O . LYS A 1 363 ? -33.816 -3.963 0.809 1.00 86.31 363 LYS A O 1
ATOM 2851 N N . LYS A 1 364 ? -33.330 -3.036 -1.190 1.00 85.00 364 LYS A N 1
ATOM 2852 C CA . LYS A 1 364 ? -32.107 -3.832 -1.409 1.00 85.00 364 LYS A CA 1
ATOM 2853 C C . LYS A 1 364 ? -31.058 -3.471 -0.362 1.00 85.00 364 LYS A C 1
ATOM 2855 O O . LYS A 1 364 ? -30.526 -4.367 0.272 1.00 85.00 364 LYS A O 1
ATOM 2860 N N . TRP A 1 365 ? -30.817 -2.185 -0.144 1.00 89.56 365 TRP A N 1
ATOM 2861 C CA . TRP A 1 365 ? -29.835 -1.711 0.822 1.00 89.56 365 TRP A CA 1
ATOM 2862 C C . TRP A 1 365 ? -30.130 -2.210 2.244 1.00 89.56 365 TRP A C 1
ATOM 2864 O O . TRP A 1 365 ? -29.274 -2.810 2.885 1.00 89.56 365 TRP A O 1
ATOM 2874 N N . PHE A 1 366 ? -31.368 -2.069 2.722 1.00 90.00 366 PHE A N 1
ATOM 2875 C CA . PHE A 1 366 ? -31.713 -2.510 4.072 1.00 90.00 366 PHE A CA 1
ATOM 2876 C C . PHE A 1 366 ? -31.725 -4.042 4.217 1.00 90.00 366 PHE A C 1
ATOM 2878 O O . PHE A 1 366 ? -31.113 -4.582 5.135 1.00 90.00 366 PHE A O 1
ATOM 2885 N N . LEU A 1 367 ? -32.402 -4.769 3.318 1.00 91.38 367 LEU A N 1
ATOM 2886 C CA . LEU A 1 367 ? -32.542 -6.225 3.453 1.00 91.38 367 LEU A CA 1
ATOM 2887 C C . LEU A 1 367 ? -31.265 -6.982 3.080 1.00 91.38 367 LEU A C 1
ATOM 2889 O O . LEU A 1 367 ? -30.909 -7.944 3.753 1.00 91.38 367 LEU A O 1
ATOM 2893 N N . VAL A 1 368 ? -30.598 -6.579 1.997 1.00 89.75 368 VAL A N 1
ATOM 2894 C CA . VAL A 1 368 ? -29.426 -7.291 1.473 1.00 89.75 368 VAL A CA 1
ATOM 2895 C C . VAL A 1 368 ? -28.154 -6.783 2.134 1.00 89.75 368 VAL A C 1
ATOM 2897 O O . VAL A 1 368 ? -27.397 -7.593 2.645 1.00 89.75 368 VAL A O 1
ATOM 2900 N N . THR A 1 369 ? -27.917 -5.473 2.185 1.00 90.44 369 THR A N 1
ATOM 2901 C CA . THR A 1 369 ? -26.652 -4.959 2.734 1.00 90.44 369 THR A CA 1
ATOM 2902 C C . THR A 1 369 ? -26.654 -4.982 4.263 1.00 90.44 369 THR A C 1
ATOM 2904 O O . THR A 1 369 ? -25.806 -5.626 4.870 1.00 90.44 369 THR A O 1
ATOM 2907 N N . ILE A 1 370 ? -27.641 -4.365 4.921 1.00 92.75 370 ILE A N 1
ATOM 2908 C CA . ILE A 1 370 ? -27.636 -4.287 6.393 1.00 92.75 370 ILE A CA 1
ATOM 2909 C C . ILE A 1 370 ? -27.969 -5.634 7.047 1.00 92.75 370 ILE A C 1
ATOM 2911 O O . ILE A 1 370 ? -27.207 -6.127 7.879 1.00 92.75 370 ILE A O 1
ATOM 2915 N N . LEU A 1 371 ? -29.119 -6.230 6.713 1.00 93.75 371 LEU A N 1
ATOM 2916 C CA . LEU A 1 371 ? -29.565 -7.445 7.400 1.00 93.75 371 LEU A CA 1
ATOM 2917 C C . LEU A 1 371 ? -28.798 -8.687 6.942 1.00 93.75 371 LEU A C 1
ATOM 2919 O O . LEU A 1 371 ? -28.296 -9.422 7.786 1.00 93.75 371 LEU A O 1
ATOM 2923 N N . TYR A 1 372 ? -28.700 -8.937 5.636 1.00 94.44 372 TYR A N 1
ATOM 2924 C CA . TYR A 1 372 ? -28.023 -10.134 5.145 1.00 94.44 372 TYR A CA 1
ATOM 2925 C C . TYR A 1 372 ? -26.496 -10.007 5.222 1.00 94.44 372 TYR A C 1
ATOM 2927 O O . TYR A 1 372 ? -25.877 -10.737 5.985 1.00 94.44 372 TYR A O 1
ATOM 2935 N N . GLN A 1 373 ? -25.874 -9.067 4.509 1.00 93.56 373 GLN A N 1
ATOM 2936 C CA . GLN A 1 373 ? -24.410 -9.000 4.448 1.00 93.56 373 GLN A CA 1
ATOM 2937 C C . GLN A 1 373 ? -23.784 -8.697 5.813 1.00 93.56 373 GLN A C 1
ATOM 2939 O O . GLN A 1 373 ? -22.938 -9.468 6.267 1.00 93.56 373 GLN A O 1
ATOM 2944 N N . CYS A 1 374 ? -24.236 -7.643 6.503 1.00 94.31 374 CYS A N 1
ATOM 2945 C CA . CYS A 1 374 ? -23.647 -7.267 7.786 1.00 94.31 374 CYS A CA 1
ATOM 2946 C C . CYS A 1 374 ? -24.161 -8.127 8.952 1.00 94.31 374 CYS A C 1
ATOM 2948 O O . CYS A 1 374 ? -23.363 -8.768 9.632 1.00 94.31 374 CYS A O 1
ATOM 2950 N N . ALA A 1 375 ? -25.473 -8.168 9.223 1.00 95.69 375 ALA A N 1
ATOM 2951 C CA . ALA A 1 375 ? -25.962 -8.816 10.447 1.00 95.69 375 ALA A CA 1
ATOM 2952 C C . ALA A 1 375 ? -25.799 -10.347 10.427 1.00 95.69 375 ALA A C 1
ATOM 2954 O O . ALA A 1 375 ? -25.364 -10.917 11.431 1.00 95.69 375 ALA A O 1
ATOM 2955 N N . VAL A 1 376 ? -26.081 -11.021 9.302 1.00 96.69 376 VAL A N 1
ATOM 2956 C CA . VAL A 1 376 ? -25.798 -12.466 9.184 1.00 96.69 376 VAL A CA 1
ATOM 2957 C C . VAL A 1 376 ? -24.290 -12.720 9.188 1.00 96.69 376 VAL A C 1
ATOM 2959 O O . VAL A 1 376 ? -23.858 -13.651 9.864 1.00 96.69 376 VAL A O 1
ATOM 2962 N N . GLY A 1 377 ? -23.483 -11.869 8.543 1.00 96.50 377 GLY A N 1
ATOM 2963 C CA . GLY A 1 377 ? -22.019 -11.950 8.594 1.00 96.50 377 GLY A CA 1
ATOM 2964 C C . GLY A 1 377 ? -21.467 -11.912 10.025 1.00 96.50 377 GLY A C 1
ATOM 2965 O O . GLY A 1 377 ? -20.710 -12.794 10.427 1.00 96.50 377 GLY A O 1
ATOM 2966 N N . ILE A 1 378 ? -21.933 -10.972 10.853 1.00 96.00 378 ILE A N 1
ATOM 2967 C CA . ILE A 1 378 ? -21.565 -10.885 12.277 1.00 96.00 378 ILE A CA 1
ATOM 2968 C C . ILE A 1 378 ? -21.934 -12.176 13.021 1.00 96.00 378 ILE A C 1
ATOM 2970 O O . ILE A 1 378 ? -21.117 -12.719 13.766 1.00 96.00 378 ILE A O 1
ATOM 2974 N N . ILE A 1 379 ? -23.152 -12.692 12.823 1.00 97.19 379 ILE A N 1
ATOM 2975 C CA . ILE A 1 379 ? -23.616 -13.921 13.488 1.00 97.19 379 ILE A CA 1
ATOM 2976 C C . ILE A 1 379 ? -22.753 -15.117 13.073 1.00 97.19 379 ILE A C 1
ATOM 2978 O O . ILE A 1 379 ? -22.299 -15.869 13.938 1.00 97.19 379 ILE A O 1
ATOM 2982 N N . ILE A 1 380 ? -22.503 -15.280 11.771 1.00 97.69 380 ILE A N 1
ATOM 2983 C CA . ILE A 1 380 ? -21.663 -16.350 11.224 1.00 97.69 380 ILE A CA 1
ATOM 2984 C C . ILE A 1 380 ? -20.251 -16.254 11.797 1.00 97.69 380 ILE A C 1
ATOM 2986 O O . ILE A 1 380 ? -19.756 -17.251 12.318 1.00 97.69 380 ILE A O 1
ATOM 2990 N N . GLY A 1 381 ? -19.636 -15.069 11.771 1.00 96.88 381 GLY A N 1
ATOM 2991 C CA . GLY A 1 381 ? -18.305 -14.837 12.326 1.00 96.88 381 GLY A CA 1
ATOM 2992 C C . GLY A 1 381 ? -18.229 -15.254 13.793 1.00 96.88 381 GLY A C 1
ATOM 2993 O O . GLY A 1 381 ? -17.414 -16.101 14.155 1.00 96.88 381 GLY A O 1
ATOM 2994 N N . ILE A 1 382 ? -19.146 -14.761 14.633 1.00 95.56 382 ILE A N 1
ATOM 2995 C CA . ILE A 1 382 ? -19.204 -15.139 16.052 1.00 95.56 382 ILE A CA 1
ATOM 2996 C C . ILE A 1 382 ? -19.321 -16.662 16.200 1.00 95.56 382 ILE A C 1
ATOM 2998 O O . ILE A 1 382 ? -18.551 -17.259 16.955 1.00 95.56 382 ILE A O 1
ATOM 3002 N N . VAL A 1 383 ? -20.259 -17.309 15.503 1.00 96.75 383 VAL A N 1
ATOM 3003 C CA . VAL A 1 383 ? -20.481 -18.762 15.601 1.00 96.75 383 VAL A CA 1
ATOM 3004 C C . VAL A 1 383 ? -19.240 -19.547 15.166 1.00 96.75 383 VAL A C 1
ATOM 3006 O O . VAL A 1 383 ? -18.803 -20.437 15.898 1.00 96.75 383 VAL A O 1
ATOM 3009 N N . LEU A 1 384 ? -18.636 -19.194 14.029 1.00 96.69 384 LEU A N 1
ATOM 3010 C CA . LEU A 1 384 ? -17.418 -19.822 13.514 1.00 96.69 384 LEU A CA 1
ATOM 3011 C C . LEU A 1 384 ? -16.253 -19.684 14.488 1.00 96.69 384 LEU A C 1
ATOM 3013 O O . LEU A 1 384 ? -15.616 -20.683 14.815 1.00 96.69 384 LEU A O 1
ATOM 3017 N N . GLY A 1 385 ? -16.022 -18.482 15.019 1.00 94.31 385 GLY A N 1
ATOM 3018 C CA . GLY A 1 385 ? -14.976 -18.237 16.009 1.00 94.31 385 GLY A CA 1
ATOM 3019 C C . GLY A 1 385 ? -15.127 -19.124 17.247 1.00 94.31 385 GLY A C 1
ATOM 3020 O O . GLY A 1 385 ? -14.159 -19.731 17.708 1.00 94.31 385 GLY A O 1
ATOM 3021 N N . HIS A 1 386 ? -16.356 -19.287 17.749 1.00 93.50 386 HIS A N 1
ATOM 3022 C CA . HIS A 1 386 ? -16.636 -20.182 18.876 1.00 93.50 386 HIS A CA 1
ATOM 3023 C C . HIS A 1 386 ? -16.406 -21.659 18.534 1.00 93.50 386 HIS A C 1
ATOM 3025 O O . HIS A 1 386 ? -15.896 -22.406 19.374 1.00 93.50 386 HIS A O 1
ATOM 3031 N N . ILE A 1 387 ? -16.777 -22.093 17.325 1.00 95.06 387 ILE A N 1
ATOM 3032 C CA . ILE A 1 387 ? -16.523 -23.458 16.846 1.00 95.06 387 ILE A CA 1
ATOM 3033 C C . ILE A 1 387 ? -15.016 -23.701 16.769 1.00 95.06 387 ILE A C 1
ATOM 3035 O O . ILE A 1 387 ? -14.526 -24.653 17.376 1.00 95.06 387 ILE A O 1
ATOM 3039 N N . PHE A 1 388 ? -14.272 -22.812 16.110 1.00 92.81 388 PHE A N 1
ATOM 3040 C CA . PHE A 1 388 ? -12.819 -22.887 16.007 1.00 92.81 388 PHE A CA 1
ATOM 3041 C C . PHE A 1 388 ? -12.146 -22.917 17.371 1.00 92.81 388 PHE A C 1
ATOM 3043 O O . PHE A 1 388 ? -11.300 -23.772 17.604 1.00 92.81 388 PHE A O 1
ATOM 3050 N N . ASN A 1 389 ? -12.567 -22.074 18.310 1.00 90.25 389 ASN A N 1
ATOM 3051 C CA . ASN A 1 389 ? -12.015 -22.082 19.659 1.00 90.25 389 ASN A CA 1
ATOM 3052 C C . ASN A 1 389 ? -12.304 -23.392 20.410 1.00 90.25 389 ASN A C 1
ATOM 3054 O O . ASN A 1 389 ? -11.445 -23.901 21.133 1.00 90.25 389 ASN A O 1
ATOM 3058 N N . ARG A 1 390 ? -13.503 -23.969 20.256 1.00 90.81 390 ARG A N 1
ATOM 3059 C CA . ARG A 1 390 ? -13.824 -25.272 20.860 1.00 90.81 390 ARG A CA 1
ATOM 3060 C C . ARG A 1 390 ? -12.983 -26.394 20.264 1.00 90.81 390 ARG A C 1
ATOM 3062 O O . ARG A 1 390 ? -12.443 -27.191 21.026 1.00 90.81 390 ARG A O 1
ATOM 3069 N N . LEU A 1 391 ? -12.859 -26.441 18.939 1.00 91.25 391 LEU A N 1
ATOM 3070 C CA . LEU A 1 391 ? -12.048 -27.440 18.243 1.00 91.25 391 LEU A CA 1
ATOM 3071 C C . LEU A 1 391 ? -10.568 -27.303 18.606 1.00 91.25 391 LEU A C 1
ATOM 3073 O O . LEU A 1 391 ? -9.931 -28.296 18.948 1.00 91.25 391 LEU A O 1
ATOM 3077 N N . TYR A 1 392 ? -10.056 -26.073 18.627 1.00 87.31 392 TYR A N 1
ATOM 3078 C CA . TYR A 1 392 ? -8.691 -25.763 19.034 1.00 87.31 392 TYR A CA 1
ATOM 3079 C C . TYR A 1 392 ? -8.406 -26.260 20.452 1.00 87.31 392 TYR A C 1
ATOM 3081 O O . TYR A 1 392 ? -7.451 -26.997 20.666 1.00 87.31 392 TYR A O 1
ATOM 3089 N N . ARG A 1 393 ? -9.270 -25.933 21.423 1.00 85.88 393 ARG A N 1
ATOM 3090 C CA . ARG A 1 393 ? -9.098 -26.377 22.816 1.00 85.88 393 ARG A CA 1
ATOM 3091 C C . ARG A 1 393 ? -9.208 -27.884 22.976 1.00 85.88 393 ARG A C 1
ATOM 3093 O O . ARG A 1 393 ? -8.442 -28.457 23.739 1.00 85.88 393 ARG A O 1
ATOM 3100 N N . LEU A 1 394 ? -10.144 -28.519 22.272 1.00 89.62 394 LEU A N 1
ATOM 3101 C CA . LEU A 1 394 ? -10.282 -29.973 22.283 1.00 89.62 394 LEU A CA 1
ATOM 3102 C C . LEU A 1 394 ? -9.001 -30.646 21.781 1.00 89.62 394 LEU A C 1
ATOM 3104 O O . LEU A 1 394 ? -8.525 -31.592 22.400 1.00 89.62 394 LEU A O 1
ATOM 3108 N N . SER A 1 395 ? -8.461 -30.141 20.675 1.00 90.06 395 SER A N 1
ATOM 3109 C CA . SER A 1 395 ? -7.244 -30.652 20.054 1.00 90.06 395 SER A CA 1
ATOM 3110 C C . SER A 1 395 ? -6.012 -30.411 20.929 1.00 90.06 395 SER A C 1
ATOM 3112 O O . SER A 1 395 ? -5.232 -31.330 21.168 1.00 90.06 395 SER A O 1
ATOM 3114 N N . HIS A 1 396 ? -5.882 -29.203 21.482 1.00 84.00 396 HIS A N 1
ATOM 3115 C CA . HIS A 1 396 ? -4.785 -28.820 22.367 1.00 84.00 396 HIS A CA 1
ATOM 3116 C C . HIS A 1 396 ? -4.785 -29.630 23.669 1.00 84.00 396 HIS A C 1
ATOM 3118 O O . HIS A 1 396 ? -3.763 -30.191 24.043 1.00 84.00 396 HIS A O 1
ATOM 3124 N N . ALA A 1 397 ? -5.944 -29.776 24.321 1.00 87.19 397 ALA A N 1
ATOM 3125 C CA . ALA A 1 397 ? -6.074 -30.543 25.563 1.00 87.19 397 ALA A CA 1
ATOM 3126 C C . ALA A 1 397 ? -5.807 -32.047 25.388 1.00 87.19 397 ALA A C 1
ATOM 3128 O O . ALA A 1 397 ? -5.583 -32.748 26.371 1.00 87.19 397 ALA A O 1
ATOM 3129 N N . ARG A 1 398 ? -5.875 -32.553 24.153 1.00 91.06 398 ARG A N 1
ATOM 3130 C CA . ARG A 1 398 ? -5.576 -33.947 23.809 1.00 91.06 398 ARG A CA 1
ATOM 3131 C C . ARG A 1 398 ? -4.215 -34.122 23.136 1.00 91.06 398 ARG A C 1
ATOM 3133 O O . ARG A 1 398 ? -3.934 -35.221 22.669 1.00 91.06 398 ARG A O 1
ATOM 3140 N N . GLU A 1 399 ? -3.416 -33.056 23.056 1.00 87.19 399 GLU A N 1
ATOM 3141 C CA . GLU A 1 399 ? -2.096 -33.047 22.412 1.00 87.19 399 GLU A CA 1
ATOM 3142 C C . GLU A 1 399 ? -2.123 -33.553 20.956 1.00 87.19 399 GLU A C 1
ATOM 3144 O O . GLU A 1 399 ? -1.179 -34.156 20.456 1.00 87.19 399 GLU A O 1
ATOM 3149 N N . TRP A 1 400 ? -3.226 -33.309 20.243 1.00 89.44 400 TRP A N 1
ATOM 3150 C CA . TRP A 1 400 ? -3.397 -33.752 18.854 1.00 89.44 400 TRP A CA 1
ATOM 3151 C C . TRP A 1 400 ? -2.670 -32.870 17.833 1.00 89.44 400 TRP A C 1
ATOM 3153 O O . TRP A 1 400 ? -2.535 -33.254 16.673 1.00 89.44 400 TRP A O 1
ATOM 3163 N N . MET A 1 401 ? -2.225 -31.681 18.240 1.00 81.75 401 MET A N 1
ATOM 3164 C CA . MET A 1 401 ? -1.564 -30.709 17.374 1.00 81.75 401 MET A CA 1
ATOM 3165 C C . MET A 1 401 ? -0.110 -30.503 17.779 1.00 81.75 401 MET A C 1
ATOM 3167 O O . MET A 1 401 ? 0.189 -30.225 18.941 1.00 81.75 401 MET A O 1
ATOM 3171 N N . GLY A 1 402 ? 0.779 -30.574 16.787 1.00 77.81 402 GLY A N 1
ATOM 3172 C CA . GLY A 1 402 ? 2.161 -30.130 16.931 1.00 77.81 402 GLY A CA 1
ATOM 3173 C C . GLY A 1 402 ? 2.267 -28.604 16.981 1.00 77.81 402 GLY A C 1
ATOM 3174 O O . GLY A 1 402 ? 1.364 -27.891 16.539 1.00 77.81 402 GLY A O 1
ATOM 3175 N N . GLU A 1 403 ? 3.400 -28.102 17.473 1.00 71.88 403 GLU A N 1
ATOM 3176 C CA . GLU A 1 403 ? 3.639 -26.669 17.691 1.00 71.88 403 GLU A CA 1
ATOM 3177 C C . GLU A 1 403 ? 3.427 -25.830 16.419 1.00 71.88 403 GLU A C 1
ATOM 3179 O O . GLU A 1 403 ? 2.661 -24.869 16.422 1.00 71.88 403 GLU A O 1
ATOM 3184 N N . ALA A 1 404 ? 3.999 -26.273 15.294 1.00 72.56 404 ALA A N 1
ATOM 3185 C CA . ALA A 1 404 ? 3.831 -25.635 13.988 1.00 72.56 404 ALA A CA 1
ATOM 3186 C C . ALA A 1 404 ? 2.373 -25.644 13.488 1.00 72.56 404 ALA A C 1
ATOM 3188 O O . ALA A 1 404 ? 1.946 -24.719 12.802 1.00 72.56 404 ALA A O 1
ATOM 3189 N N . SER A 1 405 ? 1.582 -26.661 13.844 1.00 81.56 405 SER A N 1
ATOM 3190 C CA . SER A 1 405 ? 0.177 -26.750 13.433 1.00 81.56 405 SER A CA 1
ATOM 3191 C C . SER A 1 405 ? -0.702 -25.740 14.159 1.00 81.56 405 SER A C 1
ATOM 3193 O O . SER A 1 405 ? -1.700 -25.307 13.581 1.00 81.56 405 SER A O 1
ATOM 3195 N N . TYR A 1 406 ? -0.344 -25.333 15.388 1.00 73.62 406 TYR A N 1
ATOM 3196 C CA . TYR A 1 406 ? -1.014 -24.204 16.035 1.00 73.62 406 TYR A CA 1
ATOM 3197 C C . TYR A 1 406 ? -0.853 -22.978 15.148 1.00 73.62 406 TYR A C 1
ATOM 3199 O O . TYR A 1 406 ? -1.838 -22.427 14.678 1.00 73.62 406 TYR A O 1
ATOM 3207 N N . LEU A 1 407 ? 0.379 -22.645 14.788 1.00 69.31 407 LEU A N 1
ATOM 3208 C CA . LEU A 1 407 ? 0.707 -21.486 13.962 1.00 69.31 407 LEU A CA 1
ATOM 3209 C C . LEU A 1 407 ? -0.095 -21.436 12.651 1.00 69.31 407 LEU A C 1
ATOM 3211 O O . LEU A 1 407 ? -0.693 -20.416 12.313 1.00 69.31 407 LEU A O 1
ATOM 3215 N N . THR A 1 408 ? -0.169 -22.561 11.939 1.00 80.44 408 THR A N 1
ATOM 3216 C CA . THR A 1 408 ? -0.907 -22.664 10.673 1.00 80.44 408 THR A CA 1
ATOM 3217 C C . THR A 1 408 ? -2.421 -22.524 10.853 1.00 80.44 408 THR A C 1
ATOM 3219 O O . THR A 1 408 ? -3.087 -21.952 9.990 1.00 80.44 408 THR A O 1
ATOM 3222 N N . PHE A 1 409 ? -2.980 -23.007 11.968 1.00 85.00 409 PHE A N 1
ATOM 3223 C CA . PHE A 1 409 ? -4.421 -22.962 12.223 1.00 85.00 409 PHE A CA 1
ATOM 3224 C C . PHE A 1 409 ? -4.975 -21.534 12.198 1.00 85.00 409 PHE A C 1
ATOM 3226 O O . PHE A 1 409 ? -6.056 -21.320 11.661 1.00 85.00 409 PHE A O 1
ATOM 3233 N N . TYR A 1 410 ? -4.228 -20.562 12.727 1.00 81.94 410 TYR A N 1
ATOM 3234 C CA . TYR A 1 410 ? -4.622 -19.152 12.721 1.00 81.94 410 TYR A CA 1
ATOM 3235 C C . TYR A 1 410 ? -4.890 -18.631 11.299 1.00 81.94 410 TYR A C 1
ATOM 3237 O O . TYR A 1 410 ? -5.989 -18.163 10.998 1.00 81.94 410 TYR A O 1
ATOM 3245 N N . LEU A 1 411 ? -3.902 -18.776 10.410 1.00 85.44 411 LEU A N 1
ATOM 3246 C CA . LEU A 1 411 ? -3.995 -18.312 9.025 1.00 85.44 411 LEU A CA 1
ATOM 3247 C C . LEU A 1 411 ? -5.115 -19.045 8.278 1.00 85.44 411 LEU A C 1
ATOM 3249 O O . LEU A 1 411 ? -5.904 -18.424 7.570 1.00 85.44 411 LEU A O 1
ATOM 3253 N N . LEU A 1 412 ? -5.221 -20.362 8.475 1.00 90.62 412 LEU A N 1
ATOM 3254 C CA . LEU A 1 412 ? -6.272 -21.165 7.853 1.00 90.62 412 LEU A CA 1
ATOM 3255 C C . LEU A 1 412 ? -7.668 -20.779 8.348 1.00 90.62 412 LEU A C 1
ATOM 3257 O O . LEU A 1 412 ? -8.593 -20.746 7.545 1.00 90.62 412 LEU A O 1
ATOM 3261 N N . ALA A 1 413 ? -7.836 -20.466 9.634 1.00 92.00 413 ALA A N 1
ATOM 3262 C CA . ALA A 1 413 ? -9.113 -20.022 10.185 1.00 92.00 413 ALA A CA 1
ATOM 3263 C C . ALA A 1 413 ? -9.534 -18.664 9.606 1.00 92.00 413 ALA A C 1
ATOM 3265 O O . ALA A 1 413 ? -10.708 -18.491 9.270 1.00 92.00 413 ALA A O 1
ATOM 3266 N N . ALA A 1 414 ? -8.591 -17.732 9.434 1.00 91.69 414 ALA A N 1
ATOM 3267 C CA . ALA A 1 414 ? -8.846 -16.451 8.782 1.00 91.69 414 ALA A CA 1
ATOM 3268 C C . ALA A 1 414 ? -9.262 -16.644 7.313 1.00 91.69 414 ALA A C 1
ATOM 3270 O O . ALA A 1 414 ? -10.354 -16.230 6.927 1.00 91.69 414 ALA A O 1
ATOM 3271 N N . VAL A 1 415 ? -8.457 -17.364 6.522 1.00 94.12 415 VAL A N 1
ATOM 3272 C CA . VAL A 1 415 ? -8.745 -17.641 5.101 1.00 94.12 415 VAL A CA 1
ATOM 3273 C C . VAL A 1 415 ? -10.052 -18.420 4.927 1.00 94.12 415 VAL A C 1
ATOM 3275 O O . VAL A 1 415 ? -10.842 -18.101 4.043 1.00 94.12 415 VAL A O 1
ATOM 3278 N N . PHE A 1 416 ? -10.333 -19.400 5.792 1.00 96.94 416 PHE A N 1
ATOM 3279 C CA . PHE A 1 416 ? -11.603 -20.130 5.780 1.00 96.94 416 PHE A CA 1
ATOM 3280 C C . PHE A 1 416 ? -12.790 -19.208 6.067 1.00 96.94 416 PHE A C 1
ATOM 3282 O O . PHE A 1 416 ? -13.821 -19.327 5.412 1.00 96.94 416 PHE A O 1
ATOM 3289 N N . SER A 1 417 ? -12.658 -18.299 7.038 1.00 97.00 417 SER A N 1
ATOM 3290 C CA . SER A 1 417 ? -13.724 -17.357 7.398 1.00 97.00 417 SER A CA 1
ATOM 3291 C C . SER A 1 417 ? -14.054 -16.429 6.229 1.00 97.00 417 SER A C 1
ATOM 3293 O O . SER A 1 417 ? -15.229 -16.262 5.913 1.00 97.00 417 SER A O 1
ATOM 3295 N N . ILE A 1 418 ? -13.027 -15.909 5.549 1.00 95.94 418 ILE A N 1
ATOM 3296 C CA . ILE A 1 418 ? -13.166 -15.082 4.340 1.00 95.94 418 ILE A CA 1
ATOM 3297 C C . ILE A 1 418 ? -13.822 -15.895 3.221 1.00 95.94 418 ILE A C 1
ATOM 3299 O O . ILE A 1 418 ? -14.853 -15.498 2.696 1.00 95.94 418 ILE A O 1
ATOM 3303 N N . GLY A 1 419 ? -13.287 -17.078 2.901 1.00 96.38 419 GLY A N 1
ATOM 3304 C CA . GLY A 1 419 ? -13.825 -17.914 1.826 1.00 96.38 419 GLY A CA 1
ATOM 3305 C C . GLY A 1 419 ? -15.279 -18.328 2.062 1.00 96.38 419 GLY A C 1
ATOM 3306 O O . GLY A 1 419 ? -16.092 -18.296 1.141 1.00 96.38 419 GLY A O 1
ATOM 3307 N N . LEU A 1 420 ? -15.641 -18.670 3.301 1.00 97.56 420 LEU A N 1
ATOM 3308 C CA . LEU A 1 420 ? -17.022 -18.982 3.660 1.00 97.56 420 LEU A CA 1
ATOM 3309 C C . LEU A 1 420 ? -17.934 -17.755 3.535 1.00 97.56 420 LEU A C 1
ATOM 3311 O O . LEU A 1 420 ? -19.057 -17.887 3.048 1.00 97.56 420 LEU A O 1
ATOM 3315 N N . ALA A 1 421 ? -17.465 -16.575 3.942 1.00 96.62 421 ALA A N 1
ATOM 3316 C CA . ALA A 1 421 ? -18.213 -15.333 3.794 1.00 96.62 421 ALA A CA 1
ATOM 3317 C C . ALA A 1 421 ? -18.497 -15.015 2.320 1.00 96.62 421 ALA A C 1
ATOM 3319 O O . ALA A 1 421 ? -19.663 -14.842 1.954 1.00 96.62 421 ALA A O 1
ATOM 3320 N N . SER A 1 422 ? -17.467 -15.075 1.472 1.00 94.00 422 SER A N 1
ATOM 3321 C CA . SER A 1 422 ? -17.577 -14.792 0.041 1.00 94.00 422 SER A CA 1
ATOM 3322 C C . SER A 1 422 ? -18.492 -15.793 -0.672 1.00 94.00 422 SER A C 1
ATOM 3324 O O . SER A 1 422 ? -19.325 -15.395 -1.483 1.00 94.00 422 SER A O 1
ATOM 3326 N N . VAL A 1 423 ? -18.422 -17.089 -0.328 1.00 95.19 423 VAL A N 1
ATOM 3327 C CA . VAL A 1 423 ? -19.326 -18.125 -0.877 1.00 95.19 423 VAL A CA 1
ATOM 3328 C C . VAL A 1 423 ? -20.783 -17.876 -0.485 1.00 95.19 423 VAL A C 1
ATOM 3330 O O . VAL A 1 423 ? -21.690 -18.097 -1.288 1.00 95.19 423 VAL A O 1
ATOM 3333 N N . LEU A 1 424 ? -21.029 -17.417 0.743 1.00 95.38 424 LEU A N 1
ATOM 3334 C CA . LEU A 1 424 ? -22.373 -17.084 1.213 1.00 95.38 424 LEU A CA 1
ATOM 3335 C C . LEU A 1 424 ? -22.834 -15.699 0.733 1.00 95.38 424 LEU A C 1
ATOM 3337 O O . LEU A 1 424 ? -24.013 -15.373 0.867 1.00 95.38 424 LEU A O 1
ATOM 3341 N N . GLY A 1 425 ? -21.947 -14.882 0.166 1.00 91.94 425 GLY A N 1
ATOM 3342 C CA . GLY A 1 425 ? -22.249 -13.508 -0.227 1.00 91.94 425 GLY A CA 1
ATOM 3343 C C . GLY A 1 425 ? -22.577 -12.601 0.963 1.00 91.94 425 GLY A C 1
ATOM 3344 O O . GLY A 1 425 ? -23.376 -11.673 0.815 1.00 91.94 425 GLY A O 1
ATOM 3345 N N . VAL A 1 426 ? -22.025 -12.904 2.143 1.00 95.06 426 VAL A N 1
ATOM 3346 C CA . VAL A 1 426 ? -22.058 -12.024 3.322 1.00 95.06 426 VAL A CA 1
ATOM 3347 C C . VAL A 1 426 ? -20.764 -11.213 3.403 1.00 95.06 426 VAL A C 1
ATOM 3349 O O . VAL A 1 426 ? -19.859 -11.413 2.604 1.00 95.06 426 VAL A O 1
ATOM 3352 N N . ASP A 1 427 ? -20.679 -10.274 4.340 1.00 95.06 427 ASP A N 1
ATOM 3353 C CA . ASP A 1 427 ? -19.511 -9.402 4.464 1.00 95.06 427 ASP A CA 1
ATOM 3354 C C . ASP A 1 427 ? -18.252 -10.166 4.919 1.00 95.06 427 ASP A C 1
ATOM 3356 O O . ASP A 1 427 ? -18.204 -10.703 6.032 1.00 95.06 427 ASP A O 1
ATOM 3360 N N . ASP A 1 428 ? -17.235 -10.194 4.053 1.00 94.56 428 ASP A N 1
ATOM 3361 C CA . ASP A 1 428 ? -15.969 -10.907 4.262 1.00 94.56 428 ASP A CA 1
ATOM 3362 C C . ASP A 1 428 ? -15.243 -10.449 5.535 1.00 94.56 428 ASP A C 1
ATOM 3364 O O . ASP A 1 428 ? -14.759 -11.261 6.334 1.00 94.56 428 ASP A O 1
ATOM 3368 N N . PHE A 1 429 ? -15.190 -9.134 5.744 1.00 95.69 429 PHE A N 1
ATOM 3369 C CA . PHE A 1 429 ? -14.378 -8.499 6.776 1.00 95.69 429 PHE A CA 1
ATOM 3370 C C . PHE A 1 429 ? -15.050 -8.563 8.147 1.00 95.69 429 PHE A C 1
ATOM 3372 O O . PHE A 1 429 ? -14.382 -8.849 9.143 1.00 95.69 429 PHE A O 1
ATOM 3379 N N . LEU A 1 430 ? -16.375 -8.396 8.219 1.00 95.94 430 LEU A N 1
ATOM 3380 C CA . LEU A 1 430 ? -17.141 -8.593 9.450 1.00 95.94 430 LEU A CA 1
ATOM 3381 C C . LEU A 1 430 ? -17.108 -10.056 9.884 1.00 95.94 430 LEU A C 1
ATOM 3383 O O . LEU A 1 430 ? -16.899 -10.321 11.069 1.00 95.94 430 LEU A O 1
ATOM 3387 N N . VAL A 1 431 ? -17.272 -11.012 8.961 1.00 97.81 431 VAL A N 1
ATOM 3388 C CA . VAL A 1 431 ? -17.144 -12.436 9.306 1.00 97.81 431 VAL A CA 1
ATOM 3389 C C . VAL A 1 431 ? -15.752 -12.715 9.870 1.00 97.81 431 VAL A C 1
ATOM 3391 O O . VAL A 1 431 ? -15.654 -13.312 10.942 1.00 97.81 431 VAL A O 1
ATOM 3394 N N . ALA A 1 432 ? -14.689 -12.245 9.212 1.00 95.75 432 ALA A N 1
ATOM 3395 C CA . ALA A 1 432 ? -13.315 -12.446 9.665 1.00 95.75 432 ALA A CA 1
ATOM 3396 C C . ALA A 1 432 ? -13.040 -11.799 11.037 1.00 95.75 432 ALA A C 1
ATOM 3398 O O . ALA A 1 432 ? -12.571 -12.478 11.955 1.00 95.75 432 ALA A O 1
ATOM 3399 N N . PHE A 1 433 ? -13.406 -10.528 11.227 1.00 94.56 433 PHE A N 1
ATOM 3400 C CA . PHE A 1 433 ? -13.235 -9.814 12.496 1.00 94.56 433 PHE A CA 1
ATOM 3401 C C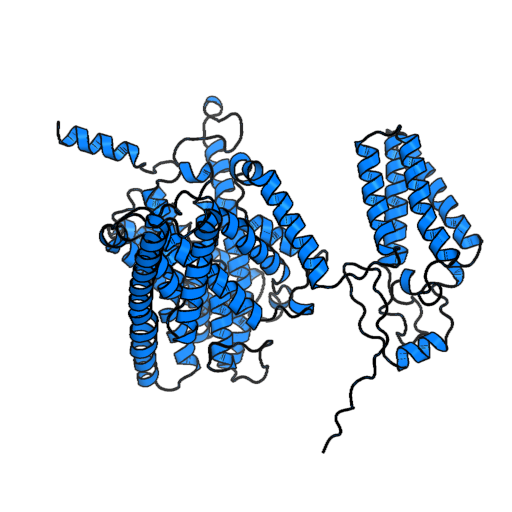 . PHE A 1 433 ? -13.970 -10.505 13.649 1.00 94.56 433 PHE A C 1
ATOM 3403 O O . PHE A 1 433 ? -13.395 -10.779 14.709 1.00 94.56 433 PHE A O 1
ATOM 3410 N N . PHE A 1 434 ? -15.250 -10.831 13.452 1.00 95.31 434 PHE A N 1
ATOM 3411 C CA . PHE A 1 434 ? -16.052 -11.470 14.490 1.00 95.31 434 PHE A CA 1
ATOM 3412 C C . PHE A 1 434 ? -15.695 -12.947 14.697 1.00 95.31 434 PHE A C 1
ATOM 3414 O O . PHE A 1 434 ? -15.899 -13.449 15.804 1.00 95.31 434 PHE A O 1
ATOM 3421 N N . ALA A 1 435 ? -15.107 -13.627 13.708 1.00 95.19 435 ALA A N 1
ATOM 3422 C CA . ALA A 1 435 ? -14.504 -14.947 13.883 1.00 95.19 435 ALA A CA 1
ATOM 3423 C C . ALA A 1 435 ? -13.246 -14.886 14.751 1.00 95.19 435 ALA A C 1
ATOM 3425 O O . ALA A 1 435 ? -13.157 -15.644 15.719 1.00 95.19 435 ALA A O 1
ATOM 3426 N N . GLY A 1 436 ? -12.336 -13.938 14.498 1.00 91.75 436 GLY A N 1
ATOM 3427 C CA . GLY A 1 436 ? -11.184 -13.686 15.370 1.00 91.75 436 GLY A CA 1
ATOM 3428 C C . GLY A 1 436 ? -11.626 -13.360 16.798 1.00 91.75 436 GLY A C 1
ATOM 3429 O O . GLY A 1 436 ? -11.152 -13.956 17.771 1.00 91.75 436 GLY A O 1
ATOM 3430 N N . ARG A 1 437 ? -12.651 -12.507 16.935 1.00 90.31 437 ARG A N 1
ATOM 3431 C CA . ARG A 1 437 ? -13.209 -12.146 18.242 1.00 90.31 437 ARG A CA 1
ATOM 3432 C C . ARG A 1 437 ? -13.919 -13.298 18.942 1.00 90.31 437 ARG A C 1
ATOM 3434 O O . ARG A 1 437 ? -13.780 -13.450 20.157 1.00 90.31 437 ARG A O 1
ATOM 3441 N N . GLY A 1 438 ? -14.703 -14.090 18.217 1.00 91.12 438 GLY A N 1
ATOM 3442 C CA . GLY A 1 438 ? -15.350 -15.292 18.738 1.00 91.12 438 GLY A CA 1
ATOM 3443 C C . GLY A 1 438 ? -14.320 -16.335 19.169 1.00 91.12 438 GLY A C 1
ATOM 3444 O O . GLY A 1 438 ? -14.530 -17.036 20.160 1.00 91.12 438 GLY A O 1
ATOM 3445 N N . PHE A 1 439 ? -13.176 -16.389 18.482 1.00 89.00 439 PHE A N 1
ATOM 3446 C CA . PHE A 1 439 ? -12.087 -17.291 18.819 1.00 89.00 439 PHE A CA 1
ATOM 3447 C C . PHE A 1 439 ? -11.395 -16.917 20.136 1.00 89.00 439 PHE A C 1
ATOM 3449 O O . PHE A 1 439 ? -11.126 -17.793 20.956 1.00 89.00 439 PHE A O 1
ATOM 3456 N N . SER A 1 440 ? -11.159 -15.627 20.390 1.00 83.44 440 SER A N 1
ATOM 3457 C CA . SER A 1 440 ? -10.593 -15.124 21.654 1.00 83.44 440 SER A CA 1
ATOM 3458 C C . SER A 1 440 ? -11.631 -14.981 22.780 1.00 83.44 440 SER A C 1
ATOM 3460 O O . SER A 1 440 ? -11.395 -14.314 23.790 1.00 83.44 440 SER A O 1
ATOM 3462 N N . HIS A 1 441 ? -12.830 -15.555 22.638 1.00 74.75 441 HIS A N 1
ATOM 3463 C CA . HIS A 1 441 ? -13.894 -15.391 23.626 1.00 74.75 441 HIS A CA 1
ATOM 3464 C C . HIS A 1 441 ? -13.566 -16.139 24.938 1.00 74.75 441 HIS A C 1
ATOM 3466 O O . HIS A 1 441 ? -13.564 -17.371 24.979 1.00 74.75 441 HIS A O 1
ATOM 3472 N N . ARG A 1 442 ? -13.380 -15.375 26.034 1.00 65.38 442 ARG A N 1
ATOM 3473 C CA . ARG A 1 442 ? -13.209 -15.773 27.460 1.00 65.38 442 ARG A CA 1
ATOM 3474 C C . ARG A 1 442 ? -11.777 -15.955 27.964 1.00 65.38 442 ARG A C 1
ATOM 3476 O O . ARG A 1 442 ? -11.598 -15.925 29.177 1.00 65.38 442 ARG A O 1
ATOM 3483 N N . GLN A 1 443 ? -10.771 -16.090 27.103 1.00 65.19 443 GLN A N 1
ATOM 3484 C CA . GLN A 1 443 ? -9.350 -16.173 27.487 1.00 65.19 443 GLN A CA 1
ATOM 3485 C C . GLN A 1 443 ? -8.482 -15.561 26.383 1.00 65.19 443 GLN A C 1
ATOM 3487 O O . GLN A 1 443 ? -8.864 -15.623 25.216 1.00 65.19 443 GLN A O 1
ATOM 3492 N N . LYS A 1 444 ? -7.331 -14.973 26.743 1.00 61.50 444 LYS A N 1
ATOM 3493 C CA . LYS A 1 444 ? -6.326 -14.596 25.738 1.00 61.50 444 LYS A CA 1
ATOM 3494 C C . LYS A 1 444 ? -5.914 -15.861 24.988 1.00 61.50 444 LYS A C 1
ATOM 3496 O O . LYS A 1 444 ? -5.652 -16.887 25.614 1.00 61.50 444 LYS A O 1
ATOM 3501 N N . SER A 1 445 ? -5.925 -15.803 23.659 1.00 60.62 445 SER A N 1
ATOM 3502 C CA . SER A 1 445 ? -5.465 -16.926 22.847 1.00 60.62 445 SER A CA 1
ATOM 3503 C C . SER A 1 445 ? -3.987 -17.186 23.155 1.00 60.62 445 SER A C 1
ATOM 3505 O O . SER A 1 445 ? -3.231 -16.217 23.189 1.00 60.62 445 SER A O 1
ATOM 3507 N N . PRO A 1 446 ? -3.537 -18.447 23.296 1.00 57.16 446 PRO A N 1
ATOM 3508 C CA . PRO A 1 446 ? -2.107 -18.773 23.339 1.00 57.16 446 PRO A CA 1
ATOM 3509 C C . PRO A 1 446 ? -1.339 -18.225 22.123 1.00 57.16 446 PRO A C 1
ATOM 3511 O O . PRO A 1 446 ? -0.131 -18.039 22.176 1.00 57.16 446 PRO A O 1
ATOM 3514 N N . MET A 1 447 ? -2.061 -17.948 21.030 1.00 58.00 447 MET A N 1
ATOM 3515 C CA . MET A 1 447 ? -1.531 -17.380 19.792 1.00 58.00 447 MET A CA 1
ATOM 3516 C C . MET A 1 447 ? -1.327 -15.863 19.837 1.00 58.00 447 MET A C 1
ATOM 3518 O O . MET A 1 447 ? -0.620 -15.333 18.989 1.00 58.00 447 MET A O 1
ATOM 3522 N N . ALA A 1 448 ? -1.957 -15.161 20.787 1.00 55.25 448 ALA A N 1
ATOM 3523 C CA . ALA A 1 448 ? -1.863 -13.702 20.888 1.00 55.25 448 ALA A CA 1
ATOM 3524 C C . ALA A 1 448 ? -0.444 -13.240 21.260 1.00 55.25 448 ALA A C 1
ATOM 3526 O O . ALA A 1 448 ? -0.033 -12.157 20.866 1.00 55.25 448 ALA A O 1
ATOM 3527 N N . ASP A 1 449 ? 0.311 -14.087 21.965 1.00 53.22 449 ASP A N 1
ATOM 3528 C CA . ASP A 1 449 ? 1.703 -13.818 22.338 1.00 53.22 449 ASP A CA 1
ATOM 3529 C C . ASP A 1 449 ? 2.705 -14.395 21.312 1.00 53.22 449 ASP A C 1
ATOM 3531 O O . ASP A 1 449 ? 3.919 -14.313 21.497 1.00 53.22 449 ASP A O 1
ATOM 3535 N N . THR A 1 450 ? 2.226 -15.003 20.217 1.00 59.75 450 THR A N 1
ATOM 3536 C CA . THR A 1 450 ? 3.089 -15.568 19.170 1.00 59.75 450 THR A CA 1
ATOM 3537 C C . THR A 1 450 ? 3.398 -14.523 18.101 1.00 59.75 450 THR A C 1
ATOM 3539 O O . THR A 1 450 ? 2.512 -13.801 17.662 1.00 59.75 450 THR A O 1
ATOM 3542 N N . ALA A 1 451 ? 4.633 -14.478 17.592 1.00 58.09 451 ALA A N 1
ATOM 3543 C CA . ALA A 1 451 ? 5.077 -13.486 16.599 1.00 58.09 451 ALA A CA 1
ATOM 3544 C C . ALA A 1 451 ? 4.448 -13.633 15.188 1.00 58.09 451 ALA A C 1
ATOM 3546 O O . ALA A 1 451 ? 4.900 -13.004 14.237 1.00 58.09 451 ALA A O 1
ATOM 3547 N N . LEU A 1 452 ? 3.435 -14.479 15.002 1.00 55.81 452 LEU A N 1
ATOM 3548 C CA . LEU A 1 452 ? 2.925 -14.856 13.679 1.00 55.81 452 LEU A CA 1
ATOM 3549 C C . LEU A 1 452 ? 2.051 -13.830 12.976 1.00 55.81 452 LEU A C 1
ATOM 3551 O O . LEU A 1 452 ? 2.263 -13.680 11.774 1.00 55.81 452 LEU A O 1
ATOM 3555 N N . PRO A 1 453 ? 1.122 -13.123 13.651 1.00 57.09 453 PRO A N 1
ATOM 3556 C CA . PRO A 1 453 ? 0.452 -11.984 13.033 1.00 57.09 453 PRO A CA 1
ATOM 3557 C C . PRO A 1 453 ? 1.487 -10.996 12.485 1.00 57.09 453 PRO A C 1
ATOM 3559 O O . PRO A 1 453 ? 1.388 -10.581 11.342 1.00 57.09 453 PRO A O 1
ATOM 3562 N N . VAL A 1 454 ? 2.582 -10.774 13.227 1.00 60.81 454 VAL A N 1
ATOM 3563 C CA . VAL A 1 454 ? 3.700 -9.908 12.819 1.00 60.81 454 VAL A CA 1
ATOM 3564 C C . VAL A 1 454 ? 4.487 -10.463 11.623 1.00 60.81 454 VAL A C 1
ATOM 3566 O O . VAL A 1 454 ? 4.871 -9.695 10.747 1.00 60.81 454 VAL A O 1
ATOM 3569 N N . ILE A 1 455 ? 4.743 -11.776 11.555 1.00 64.88 455 ILE A N 1
ATOM 3570 C CA . ILE A 1 455 ? 5.449 -12.399 10.418 1.00 64.88 455 ILE A CA 1
ATOM 3571 C C . ILE A 1 455 ? 4.583 -12.362 9.156 1.00 64.88 455 ILE A C 1
ATOM 3573 O O . ILE A 1 455 ? 5.080 -12.023 8.086 1.00 64.88 455 ILE A O 1
ATOM 3577 N N . ILE A 1 456 ? 3.297 -12.694 9.275 1.00 65.12 456 ILE A N 1
ATOM 3578 C CA . ILE A 1 456 ? 2.340 -12.650 8.165 1.00 65.12 456 ILE A CA 1
ATOM 3579 C C . ILE A 1 456 ? 2.158 -11.203 7.697 1.00 65.12 456 ILE A C 1
ATOM 3581 O O . ILE A 1 456 ? 2.197 -10.961 6.493 1.00 65.12 456 ILE A O 1
ATOM 3585 N N . ASP A 1 457 ? 2.078 -10.248 8.626 1.00 62.00 457 ASP A N 1
ATOM 3586 C CA . ASP A 1 457 ? 2.052 -8.821 8.315 1.00 62.00 457 ASP A CA 1
ATOM 3587 C C . ASP A 1 457 ? 3.297 -8.391 7.541 1.00 62.00 457 ASP A C 1
ATOM 3589 O O . ASP A 1 457 ? 3.187 -7.797 6.472 1.00 62.00 457 ASP A O 1
ATOM 3593 N N . MET A 1 458 ? 4.485 -8.740 8.037 1.00 65.00 458 MET A N 1
ATOM 3594 C CA . MET A 1 458 ? 5.754 -8.382 7.399 1.00 65.00 458 MET A CA 1
ATOM 3595 C C . MET A 1 458 ? 5.934 -9.059 6.030 1.00 65.00 458 MET A C 1
ATOM 3597 O O . MET A 1 458 ? 6.598 -8.516 5.153 1.00 65.00 458 MET A O 1
ATOM 3601 N N . MET A 1 459 ? 5.357 -10.246 5.815 1.00 73.00 459 MET A N 1
ATOM 3602 C CA . MET A 1 459 ? 5.487 -10.973 4.549 1.00 73.00 459 MET A CA 1
ATOM 3603 C C . MET A 1 459 ? 4.437 -10.565 3.513 1.00 73.00 459 MET A C 1
ATOM 3605 O O . MET A 1 459 ? 4.798 -10.303 2.368 1.00 73.00 459 MET A O 1
ATOM 3609 N N . ILE A 1 460 ? 3.152 -10.532 3.876 1.00 82.06 460 ILE A N 1
ATOM 3610 C CA . ILE A 1 460 ? 2.050 -10.347 2.921 1.00 82.06 460 ILE A CA 1
ATOM 3611 C C . ILE A 1 460 ? 1.779 -8.860 2.674 1.00 82.06 460 ILE A C 1
ATOM 3613 O O . ILE A 1 460 ? 1.695 -8.443 1.516 1.00 82.06 460 ILE A O 1
ATOM 3617 N N . ASN A 1 461 ? 1.695 -8.039 3.724 1.00 82.56 461 ASN A N 1
ATOM 3618 C CA . ASN A 1 461 ? 1.351 -6.623 3.558 1.00 82.56 461 ASN A CA 1
ATOM 3619 C C . ASN A 1 461 ? 2.448 -5.887 2.791 1.00 82.56 461 ASN A C 1
ATOM 3621 O O . ASN A 1 461 ? 2.181 -5.107 1.880 1.00 82.56 461 ASN A O 1
ATOM 3625 N N . SER A 1 462 ? 3.700 -6.180 3.111 1.00 84.94 462 SER A N 1
ATOM 3626 C CA . SER A 1 462 ? 4.862 -5.514 2.520 1.00 84.94 462 SER A CA 1
ATOM 3627 C C . SER A 1 462 ? 5.100 -5.938 1.087 1.00 84.94 462 SER A C 1
ATOM 3629 O O . SER A 1 462 ? 5.375 -5.093 0.237 1.00 84.94 462 SER A O 1
ATOM 3631 N N . ALA A 1 463 ? 4.907 -7.226 0.794 1.00 89.06 463 ALA A N 1
ATOM 3632 C CA . ALA A 1 463 ? 4.823 -7.723 -0.571 1.00 89.06 463 ALA A CA 1
ATOM 3633 C C . ALA A 1 463 ? 3.785 -6.927 -1.373 1.00 89.06 463 ALA A C 1
ATOM 3635 O O . ALA A 1 463 ? 4.089 -6.424 -2.456 1.00 89.06 463 ALA A O 1
ATOM 3636 N N . PHE A 1 464 ? 2.585 -6.755 -0.817 1.00 91.69 464 PHE A N 1
ATOM 3637 C CA . PHE A 1 464 ? 1.524 -6.015 -1.481 1.00 91.69 464 PHE A CA 1
ATOM 3638 C C . PHE A 1 464 ? 1.845 -4.531 -1.658 1.00 91.69 464 PHE A C 1
ATOM 3640 O O . PHE A 1 464 ? 1.616 -4.012 -2.741 1.00 91.69 464 PHE A O 1
ATOM 3647 N N . PHE A 1 465 ? 2.424 -3.838 -0.675 1.00 93.50 465 PHE A N 1
ATOM 3648 C CA . PHE A 1 465 ? 2.800 -2.429 -0.850 1.00 93.50 465 PHE A CA 1
ATOM 3649 C C . PHE A 1 465 ? 3.918 -2.233 -1.889 1.00 93.50 465 PHE A C 1
ATOM 3651 O O . PHE A 1 465 ? 3.902 -1.234 -2.610 1.00 93.50 465 PHE A O 1
ATOM 3658 N N . VAL A 1 466 ? 4.834 -3.199 -2.048 1.00 94.38 466 VAL A N 1
ATOM 3659 C CA . VAL A 1 466 ? 5.785 -3.212 -3.178 1.00 94.38 466 VAL A CA 1
ATOM 3660 C C . VAL A 1 466 ? 5.041 -3.344 -4.512 1.00 94.38 466 VAL A C 1
ATOM 3662 O O . VAL A 1 466 ? 5.314 -2.581 -5.442 1.00 94.38 466 VAL A O 1
ATOM 3665 N N . PHE A 1 467 ? 4.073 -4.261 -4.610 1.00 92.38 467 PHE A N 1
ATOM 3666 C CA . PHE A 1 467 ? 3.224 -4.391 -5.800 1.00 92.38 467 PHE A CA 1
ATOM 3667 C C . PHE A 1 467 ? 2.420 -3.122 -6.078 1.00 92.38 467 PHE A C 1
ATOM 3669 O O . PHE A 1 467 ? 2.469 -2.606 -7.190 1.00 92.38 467 PHE A O 1
ATOM 3676 N N . PHE A 1 468 ? 1.746 -2.581 -5.065 1.00 94.81 468 PHE A N 1
ATOM 3677 C CA . PHE A 1 468 ? 0.973 -1.351 -5.147 1.00 94.81 468 PHE A CA 1
ATOM 3678 C C . PHE A 1 468 ? 1.828 -0.204 -5.684 1.00 94.81 468 PHE A C 1
ATOM 3680 O O . PHE A 1 468 ? 1.419 0.447 -6.641 1.00 94.81 468 PHE A O 1
ATOM 3687 N N . GLY A 1 469 ? 3.046 -0.017 -5.159 1.00 95.56 469 GLY A N 1
ATOM 3688 C CA . GLY A 1 469 ? 3.993 0.982 -5.658 1.00 95.56 469 GLY A CA 1
ATOM 3689 C C . GLY A 1 469 ? 4.332 0.822 -7.147 1.00 95.56 469 GLY A C 1
ATOM 3690 O O . GLY A 1 469 ? 4.449 1.817 -7.863 1.00 95.56 469 GLY A O 1
ATOM 3691 N N . ALA A 1 470 ? 4.435 -0.416 -7.637 1.00 94.25 470 ALA A N 1
ATOM 3692 C CA . ALA A 1 470 ? 4.657 -0.706 -9.054 1.00 94.25 470 ALA A CA 1
ATOM 3693 C C . ALA A 1 470 ? 3.385 -0.608 -9.920 1.00 94.25 470 ALA A C 1
ATOM 3695 O O . ALA A 1 470 ? 3.488 -0.452 -11.134 1.00 94.25 470 ALA A O 1
ATOM 3696 N N . MET A 1 471 ? 2.198 -0.687 -9.318 1.00 92.69 471 MET A N 1
ATOM 3697 C CA . MET A 1 471 ? 0.899 -0.660 -10.000 1.00 92.69 471 MET A CA 1
ATOM 3698 C C . MET A 1 471 ? 0.270 0.733 -10.107 1.00 92.69 471 MET A C 1
ATOM 3700 O O . MET A 1 471 ? -0.773 0.870 -10.751 1.00 92.69 471 MET A O 1
ATOM 3704 N N . ILE A 1 472 ? 0.862 1.750 -9.470 1.00 94.56 472 ILE A N 1
ATOM 3705 C CA . ILE A 1 472 ? 0.326 3.117 -9.459 1.00 94.56 472 ILE A CA 1
ATOM 3706 C C . ILE A 1 472 ? 0.090 3.595 -10.904 1.00 94.56 472 ILE A C 1
ATOM 3708 O O . ILE A 1 472 ? 1.036 3.606 -11.700 1.00 94.56 472 ILE A O 1
ATOM 3712 N N . PRO A 1 473 ? -1.139 4.017 -11.258 1.00 92.50 473 PRO A N 1
ATOM 3713 C CA . PRO A 1 473 ? -1.495 4.378 -12.628 1.00 92.50 473 PRO A CA 1
ATOM 3714 C C . PRO A 1 473 ? -1.046 5.812 -12.954 1.00 92.50 473 PRO A C 1
ATOM 3716 O O . PRO A 1 473 ? -1.854 6.731 -13.066 1.00 92.50 473 PRO A O 1
ATOM 3719 N N . TRP A 1 474 ? 0.268 6.013 -13.087 1.00 92.12 474 TRP A N 1
ATOM 3720 C CA . TRP A 1 474 ? 0.881 7.332 -13.294 1.00 92.12 474 TRP A CA 1
ATOM 3721 C C . TRP A 1 474 ? 0.318 8.083 -14.504 1.00 92.12 474 TRP A C 1
ATOM 3723 O O . TRP A 1 474 ? 0.110 9.292 -14.425 1.00 92.12 474 TRP A O 1
ATOM 3733 N N . GLU A 1 475 ? 0.049 7.377 -15.603 1.00 89.69 475 GLU A N 1
ATOM 3734 C CA . GLU A 1 475 ? -0.496 7.969 -16.830 1.00 89.69 475 GLU A CA 1
ATOM 3735 C C . GLU A 1 475 ? -1.919 8.506 -16.619 1.00 89.69 475 GLU A C 1
ATOM 3737 O O . GLU A 1 475 ? -2.290 9.540 -17.172 1.00 89.69 475 GLU A O 1
ATOM 3742 N N . SER A 1 476 ? -2.695 7.874 -15.734 1.00 89.12 476 SER A N 1
ATOM 3743 C CA . SER A 1 476 ? -4.068 8.278 -15.424 1.00 89.12 476 SER A CA 1
ATOM 3744 C C . SER A 1 476 ? -4.159 9.557 -14.584 1.00 89.12 476 SER A C 1
ATOM 3746 O O . SER A 1 476 ? -5.222 10.170 -14.538 1.00 89.12 476 SER A O 1
ATOM 3748 N N . PHE A 1 477 ? -3.069 10.006 -13.947 1.00 91.19 477 PHE A N 1
ATOM 3749 C CA . PHE A 1 477 ? -3.052 11.239 -13.140 1.00 91.19 477 PHE A CA 1
ATOM 3750 C C . PHE A 1 477 ? -3.061 12.531 -13.966 1.00 91.19 477 PHE A C 1
ATOM 3752 O O . PHE A 1 477 ? -3.194 13.617 -13.398 1.00 91.19 477 PHE A O 1
ATOM 3759 N N . SER A 1 478 ? -2.918 12.419 -15.286 1.00 87.69 478 SER A N 1
ATOM 3760 C CA . SER A 1 478 ? -3.023 13.531 -16.235 1.00 87.69 478 SER A CA 1
ATOM 3761 C C . SER A 1 478 ? -3.794 13.161 -17.505 1.00 87.69 478 SER A C 1
ATOM 3763 O O . SER A 1 478 ? -3.731 13.898 -18.484 1.00 87.69 478 SER A O 1
ATOM 3765 N N . ALA A 1 479 ? -4.479 12.014 -17.520 1.00 79.56 479 ALA A N 1
ATOM 3766 C CA . ALA A 1 479 ? -5.181 11.522 -18.707 1.00 79.56 479 ALA A CA 1
ATOM 3767 C C . ALA A 1 479 ? -6.499 12.263 -18.985 1.00 79.56 479 ALA A C 1
ATOM 3769 O O . ALA A 1 479 ? -6.951 12.294 -20.125 1.00 79.56 479 ALA A O 1
ATOM 3770 N N . PHE A 1 480 ? -7.117 12.851 -17.957 1.00 80.12 480 PHE A N 1
ATOM 3771 C CA . PHE A 1 480 ? -8.428 13.493 -18.051 1.00 80.12 480 PHE A CA 1
ATOM 3772 C C . PHE A 1 480 ? -8.354 14.932 -17.553 1.00 80.12 480 PHE A C 1
ATOM 3774 O O . PHE A 1 480 ? -7.746 15.177 -16.517 1.00 80.12 480 PHE A O 1
ATOM 3781 N N . ASP A 1 481 ? -9.065 15.862 -18.195 1.00 79.44 481 ASP A N 1
ATOM 3782 C CA . ASP A 1 481 ? -9.129 17.267 -17.749 1.00 79.44 481 ASP A CA 1
ATOM 3783 C C . ASP A 1 481 ? -9.601 17.401 -16.289 1.00 79.44 481 ASP A C 1
ATOM 3785 O O . ASP A 1 481 ? -9.149 18.273 -15.543 1.00 79.44 481 ASP A O 1
ATOM 3789 N N . ALA A 1 482 ? -10.478 16.489 -15.854 1.00 80.56 482 ALA A N 1
ATOM 3790 C CA . ALA A 1 482 ? -10.967 16.426 -14.481 1.00 80.56 482 ALA A CA 1
ATOM 3791 C C . ALA A 1 482 ? -9.877 16.026 -13.469 1.00 80.56 482 ALA A C 1
ATOM 3793 O O . ALA A 1 482 ? -9.903 16.497 -12.328 1.00 80.56 482 ALA A O 1
ATOM 3794 N N . ILE A 1 483 ? -8.920 15.177 -13.867 1.00 88.38 483 ILE A N 1
ATOM 3795 C CA . ILE A 1 483 ? -7.853 14.652 -13.010 1.00 88.38 483 ILE A CA 1
ATOM 3796 C C . ILE A 1 483 ? -6.536 15.327 -13.382 1.00 88.38 483 ILE A C 1
ATOM 3798 O O . ILE A 1 483 ? -5.881 14.980 -14.359 1.00 88.38 483 ILE A O 1
ATOM 3802 N N . THR A 1 484 ? -6.107 16.258 -12.533 1.00 92.44 484 THR A N 1
ATOM 3803 C CA . THR A 1 484 ? -4.776 16.865 -12.629 1.00 92.44 484 THR A CA 1
ATOM 3804 C C . THR A 1 484 ? -3.991 16.635 -11.342 1.00 92.44 484 THR A C 1
ATOM 3806 O O . THR A 1 484 ? -4.596 16.553 -10.265 1.00 92.44 484 THR A O 1
ATOM 3809 N N . PRO A 1 485 ? -2.644 16.613 -11.389 1.00 93.19 485 PRO A N 1
ATOM 3810 C CA . PRO A 1 485 ? -1.828 16.461 -10.186 1.00 93.19 485 PRO A CA 1
ATOM 3811 C C . PRO A 1 485 ? -2.135 17.518 -9.117 1.00 93.19 485 PRO A C 1
ATOM 3813 O O . PRO A 1 485 ? -2.175 17.205 -7.932 1.00 93.19 485 PRO A O 1
ATOM 3816 N N . ALA A 1 486 ? -2.424 18.760 -9.522 1.00 94.06 486 ALA A N 1
ATOM 3817 C CA . ALA A 1 486 ? -2.785 19.834 -8.598 1.00 94.06 486 ALA A CA 1
ATOM 3818 C C . ALA A 1 486 ? -4.124 19.572 -7.886 1.00 94.06 486 ALA A C 1
ATOM 3820 O O . ALA A 1 486 ? -4.208 19.733 -6.668 1.00 94.06 486 ALA A O 1
ATOM 3821 N N . ARG A 1 487 ? -5.152 19.120 -8.622 1.00 95.19 487 ARG A N 1
ATOM 3822 C CA . ARG A 1 487 ? -6.455 18.734 -8.050 1.00 95.19 487 ARG A CA 1
ATOM 3823 C C . ARG A 1 487 ? -6.316 17.545 -7.101 1.00 95.19 487 ARG A C 1
ATOM 3825 O O . ARG A 1 487 ? -6.877 17.580 -6.013 1.00 95.19 487 ARG A O 1
ATOM 3832 N N . LEU A 1 488 ? -5.521 16.541 -7.472 1.00 96.31 488 LEU A N 1
ATOM 3833 C CA . LEU A 1 488 ? -5.243 15.363 -6.646 1.00 96.31 488 LEU A CA 1
ATOM 3834 C C . LEU A 1 488 ? -4.515 15.720 -5.339 1.00 96.31 488 LEU A C 1
ATOM 3836 O O . LEU A 1 488 ? -4.932 15.282 -4.268 1.00 96.31 488 LEU A O 1
ATOM 3840 N N . ILE A 1 489 ? -3.472 16.557 -5.400 1.00 96.88 489 ILE A N 1
ATOM 3841 C CA . ILE A 1 489 ? -2.750 17.042 -4.209 1.00 96.88 489 ILE A CA 1
ATOM 3842 C C . ILE A 1 489 ? -3.675 17.882 -3.322 1.00 96.88 489 ILE A C 1
ATOM 3844 O O . ILE A 1 489 ? -3.725 17.667 -2.112 1.00 96.88 489 ILE A O 1
ATOM 3848 N N . GLY A 1 490 ? -4.430 18.815 -3.911 1.00 97.06 490 GLY A N 1
ATOM 3849 C CA . GLY A 1 490 ? -5.394 19.635 -3.177 1.00 97.06 490 GLY A CA 1
ATOM 3850 C C . GLY A 1 490 ? -6.464 18.785 -2.491 1.00 97.06 490 GLY A C 1
ATOM 3851 O O . GLY A 1 490 ? -6.737 18.974 -1.307 1.00 97.06 490 GLY A O 1
ATOM 3852 N N . PHE A 1 491 ? -7.005 17.793 -3.202 1.00 97.50 491 PHE A N 1
ATOM 3853 C CA . PHE A 1 491 ? -7.956 16.833 -2.655 1.00 97.50 491 PHE A CA 1
ATOM 3854 C C . PHE A 1 491 ? -7.359 16.047 -1.486 1.00 97.50 491 PHE A C 1
ATOM 3856 O O . PHE A 1 491 ? -7.982 16.006 -0.429 1.00 97.50 491 PHE A O 1
ATOM 3863 N N . LEU A 1 492 ? -6.143 15.506 -1.637 1.00 97.69 492 LEU A N 1
ATOM 3864 C CA . LEU A 1 492 ? -5.422 14.781 -0.586 1.00 97.69 492 LEU A CA 1
ATOM 3865 C C . LEU A 1 492 ? -5.244 15.626 0.683 1.00 97.69 492 LEU A C 1
ATOM 3867 O O . LEU A 1 492 ? -5.512 15.147 1.783 1.00 97.69 492 LEU A O 1
ATOM 3871 N N . ILE A 1 493 ? -4.821 16.883 0.548 1.00 97.31 493 ILE A N 1
ATOM 3872 C CA . ILE A 1 493 ? -4.659 17.786 1.695 1.00 97.31 493 ILE A CA 1
ATOM 3873 C C . ILE A 1 493 ? -6.005 17.992 2.399 1.00 97.31 493 ILE A C 1
ATOM 3875 O O . ILE A 1 493 ? -6.095 17.873 3.621 1.00 97.31 493 ILE A O 1
ATOM 3879 N N . LEU A 1 494 ? -7.067 18.260 1.636 1.00 97.00 494 LEU A N 1
ATOM 3880 C CA . LEU A 1 494 ? -8.392 18.524 2.192 1.00 97.00 494 LEU A CA 1
ATOM 3881 C C . LEU A 1 494 ? -8.975 17.309 2.918 1.00 97.00 494 LEU A C 1
ATOM 3883 O O . LEU A 1 494 ? -9.465 17.451 4.036 1.00 97.00 494 LEU A O 1
ATOM 3887 N N . ILE A 1 495 ? -8.900 16.108 2.346 1.00 96.06 495 ILE A N 1
ATOM 3888 C CA . ILE A 1 495 ? -9.399 14.904 3.029 1.00 96.06 495 ILE A CA 1
ATOM 3889 C C . ILE A 1 495 ? -8.569 14.551 4.263 1.00 96.06 495 ILE A C 1
ATOM 3891 O O . ILE A 1 495 ? -9.153 14.162 5.271 1.00 96.06 495 ILE A O 1
ATOM 3895 N N . LEU A 1 496 ? -7.246 14.730 4.255 1.00 95.00 496 LEU A N 1
ATOM 3896 C CA . LEU A 1 496 ? -6.438 14.479 5.453 1.00 95.00 496 LEU A CA 1
ATOM 3897 C C . LEU A 1 496 ? -6.785 15.438 6.598 1.00 95.00 496 LEU A C 1
ATOM 3899 O O . LEU A 1 496 ? -6.835 15.018 7.751 1.00 95.00 496 LEU A O 1
ATOM 3903 N N . LEU A 1 497 ? -7.097 16.696 6.282 1.00 95.44 497 LEU A N 1
ATOM 3904 C CA . LEU A 1 497 ? -7.453 17.698 7.286 1.00 95.44 497 LEU A CA 1
ATOM 3905 C C . LEU A 1 497 ? -8.908 17.598 7.757 1.00 95.44 497 LEU A C 1
ATOM 3907 O O . LEU A 1 497 ? -9.168 17.736 8.947 1.00 95.44 497 LEU A O 1
ATOM 3911 N N . PHE A 1 498 ? -9.865 17.379 6.853 1.00 96.25 498 PHE A N 1
ATOM 3912 C CA . PHE A 1 498 ? -11.289 17.580 7.154 1.00 96.25 498 PHE A CA 1
ATOM 3913 C C . PHE A 1 498 ? -12.110 16.300 7.274 1.00 96.25 498 PHE A C 1
ATOM 3915 O O . PHE A 1 498 ? -13.167 16.334 7.900 1.00 96.25 498 PHE A O 1
ATOM 3922 N N . ARG A 1 499 ? -11.657 15.168 6.722 1.00 93.94 499 ARG A N 1
ATOM 3923 C CA . ARG A 1 499 ? -12.438 13.917 6.748 1.00 93.94 499 ARG A CA 1
ATOM 3924 C C . ARG A 1 499 ? -12.705 13.430 8.173 1.00 93.94 499 ARG A C 1
ATOM 3926 O O . ARG A 1 499 ? -13.745 12.830 8.418 1.00 93.94 499 ARG A O 1
ATOM 3933 N N . ARG A 1 500 ? -11.769 13.662 9.103 1.00 94.69 500 ARG A N 1
ATOM 3934 C CA . ARG A 1 500 ? -11.802 13.024 10.429 1.00 94.69 500 ARG A CA 1
ATOM 3935 C C . ARG A 1 500 ? -11.508 13.958 11.599 1.00 94.69 500 ARG A C 1
ATOM 3937 O O . ARG A 1 500 ? -12.273 13.955 12.561 1.00 94.69 500 ARG A O 1
ATOM 3944 N N . ILE A 1 501 ? -10.462 14.785 11.515 1.00 95.69 501 ILE A N 1
ATOM 3945 C CA . ILE A 1 501 ? -10.029 15.662 12.620 1.00 95.69 501 ILE A CA 1
ATOM 3946 C C . ILE A 1 501 ? -11.178 16.535 13.168 1.00 95.69 501 ILE A C 1
ATOM 3948 O O . ILE A 1 501 ? -11.390 16.508 14.382 1.00 95.69 501 ILE A O 1
ATOM 3952 N N . PRO A 1 502 ? -11.981 17.242 12.342 1.00 96.62 502 PRO A N 1
ATOM 3953 C CA . PRO A 1 502 ? -13.011 18.138 12.862 1.00 96.62 502 PRO A CA 1
ATOM 3954 C C . PRO A 1 502 ? -14.122 17.390 13.601 1.00 96.62 502 PRO A C 1
ATOM 3956 O O . PRO A 1 502 ? -14.504 17.786 14.698 1.00 96.62 502 PRO A O 1
ATOM 3959 N N . ILE A 1 503 ? -14.627 16.289 13.033 1.00 96.00 503 ILE A N 1
ATOM 3960 C CA . ILE A 1 503 ? -15.736 15.540 13.634 1.00 96.00 503 ILE A CA 1
ATOM 3961 C C . ILE A 1 503 ? -15.307 14.798 14.899 1.00 96.00 503 ILE A C 1
ATOM 3963 O O . ILE A 1 503 ? -16.050 14.801 15.877 1.00 96.00 503 ILE A O 1
ATOM 3967 N N . VAL A 1 504 ? -14.099 14.224 14.931 1.00 95.75 504 VAL A N 1
ATOM 3968 C CA . VAL A 1 504 ? -13.562 13.595 16.148 1.00 95.75 504 VAL A CA 1
ATOM 3969 C C . VAL A 1 504 ? -13.420 14.633 17.256 1.00 95.75 504 VAL A C 1
ATOM 3971 O O . VAL A 1 504 ? -13.837 14.377 18.383 1.00 95.75 504 VAL A O 1
ATOM 3974 N N . PHE A 1 505 ? -12.910 15.825 16.935 1.00 95.56 505 PHE A N 1
ATOM 3975 C CA . PHE A 1 505 ? -12.790 16.908 17.905 1.00 95.56 505 PHE A CA 1
ATOM 3976 C C . PHE A 1 505 ? -14.159 17.383 18.420 1.00 95.56 505 PHE A C 1
ATOM 3978 O O . PHE A 1 505 ? -14.331 17.551 19.625 1.00 95.56 505 PHE A O 1
ATOM 3985 N N . ILE A 1 506 ? -15.159 17.527 17.543 1.00 95.75 506 ILE A N 1
ATOM 3986 C CA . ILE A 1 506 ? -16.535 17.882 17.935 1.00 95.75 506 ILE A CA 1
ATOM 3987 C C . ILE A 1 506 ? -17.139 16.819 18.863 1.00 95.75 506 ILE A C 1
ATOM 3989 O O . ILE A 1 506 ? -17.714 17.162 19.892 1.00 95.75 506 ILE A O 1
ATOM 3993 N N . LEU A 1 507 ? -16.996 15.531 18.536 1.00 94.56 507 LEU A N 1
ATOM 3994 C CA . LEU A 1 507 ? -17.523 14.440 19.364 1.00 94.56 507 LEU A CA 1
ATOM 3995 C C . LEU A 1 507 ? -16.791 14.311 20.703 1.00 94.56 507 LEU A C 1
ATOM 3997 O O . LEU A 1 507 ? -17.413 13.955 21.704 1.00 94.56 507 LEU A O 1
ATOM 4001 N N . PHE A 1 508 ? -15.493 14.616 20.730 1.00 93.81 508 PHE A N 1
ATOM 4002 C CA . PHE A 1 508 ? -14.721 14.732 21.963 1.00 93.81 508 PHE A CA 1
ATOM 4003 C C . PHE A 1 508 ? -15.272 15.858 22.850 1.00 93.81 508 PHE A C 1
ATOM 4005 O O . PHE A 1 508 ? -15.630 15.597 23.993 1.00 93.81 508 PHE A O 1
ATOM 4012 N N . GLN A 1 509 ? -15.453 17.068 22.307 1.00 93.00 509 GLN A N 1
ATOM 4013 C CA . GLN A 1 509 ? -16.041 18.205 23.036 1.00 93.00 509 GLN A CA 1
ATOM 4014 C C . GLN A 1 509 ? -17.482 17.934 23.501 1.00 93.00 509 GLN A C 1
ATOM 4016 O O . GLN A 1 509 ? -17.909 18.420 24.545 1.00 93.00 509 GLN A O 1
ATOM 4021 N N . ALA A 1 510 ? -18.235 17.126 22.751 1.00 92.25 510 ALA A N 1
ATOM 4022 C CA . ALA A 1 510 ? -19.585 16.698 23.107 1.00 92.25 510 ALA A CA 1
ATOM 4023 C C . ALA A 1 510 ? -19.628 15.543 24.132 1.00 92.25 510 ALA A C 1
ATOM 4025 O O . ALA A 1 510 ? -20.708 15.015 24.398 1.00 92.25 510 ALA A O 1
ATOM 4026 N N . ASN A 1 511 ? -18.486 15.117 24.691 1.00 88.56 511 ASN A N 1
ATOM 4027 C CA . ASN A 1 511 ? -18.363 13.978 25.611 1.00 88.56 511 ASN A CA 1
ATOM 4028 C C . ASN A 1 511 ? -18.904 12.647 25.045 1.00 88.56 511 ASN A C 1
ATOM 4030 O O . ASN A 1 511 ? -19.309 11.752 25.788 1.00 88.56 511 ASN A O 1
ATOM 4034 N N . MET A 1 512 ? -18.891 12.484 23.718 1.00 87.88 512 MET A N 1
ATOM 4035 C CA . MET A 1 512 ? -19.331 11.260 23.030 1.00 87.88 512 MET A CA 1
ATOM 4036 C C . MET A 1 512 ? -18.189 10.255 22.807 1.00 87.88 512 MET A C 1
ATOM 4038 O O . MET A 1 512 ? -18.427 9.132 22.360 1.00 87.88 512 MET A O 1
ATOM 4042 N N . LEU A 1 513 ? -16.953 10.633 23.151 1.00 87.94 513 LEU A N 1
ATOM 4043 C CA . LEU A 1 513 ? -15.761 9.782 23.125 1.00 87.94 513 LEU A CA 1
ATOM 4044 C C . LEU A 1 513 ? -15.190 9.615 24.547 1.00 87.94 513 LEU A C 1
ATOM 4046 O O . LEU A 1 513 ? -14.130 10.156 24.843 1.00 87.94 513 LEU A O 1
ATOM 4050 N N . PRO A 1 514 ? -15.839 8.838 25.438 1.00 81.31 514 PRO A N 1
ATOM 4051 C CA . PRO A 1 514 ? -15.436 8.725 26.849 1.00 81.31 514 PRO A CA 1
ATOM 4052 C C . PRO A 1 514 ? -14.033 8.125 27.049 1.00 81.31 514 PRO A C 1
ATOM 4054 O O . PRO A 1 514 ? -13.443 8.241 28.117 1.00 81.31 514 PRO A O 1
ATOM 4057 N N . PHE A 1 515 ? -13.487 7.474 26.016 1.00 84.44 515 PHE A N 1
ATOM 4058 C CA . PHE A 1 515 ? -12.130 6.926 25.997 1.00 84.44 515 PHE A CA 1
ATOM 4059 C C . PHE A 1 515 ? -11.119 7.845 25.302 1.00 84.44 515 PHE A C 1
ATOM 4061 O O . PHE A 1 515 ? -10.045 7.381 24.942 1.00 84.44 515 PHE A O 1
ATOM 4068 N N . VAL A 1 516 ? -11.423 9.125 25.135 1.00 89.19 516 VAL A N 1
ATOM 4069 C CA . VAL A 1 516 ? -10.474 10.158 24.720 1.00 89.19 516 VAL A CA 1
ATOM 4070 C C . VAL A 1 516 ? -10.534 11.221 25.809 1.00 89.19 516 VAL A C 1
ATOM 4072 O O . VAL A 1 516 ? -11.605 11.756 26.074 1.00 89.19 516 VAL A O 1
ATOM 4075 N N . LYS A 1 517 ? -9.426 11.440 26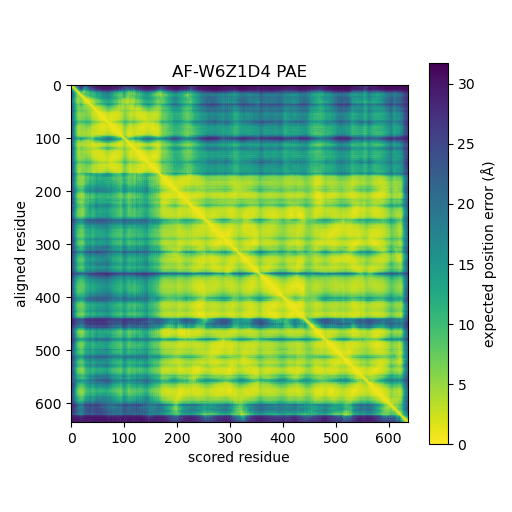.518 1.00 89.56 517 LYS A N 1
ATOM 4076 C CA . LYS A 1 517 ? -9.361 12.298 27.711 1.00 89.56 517 LYS A CA 1
ATOM 4077 C C . LYS A 1 517 ? -8.853 13.698 27.390 1.00 89.56 517 LYS A C 1
ATOM 4079 O O . LYS A 1 517 ? -9.307 14.657 28.003 1.00 89.56 517 LYS A O 1
ATOM 4084 N N . THR A 1 518 ? -7.932 13.825 26.438 1.00 92.31 518 THR A N 1
ATOM 4085 C CA . THR A 1 518 ? -7.254 15.096 26.161 1.00 92.31 518 THR A CA 1
ATOM 4086 C C . THR A 1 518 ? -7.426 15.540 24.715 1.00 92.31 518 THR A C 1
ATOM 4088 O O . THR A 1 518 ? -7.702 14.745 23.813 1.00 92.31 518 THR A O 1
ATOM 4091 N N . THR A 1 519 ? -7.224 16.836 24.477 1.00 91.88 519 THR A N 1
ATOM 4092 C CA . THR A 1 519 ? -7.220 17.413 23.127 1.00 91.88 519 THR A CA 1
ATOM 4093 C C . THR A 1 519 ? -6.155 16.765 22.243 1.00 91.88 519 THR A C 1
ATOM 4095 O O . THR A 1 519 ? -6.418 16.504 21.070 1.00 91.88 519 THR A O 1
ATOM 4098 N N . THR A 1 520 ? -4.980 16.451 22.795 1.00 90.81 520 THR A N 1
ATOM 4099 C CA . THR A 1 520 ? -3.915 15.770 22.050 1.00 90.81 520 THR A CA 1
ATOM 4100 C C . THR A 1 520 ? -4.333 14.362 21.643 1.00 90.81 520 THR A C 1
ATOM 4102 O O . THR A 1 520 ? -4.121 13.980 20.494 1.00 90.81 520 THR A O 1
ATOM 4105 N N . GLU A 1 521 ? -4.994 13.611 22.530 1.00 92.62 521 GLU A N 1
ATOM 4106 C CA . GLU A 1 521 ? -5.570 12.309 22.179 1.00 92.62 521 GLU A CA 1
ATOM 4107 C C . GLU A 1 521 ? -6.643 12.446 21.087 1.00 92.62 521 GLU A C 1
ATOM 4109 O O . GLU A 1 521 ? -6.653 11.656 20.147 1.00 92.62 521 GLU A O 1
ATOM 4114 N N . ALA A 1 522 ? -7.509 13.464 21.149 1.00 93.50 522 ALA A N 1
ATOM 4115 C CA . ALA A 1 522 ? -8.540 13.696 20.134 1.00 93.50 522 ALA A CA 1
ATOM 4116 C C . ALA A 1 522 ? -7.946 14.039 18.758 1.00 93.50 522 ALA A C 1
ATOM 4118 O O . ALA A 1 522 ? -8.398 13.512 17.742 1.00 93.50 522 ALA A O 1
ATOM 4119 N N . LEU A 1 523 ? -6.910 14.882 18.716 1.00 93.69 523 LEU A N 1
ATOM 4120 C CA . LEU A 1 523 ? -6.184 15.200 17.484 1.00 93.69 523 LEU A CA 1
ATOM 4121 C C . LEU A 1 523 ? -5.429 13.983 16.947 1.00 93.69 523 LEU A C 1
ATOM 4123 O O . LEU A 1 523 ? -5.441 13.748 15.742 1.00 93.69 523 LEU A O 1
ATOM 4127 N N . PHE A 1 524 ? -4.826 13.180 17.826 1.00 92.19 524 PHE A N 1
ATOM 4128 C CA . PHE A 1 524 ? -4.150 11.943 17.446 1.00 92.19 524 PHE A CA 1
ATOM 4129 C C . PHE A 1 524 ? -5.133 10.933 16.847 1.00 92.19 524 PHE A C 1
ATOM 4131 O O . PHE A 1 524 ? -4.887 10.416 15.761 1.00 92.19 524 PHE A O 1
ATOM 4138 N N . VAL A 1 525 ? -6.274 10.700 17.506 1.00 92.62 525 VAL A N 1
ATOM 4139 C CA . VAL A 1 525 ? -7.355 9.850 16.985 1.00 92.62 525 VAL A CA 1
ATOM 4140 C C . VAL A 1 525 ? -7.887 10.416 15.670 1.00 92.62 525 VAL A C 1
ATOM 4142 O O . VAL A 1 525 ? -8.113 9.663 14.736 1.00 92.62 525 VAL A O 1
ATOM 4145 N N . GLY A 1 526 ? -8.038 11.735 15.544 1.00 92.88 526 GLY A N 1
ATOM 4146 C CA . GLY A 1 526 ? -8.454 12.379 14.299 1.00 92.88 526 GLY A CA 1
ATOM 4147 C C . GLY A 1 526 ? -7.464 12.186 13.145 1.00 92.88 526 GLY A C 1
ATOM 4148 O O . GLY A 1 526 ? -7.887 11.924 12.021 1.00 92.88 526 GLY A O 1
ATOM 4149 N N . HIS A 1 527 ? -6.162 12.298 13.421 1.00 92.50 527 HIS A N 1
ATOM 4150 C CA . HIS A 1 527 ? -5.083 12.190 12.435 1.00 92.50 527 HIS A CA 1
ATOM 4151 C C . HIS A 1 527 ? -4.810 10.744 12.022 1.00 92.50 527 HIS A C 1
ATOM 4153 O O . HIS A 1 527 ? -4.725 10.457 10.837 1.00 92.50 527 HIS A O 1
ATOM 4159 N N . PHE A 1 528 ? -4.706 9.808 12.970 1.00 88.69 528 PHE A N 1
ATOM 4160 C CA . PHE A 1 528 ? -4.334 8.415 12.696 1.00 88.69 528 PHE A CA 1
ATOM 4161 C C . PHE A 1 528 ? -5.515 7.578 12.197 1.00 88.69 528 PHE A C 1
ATOM 4163 O O . PHE A 1 528 ? -5.998 6.674 12.877 1.00 88.69 528 PHE A O 1
ATOM 4170 N N . GLY A 1 529 ? -5.981 7.900 10.987 1.00 88.25 529 GLY A N 1
ATOM 4171 C CA . GLY A 1 529 ? -6.963 7.135 10.214 1.00 88.25 529 GLY A CA 1
ATOM 4172 C C . GLY A 1 529 ? -6.448 6.845 8.805 1.00 88.25 529 GLY A C 1
ATOM 4173 O O . GLY A 1 529 ? -7.005 7.381 7.844 1.00 88.25 529 GLY A O 1
ATOM 4174 N N . PRO A 1 530 ? -5.361 6.070 8.658 1.00 93.00 530 PRO A N 1
ATOM 4175 C CA . PRO A 1 530 ? -4.726 5.847 7.364 1.00 93.00 530 PRO A CA 1
ATOM 4176 C C . PRO A 1 530 ? -5.678 5.175 6.365 1.00 93.00 530 PRO A C 1
ATOM 4178 O O . PRO A 1 530 ? -6.588 4.463 6.758 1.00 93.00 530 PRO A O 1
ATOM 4181 N N . MET A 1 531 ? -5.473 5.403 5.068 1.00 93.94 531 MET A N 1
ATOM 4182 C CA . MET A 1 531 ? -6.225 4.781 3.966 1.00 93.94 531 MET A CA 1
ATOM 4183 C C . MET A 1 531 ? -5.262 3.893 3.195 1.00 93.94 531 MET A C 1
ATOM 4185 O O . MET A 1 531 ? -4.205 4.373 2.785 1.00 93.94 531 MET A O 1
ATOM 4189 N N . GLY A 1 532 ? -5.619 2.627 3.018 1.00 93.12 532 GLY A N 1
ATOM 4190 C CA . GLY A 1 532 ? -4.694 1.593 2.569 1.00 93.12 532 GLY A CA 1
ATOM 4191 C C . GLY A 1 532 ? -5.364 0.544 1.695 1.00 93.12 532 GLY A C 1
ATOM 4192 O O . GLY A 1 532 ? -6.088 0.867 0.755 1.00 93.12 532 GLY A O 1
ATOM 4193 N N . VAL A 1 533 ? -5.099 -0.719 2.009 1.00 92.81 533 VAL A N 1
ATOM 4194 C CA . VAL A 1 533 ? -5.467 -1.887 1.208 1.00 92.81 533 VAL A CA 1
ATOM 4195 C C . VAL A 1 533 ? -6.988 -2.039 1.096 1.00 92.81 533 VAL A C 1
ATOM 4197 O O . VAL A 1 533 ? -7.483 -2.318 0.003 1.00 92.81 533 VAL A O 1
ATOM 4200 N N . GLY A 1 534 ? -7.736 -1.764 2.173 1.00 93.56 534 GLY A N 1
ATOM 4201 C CA . GLY A 1 534 ? -9.208 -1.796 2.167 1.00 93.56 534 GLY A CA 1
ATOM 4202 C C . GLY A 1 534 ? -9.834 -0.865 1.122 1.00 93.56 534 GLY A C 1
ATOM 4203 O O . GLY A 1 534 ? -10.756 -1.248 0.402 1.00 93.56 534 GLY A O 1
ATOM 4204 N N . ALA A 1 535 ? -9.260 0.326 0.933 1.00 96.25 535 ALA A N 1
ATOM 4205 C CA . ALA A 1 535 ? -9.727 1.277 -0.074 1.00 96.25 535 ALA A CA 1
ATOM 4206 C C . ALA A 1 535 ? -9.533 0.755 -1.508 1.00 96.25 535 ALA A C 1
ATOM 4208 O O . ALA A 1 535 ? -10.399 0.958 -2.361 1.00 96.25 535 ALA A O 1
ATOM 4209 N N . LEU A 1 536 ? -8.420 0.058 -1.769 1.00 95.88 536 LEU A N 1
ATOM 4210 C CA . LEU A 1 536 ? -8.138 -0.556 -3.071 1.00 95.88 536 LEU A CA 1
ATOM 4211 C C . LEU A 1 536 ? -9.106 -1.705 -3.362 1.00 95.88 536 LEU A C 1
ATOM 4213 O O . LEU A 1 536 ? -9.642 -1.769 -4.467 1.00 95.88 536 LEU A O 1
ATOM 4217 N N . PHE A 1 537 ? -9.385 -2.554 -2.366 1.00 95.75 537 PHE A N 1
ATOM 4218 C CA . PHE A 1 537 ? -10.406 -3.597 -2.480 1.00 95.75 537 PHE A CA 1
ATOM 4219 C C . PHE A 1 537 ? -11.767 -2.998 -2.855 1.00 95.75 537 PHE A C 1
ATOM 4221 O O . PHE A 1 537 ? -12.377 -3.413 -3.838 1.00 95.75 537 PHE A O 1
ATOM 4228 N N . LEU A 1 538 ? -12.220 -1.975 -2.121 1.00 96.00 538 LEU A N 1
ATOM 4229 C CA . LEU A 1 538 ? -13.515 -1.335 -2.369 1.00 96.00 538 LEU A CA 1
ATOM 4230 C C . LEU A 1 538 ? -13.574 -0.644 -3.733 1.00 96.00 538 LEU A C 1
ATOM 4232 O O . LEU A 1 538 ? -14.636 -0.617 -4.349 1.00 96.00 538 LEU A O 1
ATOM 4236 N N . ALA A 1 539 ? -12.459 -0.091 -4.216 1.00 96.25 539 ALA A N 1
ATOM 4237 C CA . ALA A 1 539 ? -12.390 0.504 -5.546 1.00 96.25 539 ALA A CA 1
ATOM 4238 C C . ALA A 1 539 ? -12.579 -0.545 -6.650 1.00 96.25 539 ALA A C 1
ATOM 4240 O O . ALA A 1 539 ? -13.314 -0.295 -7.605 1.00 96.25 539 ALA A O 1
ATOM 4241 N N . ILE A 1 540 ? -11.958 -1.722 -6.514 1.00 95.06 540 ILE A N 1
ATOM 4242 C CA . ILE A 1 540 ? -12.151 -2.818 -7.470 1.00 95.06 540 ILE A CA 1
ATOM 4243 C C . ILE A 1 540 ? -13.542 -3.446 -7.330 1.00 95.06 540 ILE A C 1
ATOM 4245 O O . ILE A 1 540 ? -14.187 -3.689 -8.344 1.00 95.06 540 ILE A O 1
ATOM 4249 N N . GLU A 1 541 ? -14.062 -3.626 -6.114 1.00 94.69 541 GLU A N 1
ATOM 4250 C CA . GLU A 1 541 ? -15.440 -4.095 -5.891 1.00 94.69 541 GLU A CA 1
ATOM 4251 C C . GLU A 1 541 ? -16.461 -3.150 -6.541 1.00 94.69 541 GLU A C 1
ATOM 4253 O O . GLU A 1 541 ? -17.401 -3.589 -7.202 1.00 94.69 541 GLU A O 1
ATOM 4258 N N . ALA A 1 542 ? -16.265 -1.837 -6.410 1.00 94.62 542 ALA A N 1
ATOM 4259 C CA . ALA A 1 542 ? -17.110 -0.846 -7.061 1.00 94.62 542 ALA A CA 1
ATOM 4260 C C . ALA A 1 542 ? -17.062 -0.967 -8.591 1.00 94.62 542 ALA A C 1
ATOM 4262 O O . ALA A 1 542 ? -18.108 -0.917 -9.239 1.00 94.62 542 ALA A O 1
ATOM 4263 N N . ARG A 1 543 ? -15.867 -1.158 -9.167 1.00 93.75 543 ARG A N 1
ATOM 4264 C CA . ARG A 1 543 ? -15.691 -1.388 -10.609 1.00 93.75 543 ARG A CA 1
ATOM 4265 C C . ARG A 1 543 ? -16.390 -2.671 -11.048 1.00 93.75 543 ARG A C 1
ATOM 4267 O O . ARG A 1 543 ? -17.247 -2.600 -11.922 1.00 93.75 543 ARG A O 1
ATOM 4274 N N . ALA A 1 544 ? -16.158 -3.787 -10.357 1.00 92.19 544 ALA A N 1
ATOM 4275 C CA . ALA A 1 544 ? -16.809 -5.069 -10.620 1.00 92.19 544 ALA A CA 1
ATOM 4276 C C . ALA A 1 544 ? -18.341 -4.947 -10.672 1.00 92.19 544 ALA A C 1
ATOM 4278 O O . ALA A 1 544 ? -18.979 -5.363 -11.640 1.00 92.19 544 ALA A O 1
ATOM 4279 N N . GLN A 1 545 ? -18.940 -4.288 -9.677 1.00 91.38 545 GLN A N 1
ATOM 4280 C CA . GLN A 1 545 ? -20.392 -4.107 -9.605 1.00 91.38 545 GLN A CA 1
ATOM 4281 C C . GLN A 1 545 ? -20.941 -3.224 -10.734 1.00 91.38 545 GLN A C 1
ATOM 4283 O O . GLN A 1 545 ? -22.061 -3.445 -11.197 1.00 91.38 545 GLN A O 1
ATOM 4288 N N . LEU A 1 546 ? -20.184 -2.221 -11.182 1.00 90.62 546 LEU A N 1
ATOM 4289 C CA . LEU A 1 546 ? -20.588 -1.338 -12.280 1.00 90.62 546 LEU A CA 1
ATOM 4290 C C . LEU A 1 546 ? -20.414 -1.990 -13.658 1.00 90.62 546 LEU A C 1
ATOM 4292 O O . LEU A 1 546 ? -21.228 -1.732 -14.549 1.00 90.62 546 LEU A O 1
ATOM 4296 N N . GLU A 1 547 ? -19.394 -2.835 -13.804 1.00 89.25 547 GLU A N 1
ATOM 4297 C CA . GLU A 1 547 ? -19.041 -3.560 -15.027 1.00 89.25 547 GLU A CA 1
ATOM 4298 C C . GLU A 1 547 ? -19.946 -4.779 -15.249 1.00 89.25 547 GLU A C 1
ATOM 4300 O O . GLU A 1 547 ? -20.567 -4.914 -16.303 1.00 89.25 547 GLU A O 1
ATOM 4305 N N . THR A 1 548 ? -20.052 -5.663 -14.253 1.00 86.00 548 THR A N 1
ATOM 4306 C CA . THR A 1 548 ? -20.698 -6.980 -14.396 1.00 86.00 548 THR A CA 1
ATOM 4307 C C . THR A 1 548 ? -22.001 -7.110 -13.609 1.00 86.00 548 THR A C 1
ATOM 4309 O O . THR A 1 548 ? -22.765 -8.052 -13.824 1.00 86.00 548 THR A O 1
ATOM 4312 N N . GLY A 1 549 ? -22.288 -6.177 -12.693 1.00 83.94 549 GLY A N 1
ATOM 4313 C CA . GLY A 1 549 ? -23.402 -6.304 -11.746 1.00 83.94 549 GLY A CA 1
ATOM 4314 C C . GLY A 1 549 ? -23.168 -7.362 -10.661 1.00 83.94 549 GLY A C 1
ATOM 4315 O O . GLY A 1 549 ? -24.118 -7.742 -9.970 1.00 83.94 549 GLY A O 1
ATOM 4316 N N . THR A 1 550 ? -21.933 -7.856 -10.537 1.00 85.75 550 THR A N 1
ATOM 4317 C CA . THR A 1 550 ? -21.499 -8.867 -9.566 1.00 85.75 550 THR A CA 1
ATOM 4318 C C . THR A 1 550 ? -20.201 -8.424 -8.885 1.00 85.75 550 THR A C 1
ATOM 4320 O O . THR A 1 550 ? -19.608 -7.423 -9.273 1.00 85.75 550 THR A O 1
ATOM 4323 N N . SER A 1 551 ? -19.734 -9.179 -7.890 1.00 84.12 551 SER A N 1
ATOM 4324 C CA . SER A 1 551 ? -18.439 -8.948 -7.225 1.00 84.12 551 SER A CA 1
ATOM 4325 C C . SER A 1 551 ? -17.247 -9.527 -8.000 1.00 84.12 551 SER A C 1
ATOM 4327 O O . SER A 1 551 ? -16.191 -9.731 -7.412 1.00 84.12 551 SER A O 1
ATOM 4329 N N . LEU A 1 552 ? -17.415 -9.837 -9.291 1.00 86.06 552 LEU A N 1
ATOM 4330 C CA . LEU A 1 552 ? -16.363 -10.348 -10.170 1.00 86.06 552 LEU A CA 1
ATOM 4331 C C . LEU A 1 552 ? -15.991 -9.266 -11.200 1.00 86.06 552 LEU A C 1
ATOM 4333 O O . LEU A 1 552 ? -16.826 -8.954 -12.060 1.00 86.06 552 LEU A O 1
ATOM 4337 N N . PRO A 1 553 ? -14.795 -8.659 -11.109 1.00 87.75 553 PRO A N 1
ATOM 4338 C CA . PRO A 1 553 ? -14.327 -7.656 -12.052 1.00 87.75 553 PRO A CA 1
ATOM 4339 C C . PRO A 1 553 ? -13.925 -8.313 -13.366 1.00 87.75 553 PRO A C 1
ATOM 4341 O O . PRO A 1 553 ? -13.552 -9.489 -13.419 1.00 87.75 553 PRO A O 1
ATOM 4344 N N . LEU A 1 554 ? -13.976 -7.531 -14.439 1.00 83.75 554 LEU A N 1
ATOM 4345 C CA . LEU A 1 554 ? -13.310 -7.919 -15.672 1.00 83.75 554 LEU A CA 1
ATOM 4346 C C . LEU A 1 554 ? -11.802 -7.657 -15.527 1.00 83.75 554 LEU A C 1
ATOM 4348 O O . LEU A 1 554 ? -11.416 -6.730 -14.820 1.00 83.75 554 LEU A O 1
ATOM 4352 N N . PRO A 1 555 ? -10.926 -8.421 -16.209 1.00 79.12 555 PRO A N 1
ATOM 4353 C CA . PRO A 1 555 ? -9.487 -8.156 -16.170 1.00 79.12 555 PRO A CA 1
ATOM 4354 C C . PRO A 1 555 ? -9.119 -6.735 -16.613 1.00 79.12 555 PRO A C 1
ATOM 4356 O O . PRO A 1 555 ? -8.097 -6.209 -16.183 1.00 79.12 555 PRO A O 1
ATOM 4359 N N . ASN A 1 556 ? -9.946 -6.146 -17.485 1.00 75.00 556 ASN A N 1
ATOM 4360 C CA . ASN A 1 556 ? -9.885 -4.752 -17.902 1.00 75.00 556 ASN A CA 1
ATOM 4361 C C . ASN A 1 556 ? -11.318 -4.198 -18.009 1.00 75.00 556 ASN A C 1
ATOM 4363 O O . ASN A 1 556 ? -12.196 -4.934 -18.479 1.00 75.00 556 ASN A O 1
ATOM 4367 N N . PRO A 1 557 ? -11.555 -2.921 -17.655 1.00 75.25 557 PRO A N 1
ATOM 4368 C CA . PRO A 1 557 ? -12.838 -2.266 -17.857 1.00 75.25 557 PRO A CA 1
ATOM 4369 C C . PRO A 1 557 ? -13.308 -2.325 -19.307 1.00 75.25 557 PRO A C 1
ATOM 4371 O O . PRO A 1 557 ? -12.494 -2.152 -20.215 1.00 75.25 557 PRO A O 1
ATOM 4374 N N . PRO A 1 558 ? -14.616 -2.488 -19.537 1.00 79.19 558 PRO A N 1
ATOM 4375 C CA . PRO A 1 558 ? -15.213 -2.227 -20.831 1.00 79.19 558 PRO A CA 1
ATOM 4376 C C . PRO A 1 558 ? -15.238 -0.719 -21.125 1.00 79.19 558 PRO A C 1
ATOM 4378 O O . PRO A 1 558 ? -15.408 0.107 -20.227 1.00 79.19 558 PRO A O 1
ATOM 4381 N N . ASP A 1 559 ? -15.116 -0.368 -22.405 1.00 79.12 559 ASP A N 1
ATOM 4382 C CA . ASP A 1 559 ? -15.179 1.020 -22.885 1.00 79.12 559 ASP A CA 1
ATOM 4383 C C . ASP A 1 559 ? -16.605 1.456 -23.283 1.00 79.12 559 ASP A C 1
ATOM 4385 O O . ASP A 1 559 ? -16.837 2.618 -23.618 1.00 79.12 559 ASP A O 1
ATOM 4389 N N . ASP A 1 560 ? -17.575 0.536 -23.261 1.00 83.31 560 ASP A N 1
ATOM 4390 C CA . ASP A 1 560 ? -18.932 0.711 -23.790 1.00 83.31 560 ASP A CA 1
ATOM 4391 C C . ASP A 1 560 ? -20.033 0.778 -22.713 1.00 83.31 560 ASP A C 1
ATOM 4393 O O . ASP A 1 560 ? -21.214 0.551 -22.997 1.00 83.31 560 ASP A O 1
ATOM 4397 N N . LEU A 1 561 ? -19.690 1.134 -21.469 1.00 85.12 561 LEU A N 1
ATOM 4398 C CA . LEU A 1 561 ? -20.689 1.308 -20.411 1.00 85.12 561 LEU A CA 1
ATOM 4399 C C . LEU A 1 561 ? -21.521 2.591 -20.598 1.00 85.12 561 LEU A C 1
ATOM 4401 O O . LEU A 1 561 ? -21.065 3.574 -21.190 1.00 85.12 561 LEU A O 1
ATOM 4405 N N . PRO A 1 562 ? -22.740 2.650 -20.016 1.00 85.88 562 PRO A N 1
ATOM 4406 C CA . PRO A 1 562 ? -23.478 3.901 -19.887 1.00 85.88 562 PRO A CA 1
ATOM 4407 C C . PRO A 1 562 ? -22.603 5.001 -19.276 1.00 85.88 562 PRO A C 1
ATOM 4409 O O . PRO A 1 562 ? -21.880 4.745 -18.313 1.00 85.88 562 PRO A O 1
ATOM 4412 N N . ILE A 1 563 ? -22.717 6.228 -19.795 1.00 85.38 563 ILE A N 1
ATOM 4413 C CA . ILE A 1 563 ? -21.833 7.368 -19.473 1.00 85.38 563 ILE A CA 1
ATOM 4414 C C . ILE A 1 563 ? -21.643 7.561 -17.962 1.00 85.38 563 ILE A C 1
ATOM 4416 O O . ILE A 1 563 ? -20.530 7.809 -17.505 1.00 85.38 563 ILE A O 1
ATOM 4420 N N . GLU A 1 564 ? -22.716 7.425 -17.181 1.00 82.88 564 GLU A N 1
ATOM 4421 C CA . GLU A 1 564 ? -22.677 7.564 -15.721 1.00 82.88 564 GLU A CA 1
ATOM 4422 C C . GLU A 1 564 ? -21.773 6.508 -15.066 1.00 82.88 564 GLU A C 1
ATOM 4424 O O . GLU A 1 564 ? -20.936 6.842 -14.231 1.00 82.88 564 GLU A O 1
ATOM 4429 N N . ARG A 1 565 ? -21.866 5.245 -15.501 1.00 88.19 565 ARG A N 1
ATOM 4430 C CA . ARG A 1 565 ? -21.035 4.147 -14.985 1.00 88.19 565 ARG A CA 1
ATOM 4431 C C . ARG A 1 565 ? -19.600 4.249 -15.479 1.00 88.19 565 ARG A C 1
ATOM 4433 O O . ARG A 1 565 ? -18.682 4.096 -14.678 1.00 88.19 565 ARG A O 1
ATOM 4440 N N . GLN A 1 566 ? -19.411 4.563 -16.764 1.00 89.06 566 GLN A N 1
ATOM 4441 C CA . GLN A 1 566 ? -18.082 4.737 -17.355 1.00 89.06 566 GLN A CA 1
ATOM 4442 C C . GLN A 1 566 ? -17.301 5.829 -16.625 1.00 89.06 566 GLN A C 1
ATOM 4444 O O . GLN A 1 566 ? -16.117 5.660 -16.335 1.00 89.06 566 GLN A O 1
ATOM 4449 N N . ARG A 1 567 ? -17.975 6.930 -16.262 1.00 89.19 567 ARG A N 1
ATOM 4450 C CA . ARG A 1 567 ? -17.380 8.004 -15.465 1.00 89.19 567 ARG A CA 1
ATOM 4451 C C . ARG A 1 567 ? -16.889 7.483 -14.117 1.00 89.19 567 ARG A C 1
ATOM 4453 O O . ARG A 1 567 ? -15.737 7.723 -13.766 1.00 89.19 567 ARG A O 1
ATOM 4460 N N . THR A 1 568 ? -17.728 6.770 -13.365 1.00 90.88 568 THR A N 1
ATOM 4461 C CA . THR A 1 568 ? -17.335 6.250 -12.048 1.00 90.88 568 THR A CA 1
ATOM 4462 C C . THR A 1 568 ? -16.180 5.248 -12.150 1.00 90.88 568 THR A C 1
ATOM 4464 O O . THR A 1 568 ? -15.199 5.397 -11.424 1.00 90.88 568 THR A O 1
ATOM 4467 N N . VAL A 1 569 ? -16.251 4.281 -13.074 1.00 90.81 569 VAL A N 1
ATOM 4468 C CA . VAL A 1 569 ? -15.207 3.255 -13.287 1.00 90.81 569 VAL A CA 1
ATOM 4469 C C . VAL A 1 569 ? -13.863 3.888 -13.652 1.00 90.81 569 VAL A C 1
ATOM 4471 O O . VAL A 1 569 ? -12.825 3.489 -13.129 1.00 90.81 569 VAL A O 1
ATOM 4474 N N . THR A 1 570 ? -13.887 4.929 -14.484 1.00 89.62 570 THR A N 1
ATOM 4475 C CA . THR A 1 570 ? -12.682 5.645 -14.923 1.00 89.62 570 THR A CA 1
ATOM 4476 C C . THR A 1 570 ? -12.056 6.499 -13.813 1.00 89.62 570 THR A C 1
ATOM 4478 O O . THR A 1 570 ? -10.833 6.572 -13.702 1.00 89.62 570 THR A O 1
ATOM 4481 N N . LEU A 1 571 ? -12.868 7.159 -12.978 1.00 92.81 571 LEU A N 1
ATOM 4482 C CA . LEU A 1 571 ? -12.373 8.086 -11.949 1.00 92.81 571 LEU A CA 1
ATOM 4483 C C . LEU A 1 571 ? -11.928 7.386 -10.656 1.00 92.81 571 LEU A C 1
ATOM 4485 O O . LEU A 1 571 ? -11.013 7.865 -9.985 1.00 92.81 571 LEU A O 1
ATOM 4489 N N . ILE A 1 572 ? -12.567 6.274 -10.281 1.00 94.62 572 ILE A N 1
ATOM 4490 C CA . ILE A 1 572 ? -12.390 5.663 -8.956 1.00 94.62 572 ILE A CA 1
ATOM 4491 C C . ILE A 1 572 ? -10.968 5.155 -8.720 1.00 94.62 572 ILE A C 1
ATOM 4493 O O . ILE A 1 572 ? -10.370 5.473 -7.695 1.00 94.62 572 ILE A O 1
ATOM 4497 N N . TRP A 1 573 ? -10.392 4.434 -9.683 1.00 94.06 573 TRP A N 1
ATOM 4498 C CA . TRP A 1 573 ? -9.066 3.839 -9.545 1.00 94.06 573 TRP A CA 1
ATOM 4499 C C . TRP A 1 573 ? -7.942 4.877 -9.383 1.00 94.06 573 TRP A C 1
ATOM 4501 O O . TRP A 1 573 ? -7.222 4.800 -8.386 1.00 94.06 573 TRP A O 1
ATOM 4511 N N . PRO A 1 574 ? -7.779 5.885 -10.268 1.00 95.19 574 PRO A N 1
ATOM 4512 C CA . PRO A 1 574 ? -6.712 6.873 -10.113 1.00 95.19 574 PRO A CA 1
ATOM 4513 C C . PRO A 1 574 ? -6.870 7.719 -8.846 1.00 95.19 574 PRO A C 1
ATOM 4515 O O . PRO A 1 574 ? -5.880 7.959 -8.154 1.00 95.19 574 PRO A O 1
ATOM 4518 N N . ILE A 1 575 ? -8.094 8.139 -8.499 1.00 96.50 575 ILE A N 1
ATOM 4519 C CA . ILE A 1 575 ? -8.327 8.947 -7.295 1.00 96.50 575 ILE A CA 1
ATOM 4520 C C . ILE A 1 575 ? -7.997 8.133 -6.041 1.00 96.50 575 ILE A C 1
ATOM 4522 O O . ILE A 1 575 ? -7.249 8.610 -5.187 1.00 96.50 575 ILE A O 1
ATOM 4526 N N . VAL A 1 576 ? -8.497 6.898 -5.936 1.00 97.25 576 VAL A N 1
ATOM 4527 C CA . VAL A 1 576 ? -8.239 6.049 -4.767 1.00 97.25 576 VAL A CA 1
ATOM 4528 C C . VAL A 1 576 ? -6.757 5.697 -4.659 1.00 97.25 576 VAL A C 1
ATOM 4530 O O . VAL A 1 576 ? -6.182 5.887 -3.590 1.00 97.25 576 VAL A O 1
ATOM 4533 N N . CYS A 1 577 ? -6.099 5.288 -5.748 1.00 96.88 577 CYS A N 1
ATOM 4534 C CA . CYS A 1 577 ? -4.661 5.002 -5.747 1.00 96.88 577 CYS A CA 1
ATOM 4535 C C . CYS A 1 577 ? -3.826 6.210 -5.305 1.00 96.88 577 CYS A C 1
ATOM 4537 O O . CYS A 1 577 ? -2.903 6.058 -4.504 1.00 96.88 577 CYS A O 1
ATOM 4539 N N . PHE A 1 578 ? -4.151 7.417 -5.778 1.00 97.31 578 PHE A N 1
ATOM 4540 C CA . PHE A 1 578 ? -3.432 8.624 -5.373 1.00 97.31 578 PHE A CA 1
ATOM 4541 C C . PHE A 1 578 ? -3.612 8.925 -3.881 1.00 97.31 578 PHE A C 1
ATOM 4543 O O . PHE A 1 578 ? -2.648 9.247 -3.182 1.00 97.31 578 PHE A O 1
ATOM 4550 N N . VAL A 1 579 ? -4.839 8.794 -3.372 1.00 97.44 579 VAL A N 1
ATOM 4551 C CA . VAL A 1 579 ? -5.124 9.026 -1.954 1.00 97.44 579 VAL A CA 1
ATOM 4552 C C . VAL A 1 579 ? -4.470 7.968 -1.072 1.00 97.44 579 VAL A C 1
ATOM 4554 O O . VAL A 1 579 ? -3.884 8.326 -0.055 1.00 97.44 579 VAL A O 1
ATOM 4557 N N . VAL A 1 580 ? -4.504 6.693 -1.463 1.00 97.31 580 VAL A N 1
ATOM 4558 C CA . VAL A 1 580 ? -3.826 5.603 -0.747 1.00 97.31 580 VAL A CA 1
ATOM 4559 C C . VAL A 1 580 ? -2.313 5.826 -0.727 1.00 97.31 580 VAL A C 1
ATOM 4561 O O . VAL A 1 580 ? -1.705 5.716 0.338 1.00 97.31 580 VAL A O 1
ATOM 4564 N N . LEU A 1 581 ? -1.703 6.232 -1.848 1.00 97.06 581 LEU A N 1
ATOM 4565 C CA . LEU A 1 581 ? -0.287 6.614 -1.902 1.00 97.06 581 LEU A CA 1
ATOM 4566 C C . LEU A 1 581 ? 0.017 7.741 -0.904 1.00 97.06 581 LEU A C 1
ATOM 4568 O O . LEU A 1 581 ? 0.897 7.603 -0.054 1.00 97.06 581 LEU A O 1
ATOM 4572 N N . GLY A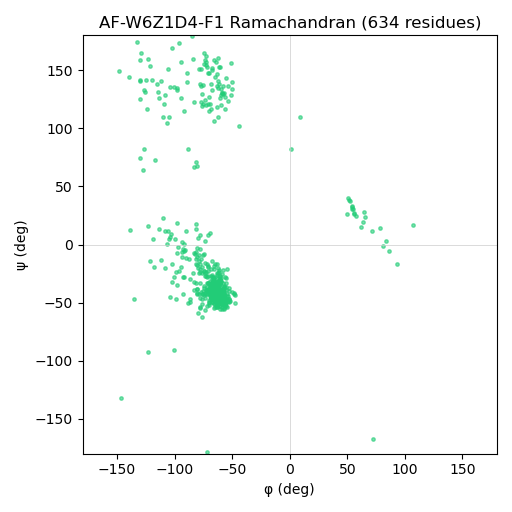 1 582 ? -0.721 8.850 -0.989 1.00 96.88 582 GLY A N 1
ATOM 4573 C CA . GLY A 1 582 ? -0.508 10.013 -0.131 1.00 96.88 582 GLY A CA 1
ATOM 4574 C C . GLY A 1 582 ? -0.727 9.710 1.350 1.00 96.88 582 GLY A C 1
ATOM 4575 O O . GLY A 1 582 ? 0.070 10.107 2.198 1.00 96.88 582 GLY A O 1
ATOM 4576 N N . SER A 1 583 ? -1.776 8.953 1.658 1.00 95.88 583 SER A N 1
ATOM 4577 C CA . SER A 1 583 ? -2.124 8.527 3.010 1.00 95.88 583 SER A CA 1
ATOM 4578 C C . SER A 1 583 ? -1.072 7.594 3.600 1.00 95.88 583 SER A C 1
ATOM 4580 O O . SER A 1 583 ? -0.660 7.802 4.741 1.00 95.88 583 SER A O 1
ATOM 4582 N N . THR A 1 584 ? -0.584 6.630 2.815 1.00 94.88 584 THR A N 1
ATOM 4583 C CA . THR A 1 584 ? 0.506 5.732 3.210 1.00 94.88 584 THR A CA 1
ATOM 4584 C C . THR A 1 584 ? 1.743 6.543 3.584 1.00 94.88 584 THR A C 1
ATOM 4586 O O . THR A 1 584 ? 2.257 6.388 4.688 1.00 94.88 584 THR A O 1
ATOM 4589 N N . MET A 1 585 ? 2.175 7.473 2.724 1.00 95.19 585 MET A N 1
ATOM 4590 C CA . MET A 1 585 ? 3.354 8.309 2.983 1.00 95.19 585 MET A CA 1
ATOM 4591 C C . MET A 1 585 ? 3.176 9.204 4.214 1.00 95.19 585 MET A C 1
ATOM 4593 O O . MET A 1 585 ? 4.045 9.241 5.082 1.00 95.19 585 MET A O 1
ATOM 4597 N N . ILE A 1 586 ? 2.051 9.916 4.320 1.00 94.62 586 ILE A N 1
ATOM 4598 C CA . ILE A 1 586 ? 1.848 10.912 5.379 1.00 94.62 586 ILE A CA 1
ATOM 4599 C C . ILE A 1 586 ? 1.683 10.244 6.742 1.00 94.62 586 ILE A C 1
ATOM 4601 O O . ILE A 1 586 ? 2.412 10.589 7.671 1.00 94.62 586 ILE A O 1
ATOM 4605 N N . HIS A 1 587 ? 0.786 9.267 6.886 1.00 91.81 587 HIS A N 1
ATOM 4606 C CA . HIS A 1 587 ? 0.591 8.589 8.173 1.00 91.81 587 HIS A CA 1
ATOM 4607 C C . HIS A 1 587 ? 1.801 7.729 8.537 1.00 91.81 587 HIS A C 1
ATOM 4609 O O . HIS A 1 587 ? 2.225 7.721 9.692 1.00 91.81 587 HIS A O 1
ATOM 4615 N N . GLY A 1 588 ? 2.401 7.059 7.553 1.00 88.88 588 GLY A N 1
ATOM 4616 C CA . GLY A 1 588 ? 3.541 6.188 7.785 1.00 88.88 588 GLY A CA 1
ATOM 4617 C C . GLY A 1 588 ? 4.825 6.927 8.176 1.00 88.88 588 GLY A C 1
ATOM 4618 O O . GLY A 1 588 ? 5.604 6.392 8.965 1.00 88.88 588 GLY A O 1
ATOM 4619 N N . PHE A 1 589 ? 5.042 8.156 7.694 1.00 90.81 589 PHE A N 1
ATOM 4620 C CA . PHE A 1 589 ? 6.149 9.010 8.147 1.00 90.81 589 PHE A CA 1
ATOM 4621 C C . PHE A 1 589 ? 5.769 9.955 9.297 1.00 90.81 589 PHE A C 1
ATOM 4623 O O . PHE A 1 589 ? 6.643 10.633 9.840 1.00 90.81 589 PHE A O 1
ATOM 4630 N N . SER A 1 590 ? 4.499 9.985 9.724 1.00 89.69 590 SER A N 1
ATOM 4631 C CA . SER A 1 590 ? 4.068 10.806 10.866 1.00 89.69 590 SER A CA 1
ATOM 4632 C C . SER A 1 590 ? 4.794 10.417 12.154 1.00 89.69 590 SER A C 1
ATOM 4634 O O . SER A 1 590 ? 5.128 11.292 12.942 1.00 89.69 590 SER A O 1
ATOM 4636 N N . THR A 1 591 ? 5.104 9.133 12.358 1.00 83.88 591 THR A N 1
ATOM 4637 C CA . THR A 1 591 ? 5.887 8.653 13.513 1.00 83.88 591 THR A CA 1
ATOM 4638 C C . THR A 1 591 ? 7.270 9.295 13.576 1.00 83.88 591 THR A C 1
ATOM 4640 O O . THR A 1 591 ? 7.680 9.798 14.625 1.00 83.88 591 THR A O 1
ATOM 4643 N N . LEU A 1 592 ? 7.970 9.339 12.440 1.00 86.38 592 LEU A N 1
ATOM 4644 C CA . LEU A 1 592 ? 9.260 10.007 12.303 1.00 86.38 592 LEU A CA 1
ATOM 4645 C C . LEU A 1 592 ? 9.119 11.518 12.521 1.00 86.38 592 LEU A C 1
ATOM 4647 O O . LEU A 1 592 ? 9.872 12.090 13.305 1.00 86.38 592 LEU A O 1
ATOM 4651 N N . ALA A 1 593 ? 8.135 12.158 11.883 1.00 87.19 593 ALA A N 1
ATOM 4652 C CA . ALA A 1 593 ? 7.912 13.597 12.011 1.00 87.19 593 ALA A CA 1
ATOM 4653 C C . ALA A 1 593 ? 7.614 14.012 13.463 1.00 87.19 593 ALA A C 1
ATOM 4655 O O . ALA A 1 593 ? 8.214 14.961 13.967 1.00 87.19 593 ALA A O 1
ATOM 4656 N N . VAL A 1 594 ? 6.751 13.266 14.161 1.00 85.56 594 VAL A N 1
ATOM 4657 C CA . VAL A 1 594 ? 6.441 13.476 15.585 1.00 85.56 594 VAL A CA 1
ATOM 4658 C C . VAL A 1 594 ? 7.678 13.256 16.454 1.00 85.56 594 VAL A C 1
ATOM 4660 O O . VAL A 1 594 ? 7.907 14.020 17.387 1.00 85.56 594 VAL A O 1
ATOM 4663 N N . SER A 1 595 ? 8.511 12.262 16.139 1.00 81.69 595 SER A N 1
ATOM 4664 C CA . SER A 1 595 ? 9.734 11.986 16.905 1.00 81.69 595 SER A CA 1
ATOM 4665 C C . SER A 1 595 ? 10.781 13.086 16.738 1.00 81.69 595 SER A C 1
ATOM 4667 O O . SER A 1 595 ? 11.328 13.564 17.726 1.00 81.69 595 SER A O 1
ATOM 4669 N N . ILE A 1 596 ? 11.007 13.550 15.505 1.00 85.12 596 ILE A N 1
ATOM 4670 C CA . ILE A 1 596 ? 11.889 14.689 15.214 1.00 85.12 596 ILE A CA 1
ATOM 4671 C C . ILE A 1 596 ? 11.361 15.952 15.903 1.00 85.12 596 ILE A C 1
ATOM 4673 O O . ILE A 1 596 ? 12.110 16.632 16.603 1.00 85.12 596 ILE A O 1
ATOM 4677 N N . GLY A 1 597 ? 10.070 16.254 15.742 1.00 82.88 597 GLY A N 1
ATOM 4678 C CA . GLY A 1 597 ? 9.443 17.423 16.357 1.00 82.88 597 GLY A CA 1
ATOM 4679 C C . GLY A 1 597 ? 9.551 17.400 17.881 1.00 82.88 597 GLY A C 1
ATOM 4680 O O . GLY A 1 597 ? 9.975 18.383 18.484 1.00 82.88 597 GLY A O 1
ATOM 4681 N N . GLY A 1 598 ? 9.252 16.255 18.501 1.00 79.62 598 GLY A N 1
ATOM 4682 C CA . GLY A 1 598 ? 9.372 16.056 19.943 1.00 79.62 598 GLY A CA 1
ATOM 4683 C C . GLY A 1 598 ? 10.810 16.164 20.455 1.00 79.62 598 GLY A C 1
ATOM 4684 O O . GLY A 1 598 ? 11.027 16.732 21.522 1.00 79.62 598 GLY A O 1
ATOM 4685 N N . HIS A 1 599 ? 11.794 15.677 19.694 1.00 81.44 599 HIS A N 1
ATOM 4686 C CA . HIS A 1 599 ? 13.211 15.797 20.038 1.00 81.44 599 HIS A CA 1
ATOM 4687 C C . HIS A 1 599 ? 13.671 17.262 20.057 1.00 81.44 599 HIS A C 1
ATOM 4689 O O . HIS A 1 599 ? 14.273 17.724 21.026 1.00 81.44 599 HIS A O 1
ATOM 4695 N N . PHE A 1 600 ? 13.356 18.025 19.006 1.00 85.06 600 PHE A N 1
ATOM 4696 C CA . PHE A 1 600 ? 13.796 19.419 18.890 1.00 85.06 600 PHE A CA 1
ATOM 4697 C C . PHE A 1 600 ? 12.984 20.403 19.739 1.00 85.06 600 PHE A C 1
ATOM 4699 O O . PHE A 1 600 ? 13.504 21.467 20.074 1.00 85.06 600 PHE A O 1
ATOM 4706 N N . ALA A 1 601 ? 11.761 20.046 20.144 1.00 82.81 601 ALA A N 1
ATOM 4707 C CA . ALA A 1 601 ? 10.971 20.827 21.096 1.00 82.81 601 ALA A CA 1
ATOM 4708 C C . ALA A 1 601 ? 11.554 20.812 22.525 1.00 82.81 601 ALA A C 1
ATOM 4710 O O . ALA A 1 601 ? 11.269 21.716 23.311 1.00 82.81 601 ALA A O 1
ATOM 4711 N N . ARG A 1 602 ? 12.385 19.817 22.869 1.00 80.56 602 ARG A N 1
ATOM 4712 C CA . ARG A 1 602 ? 13.052 19.716 24.179 1.00 80.56 602 ARG A CA 1
ATOM 4713 C C . ARG A 1 602 ? 14.263 20.639 24.272 1.00 80.56 602 ARG A C 1
ATOM 4715 O O . ARG A 1 602 ? 14.958 20.891 23.277 1.00 80.56 602 ARG A O 1
ATOM 4722 N N . LYS A 1 603 ? 14.560 21.091 25.495 1.00 81.56 603 LYS A N 1
ATOM 4723 C CA . LYS A 1 603 ? 15.789 21.839 25.801 1.00 81.56 603 LYS A CA 1
ATOM 4724 C C . LYS A 1 603 ? 17.012 20.960 25.550 1.00 81.56 603 LYS A C 1
ATOM 4726 O O . LYS A 1 603 ? 16.964 19.760 25.783 1.00 81.56 603 LYS A O 1
ATOM 4731 N N . GLU A 1 604 ? 18.123 21.554 25.115 1.00 76.25 604 GLU A N 1
ATOM 4732 C CA . GLU A 1 604 ? 19.326 20.816 24.684 1.00 76.25 604 GLU A CA 1
ATOM 4733 C C . GLU A 1 604 ? 19.890 19.844 25.736 1.00 76.25 604 GLU A C 1
ATOM 4735 O O . GLU A 1 604 ? 20.435 18.813 25.359 1.00 76.25 604 GLU A O 1
ATOM 4740 N N . GLY A 1 605 ? 19.704 20.115 27.034 1.00 75.94 605 GLY A N 1
ATOM 4741 C CA . GLY A 1 605 ? 20.122 19.217 28.122 1.00 75.94 605 GLY A CA 1
ATOM 4742 C C . GLY A 1 605 ? 19.163 18.058 28.436 1.00 75.94 605 GLY A C 1
ATOM 4743 O O . GLY A 1 605 ? 19.546 17.144 29.156 1.00 75.94 605 GLY A O 1
ATOM 4744 N N . GLU A 1 606 ? 17.938 18.084 27.907 1.00 76.44 606 GLU A N 1
ATOM 4745 C CA . GLU A 1 606 ? 16.876 17.081 28.130 1.00 76.44 606 GLU A CA 1
ATOM 4746 C C . GLU A 1 606 ? 16.659 16.188 26.892 1.00 76.44 606 GLU A C 1
ATOM 4748 O O . GLU A 1 606 ? 15.789 15.312 26.868 1.00 76.44 606 GLU A O 1
ATOM 4753 N N . ARG A 1 607 ? 17.432 16.424 25.824 1.00 82.19 607 ARG A N 1
ATOM 4754 C CA . ARG A 1 607 ? 17.386 15.623 24.601 1.00 82.19 607 ARG A CA 1
ATOM 4755 C C . ARG A 1 607 ? 18.082 14.290 24.830 1.00 82.19 607 ARG A C 1
ATOM 4757 O O . ARG A 1 607 ? 19.178 14.230 25.384 1.00 82.19 607 ARG A O 1
ATOM 4764 N N . ALA A 1 608 ? 17.470 13.219 24.336 1.00 75.75 608 ALA A N 1
ATOM 4765 C CA . ALA A 1 608 ? 18.153 11.941 24.241 1.00 75.75 608 ALA A CA 1
ATOM 4766 C C . ALA A 1 608 ? 19.379 12.067 23.307 1.00 75.75 608 ALA A C 1
ATOM 4768 O O . ALA A 1 608 ? 19.370 12.882 22.386 1.00 75.75 608 ALA A O 1
ATOM 4769 N N . PRO A 1 609 ? 20.436 11.258 23.482 1.00 75.75 609 PRO A N 1
ATOM 4770 C CA . PRO A 1 609 ? 21.637 11.338 22.643 1.00 75.75 609 PRO A CA 1
ATOM 4771 C C . PRO A 1 609 ? 21.390 10.973 21.167 1.00 75.75 609 PRO A C 1
ATOM 4773 O O . PRO A 1 609 ? 22.214 11.282 20.311 1.00 75.75 609 PRO A O 1
ATOM 4776 N N . LEU A 1 610 ? 20.274 10.308 20.860 1.00 74.31 610 LEU A N 1
ATOM 4777 C CA . LEU A 1 610 ? 19.851 9.954 19.507 1.00 74.31 610 LEU A CA 1
ATOM 4778 C C . LEU A 1 610 ? 18.392 10.377 19.307 1.00 74.31 610 LEU A C 1
ATOM 4780 O O . LEU A 1 610 ? 17.572 10.193 20.207 1.00 74.31 610 LEU A O 1
ATOM 4784 N N . ILE A 1 611 ? 18.069 10.898 18.120 1.00 70.00 611 ILE A N 1
ATOM 4785 C CA . ILE A 1 611 ? 16.691 11.224 17.724 1.00 70.00 611 ILE A CA 1
ATOM 4786 C C . ILE A 1 611 ? 15.838 9.956 17.820 1.00 70.00 611 ILE A C 1
ATOM 4788 O O . ILE A 1 611 ? 16.224 8.917 17.284 1.00 70.00 611 ILE A O 1
ATOM 4792 N N . GLY A 1 612 ? 14.693 10.042 18.498 1.00 65.75 612 GLY A N 1
ATOM 4793 C CA . GLY A 1 612 ? 13.771 8.919 18.651 1.00 65.75 612 GLY A CA 1
ATOM 4794 C C . GLY A 1 612 ? 14.086 7.987 19.824 1.00 65.75 612 GLY A C 1
ATOM 4795 O O . GLY A 1 612 ? 13.284 7.117 20.134 1.00 65.75 612 GLY A O 1
ATOM 4796 N N . ALA A 1 613 ? 15.196 8.183 20.540 1.00 71.06 613 ALA A N 1
ATOM 4797 C CA . ALA A 1 613 ? 15.490 7.403 21.743 1.00 71.06 613 ALA A CA 1
ATOM 4798 C C . ALA A 1 613 ? 14.700 7.873 22.985 1.00 71.06 613 ALA A C 1
ATOM 4800 O O . ALA A 1 613 ? 14.982 7.419 24.094 1.00 71.06 613 ALA A O 1
ATOM 4801 N N . GLU A 1 614 ? 13.740 8.793 22.834 1.00 73.62 614 GLU A N 1
ATOM 4802 C CA . GLU A 1 614 ? 12.887 9.233 23.937 1.00 73.62 614 GLU A CA 1
ATOM 4803 C C . GLU A 1 614 ? 11.850 8.161 24.296 1.00 73.62 614 GLU A C 1
ATOM 4805 O O . GLU A 1 614 ? 11.037 7.762 23.462 1.00 73.62 614 GLU A O 1
ATOM 4810 N N . SER A 1 615 ? 11.834 7.743 25.563 1.00 68.94 615 SER A N 1
ATOM 4811 C CA . SER A 1 615 ? 10.892 6.746 26.092 1.00 68.94 615 SER A CA 1
ATOM 4812 C C . SER A 1 615 ? 9.629 7.343 26.718 1.00 68.94 615 SER A C 1
ATOM 4814 O O . SER A 1 615 ? 8.700 6.607 27.034 1.00 68.94 615 SER A O 1
ATOM 4816 N N . GLU A 1 616 ? 9.591 8.659 26.926 1.00 71.94 616 GLU A N 1
ATOM 4817 C CA . GLU A 1 616 ? 8.466 9.349 27.565 1.00 71.94 616 GLU A CA 1
ATOM 4818 C C . GLU A 1 616 ? 7.226 9.376 26.665 1.00 71.94 616 GLU A C 1
ATOM 4820 O O . GLU A 1 616 ? 7.335 9.489 25.436 1.00 71.94 616 GLU A O 1
ATOM 4825 N N . GLY A 1 617 ? 6.047 9.342 27.291 1.00 71.12 617 GLY A N 1
ATOM 4826 C CA . GLY A 1 617 ? 4.758 9.514 26.624 1.00 71.12 617 GLY A CA 1
ATOM 4827 C C . GLY A 1 617 ? 4.699 10.767 25.747 1.00 71.12 617 GLY A C 1
ATOM 4828 O O . GLY A 1 617 ? 5.461 11.726 25.919 1.00 71.12 617 GLY A O 1
ATOM 4829 N N . LEU A 1 618 ? 3.814 10.756 24.750 1.00 77.62 618 LEU A N 1
ATOM 4830 C CA . LEU A 1 618 ? 3.537 11.967 23.978 1.00 77.62 618 LEU A CA 1
ATOM 4831 C C . LEU A 1 618 ? 2.893 13.028 24.888 1.00 77.62 618 LEU A C 1
ATOM 4833 O O . LEU A 1 618 ? 2.112 12.705 25.777 1.00 77.62 618 LEU A O 1
ATOM 4837 N N . HIS A 1 619 ? 3.232 14.297 24.653 1.00 75.75 619 HIS A N 1
ATOM 4838 C CA . HIS A 1 619 ? 2.772 15.435 25.456 1.00 75.75 619 HIS A CA 1
ATOM 4839 C C . HIS A 1 619 ? 1.243 15.432 25.652 1.00 75.75 619 HIS A C 1
ATOM 4841 O O . HIS A 1 619 ? 0.505 15.282 24.679 1.00 75.75 619 HIS A O 1
ATOM 4847 N N . ASP A 1 620 ? 0.769 15.649 26.884 1.00 78.56 620 ASP A N 1
ATOM 4848 C CA . ASP A 1 620 ? -0.657 15.645 27.268 1.00 78.56 620 ASP A CA 1
ATOM 4849 C C . ASP A 1 620 ? -1.428 14.351 26.921 1.00 78.56 620 ASP A C 1
ATOM 4851 O O . ASP A 1 620 ? -2.643 14.391 26.717 1.00 78.56 620 ASP A O 1
ATOM 4855 N N . MET A 1 621 ? -0.772 13.191 26.815 1.00 83.88 621 MET A N 1
ATOM 4856 C CA . MET A 1 621 ? -1.470 11.899 26.751 1.00 83.88 621 MET A CA 1
ATOM 4857 C C . MET A 1 621 ? -1.502 11.234 28.125 1.00 83.88 621 MET A C 1
ATOM 4859 O O . MET A 1 621 ? -0.478 11.168 28.795 1.00 83.88 621 MET A O 1
ATOM 4863 N N . VAL A 1 622 ? -2.666 10.709 28.522 1.00 83.44 622 VAL A N 1
ATOM 4864 C CA . VAL A 1 622 ? -2.839 10.063 29.832 1.00 83.44 622 VAL A CA 1
ATOM 4865 C C . VAL A 1 622 ? -2.562 8.571 29.692 1.00 83.44 622 VAL A C 1
ATOM 4867 O O . VAL A 1 622 ? -3.297 7.862 28.991 1.00 83.44 622 VAL A O 1
ATOM 4870 N N . HIS A 1 623 ? -1.507 8.093 30.352 1.00 81.81 623 HIS A N 1
ATOM 4871 C CA . HIS A 1 623 ? -1.105 6.688 30.322 1.00 81.81 623 HIS A CA 1
ATOM 4872 C C . HIS A 1 623 ? -1.801 5.883 31.427 1.00 81.81 623 HIS A C 1
ATOM 4874 O O . HIS A 1 623 ? -2.122 6.398 32.492 1.00 81.81 623 HIS A O 1
ATOM 4880 N N . ASP A 1 624 ? -2.072 4.603 31.157 1.00 65.62 624 ASP A N 1
ATOM 4881 C CA . ASP A 1 624 ? -2.928 3.778 32.020 1.00 65.62 624 ASP A CA 1
ATOM 4882 C C . ASP A 1 624 ? -2.311 3.516 33.423 1.00 65.62 624 ASP A C 1
ATOM 4884 O O . ASP A 1 624 ? -3.066 3.275 34.359 1.00 65.62 624 ASP A O 1
ATOM 4888 N N . GLU A 1 625 ? -0.986 3.652 33.605 1.00 54.34 625 GLU A N 1
ATOM 4889 C CA . GLU A 1 625 ? -0.311 3.562 34.922 1.00 54.34 625 GLU A CA 1
ATOM 4890 C C . GLU A 1 625 ? -0.647 4.738 35.862 1.00 54.34 625 GLU A C 1
ATOM 4892 O O . GLU A 1 625 ? -0.663 4.561 37.074 1.00 54.34 625 GLU A O 1
ATOM 4897 N N . GLU A 1 626 ? -0.994 5.917 35.332 1.00 44.97 626 GLU A N 1
ATOM 4898 C CA . GLU A 1 626 ? -1.377 7.092 36.140 1.00 44.97 626 GLU A CA 1
ATOM 4899 C C . GLU A 1 626 ? -2.820 6.993 36.671 1.00 44.97 626 GLU A C 1
ATOM 4901 O O . GLU A 1 626 ? -3.209 7.702 37.599 1.00 44.97 626 GLU A O 1
ATOM 4906 N N . VAL A 1 627 ? -3.633 6.102 36.092 1.00 44.78 627 VAL A N 1
ATOM 4907 C CA . VAL A 1 627 ? -5.052 5.938 36.442 1.00 44.78 627 VAL A CA 1
ATOM 4908 C C . VAL A 1 627 ? -5.239 4.978 37.618 1.00 44.78 627 VAL A C 1
ATOM 4910 O O . VAL A 1 627 ? -6.193 5.141 38.372 1.00 44.78 627 VAL A O 1
ATOM 4913 N N . GLU A 1 628 ? -4.350 3.997 37.806 1.00 36.16 628 GLU A N 1
ATOM 4914 C CA . GLU A 1 628 ? -4.408 3.109 38.980 1.00 36.16 628 GLU A CA 1
ATOM 4915 C C . GLU A 1 628 ? -4.049 3.862 40.272 1.00 36.16 628 GLU A C 1
ATOM 4917 O O . GLU A 1 628 ? -4.703 3.655 41.291 1.00 36.16 628 GLU A O 1
ATOM 4922 N N . THR A 1 629 ? -3.123 4.825 40.211 1.00 33.62 629 THR A N 1
ATOM 4923 C CA . THR A 1 629 ? -2.767 5.682 41.355 1.00 33.62 629 THR A CA 1
ATOM 4924 C C . THR A 1 629 ? -3.878 6.653 41.767 1.00 33.62 629 THR A C 1
ATOM 4926 O O . THR A 1 629 ? -4.076 6.875 42.956 1.00 33.62 629 THR A O 1
ATOM 4929 N N . GLU A 1 630 ? -4.662 7.191 40.825 1.00 35.91 630 GLU A N 1
ATOM 4930 C CA . GLU A 1 630 ? -5.785 8.084 41.170 1.00 35.91 630 GLU A CA 1
ATOM 4931 C C . GLU A 1 630 ? -6.987 7.342 41.774 1.00 35.91 630 GLU A C 1
ATOM 4933 O O . GLU A 1 630 ? -7.780 7.950 42.487 1.00 35.91 630 GLU A O 1
ATOM 4938 N N . VAL A 1 631 ? -7.154 6.043 41.500 1.00 38.12 631 VAL A N 1
ATOM 4939 C CA . VAL A 1 631 ? -8.248 5.252 42.089 1.00 38.12 631 VAL A CA 1
ATOM 4940 C C . VAL A 1 631 ? -7.891 4.785 43.503 1.00 38.12 631 VAL A C 1
ATOM 4942 O O . VAL A 1 631 ? -8.774 4.759 44.356 1.00 38.12 631 VAL A O 1
ATOM 4945 N N . GLU A 1 632 ? -6.617 4.494 43.791 1.00 35.12 632 GLU A N 1
ATOM 4946 C CA . GLU A 1 632 ? -6.177 4.175 45.159 1.00 35.12 632 GLU A CA 1
ATOM 4947 C C . GLU A 1 632 ? -6.247 5.386 46.108 1.00 35.12 632 GLU A C 1
ATOM 4949 O O . GLU A 1 632 ? -6.619 5.214 47.265 1.00 35.12 632 GLU A O 1
ATOM 4954 N N . ASP A 1 633 ? -6.004 6.609 45.623 1.00 36.44 633 ASP A N 1
ATOM 4955 C CA . ASP A 1 633 ? -6.088 7.836 46.440 1.00 36.44 633 ASP A CA 1
ATOM 4956 C C . ASP A 1 633 ? -7.528 8.346 46.677 1.00 36.44 633 ASP A C 1
ATOM 4958 O O . ASP A 1 633 ? -7.740 9.261 47.473 1.00 36.44 633 ASP A O 1
ATOM 4962 N N . ILE A 1 634 ? -8.536 7.781 46.001 1.00 42.19 634 ILE A N 1
ATOM 4963 C CA . ILE A 1 634 ? -9.961 8.090 46.245 1.00 42.19 634 ILE A CA 1
ATOM 4964 C C . ILE A 1 634 ? -10.590 7.089 47.234 1.00 42.19 634 ILE A C 1
ATOM 4966 O O . ILE A 1 634 ? -11.602 7.405 47.864 1.00 42.19 634 ILE A O 1
ATOM 4970 N N . ASP A 1 635 ? -9.970 5.918 47.409 1.00 39.72 635 ASP A N 1
ATOM 4971 C CA . ASP A 1 635 ? -10.388 4.870 48.349 1.00 39.72 635 ASP A CA 1
ATOM 4972 C C . ASP A 1 635 ? -9.515 4.809 49.634 1.00 39.72 635 ASP A C 1
ATOM 4974 O O . ASP A 1 635 ? -9.693 3.898 50.452 1.00 39.72 635 ASP A O 1
ATOM 4978 N N . ALA A 1 636 ? -8.624 5.789 49.851 1.00 37.31 636 ALA A N 1
ATOM 4979 C CA . ALA A 1 636 ? -7.846 6.014 51.082 1.00 37.31 636 ALA A CA 1
ATOM 4980 C C . ALA A 1 636 ? -8.296 7.291 51.814 1.00 37.31 636 ALA A C 1
ATOM 4982 O O . ALA A 1 636 ? -8.335 7.263 53.071 1.00 37.31 636 ALA A O 1
#

Mean predicted aligned error: 10.14 Å

Organism: NCBI:txid930090

Foldseek 3Di:
DDDDPPDDDDQPQAFALDLQDGFDRADPVLVVLLVPDDDPQQPCLPPPVVLVVLVVLLVVQLVVQVVDPPRDQLNSLLSSLLVSLVVLCCQARVDWDGPDPPRVCSTRRPGSVCSHPVNDAPDPSLVSSLVSSVVSLVVSCVRNVVPPVSNVSSVVSNCVNNSSSDPPDHRDLVVLLCVLLVVLLVVCVVCVQCCCAFLVFFQLLVLLVSLLCCFPNHVNSHDCLVVQCFLQVLLVLLLLVLLLLLLLLLQQADACNCVVQVLQLCLCLPVLLVLLLQLQLVLLCVQLVADSLLSLLLSLLVSAFALLLLCRNCHDGLLNLQAAPLLSNSLNNNNLCNLLSSQLSNLLSLCVVVDDDPVVSVCCSCVPNVVNQQVVLLVLLLVLLLVLLVVVCVCVVVVVDDPVRVLVSSSVSSVVQQVVSVVSVHRSSSSSNNSSNSNCHPHNPPCSPPCRVVVCSSNSVSSVSSNLSNVQPVCLQPVDPSRHPVSLVVSLVSSLPRSFLVSLQVCVVVCSNVSQDDPVSSNVSRNNRFNASSSSSSLSQSQQCLQPVDSRHDSDGDPPGDPSSNVSNSPNRNSSSSNNSSRSVCNSCVSSVLQQVVQVVDDPVPHDPGRSPDSHHDPPHDHPVVVVVVVVVVVD